Protein AF-A0A7K2YJN7-F1 (afdb_monomer)

Structure (mmCIF, N/CA/C/O backbone):
data_AF-A0A7K2YJN7-F1
#
_entry.id   AF-A0A7K2YJN7-F1
#
loop_
_atom_site.group_PDB
_atom_site.id
_atom_site.type_symbol
_atom_site.label_atom_id
_atom_site.label_alt_id
_atom_site.label_comp_id
_atom_site.label_asym_id
_atom_site.label_entity_id
_atom_site.label_seq_id
_atom_site.pdbx_PDB_ins_code
_atom_site.Cartn_x
_atom_site.Cartn_y
_atom_site.Cartn_z
_atom_site.occupancy
_atom_site.B_iso_or_equiv
_atom_site.auth_seq_id
_atom_site.auth_comp_id
_atom_site.auth_asym_id
_atom_site.auth_atom_id
_atom_site.pdbx_PDB_model_num
ATOM 1 N N . THR A 1 1 ? -64.433 12.641 2.431 1.00 45.06 1 THR A N 1
ATOM 2 C CA . THR A 1 1 ? -63.878 13.402 3.565 1.00 45.06 1 THR A CA 1
ATOM 3 C C . THR A 1 1 ? -62.380 13.390 3.400 1.00 45.06 1 THR A C 1
ATOM 5 O O . THR A 1 1 ? -61.768 12.355 3.626 1.00 45.06 1 THR A O 1
ATOM 8 N N . ASP A 1 2 ? -61.820 14.482 2.879 1.00 40.19 2 ASP A N 1
ATOM 9 C CA . ASP A 1 2 ? -60.374 14.607 2.676 1.00 40.19 2 ASP A CA 1
ATOM 10 C C . ASP A 1 2 ? -59.648 14.584 4.027 1.00 40.19 2 ASP A C 1
ATOM 12 O O . ASP A 1 2 ? -60.073 15.294 4.945 1.00 40.19 2 ASP A O 1
ATOM 16 N N . PRO A 1 3 ? -58.579 13.784 4.187 1.00 53.03 3 PRO A N 1
ATOM 17 C CA . PRO A 1 3 ? -57.768 13.834 5.387 1.00 53.03 3 PRO A CA 1
ATOM 18 C C . PRO A 1 3 ? -56.990 15.150 5.377 1.00 53.03 3 PRO A C 1
ATOM 20 O O . PRO A 1 3 ? -56.151 15.394 4.509 1.00 53.03 3 PRO A O 1
ATOM 23 N N . THR A 1 4 ? -57.275 16.017 6.344 1.00 46.53 4 THR A N 1
ATOM 24 C CA . THR A 1 4 ? -56.467 17.207 6.599 1.00 46.53 4 THR A CA 1
ATOM 25 C C . THR A 1 4 ? -55.013 16.777 6.825 1.00 46.53 4 THR A C 1
ATOM 27 O O . THR A 1 4 ? -54.766 15.886 7.643 1.00 46.53 4 THR A O 1
ATOM 30 N N . PRO A 1 5 ? -54.034 17.366 6.115 1.00 57.56 5 PRO A N 1
ATOM 31 C CA . PRO A 1 5 ? -52.638 16.995 6.281 1.00 57.56 5 PRO A CA 1
ATOM 32 C C . PRO A 1 5 ? -52.212 17.291 7.721 1.00 57.56 5 PRO A C 1
ATOM 34 O O . PRO A 1 5 ? -52.318 18.427 8.187 1.00 57.56 5 PRO A O 1
ATOM 37 N N . HIS A 1 6 ? -51.743 16.264 8.433 1.00 53.84 6 HIS A N 1
ATOM 38 C CA . HIS A 1 6 ? -51.147 16.420 9.755 1.00 53.84 6 HIS A CA 1
ATOM 39 C C . HIS A 1 6 ? -49.915 17.324 9.632 1.00 53.84 6 HIS A C 1
ATOM 41 O O . HIS A 1 6 ? -48.862 16.901 9.158 1.00 53.84 6 HIS A O 1
ATOM 47 N N . GLN A 1 7 ? -50.055 18.588 10.030 1.00 64.38 7 GLN A N 1
ATOM 48 C CA . GLN A 1 7 ? -48.929 19.506 10.131 1.00 64.38 7 GLN A CA 1
ATOM 49 C C . GLN A 1 7 ? -48.029 19.051 11.281 1.00 64.38 7 GLN A C 1
ATOM 51 O O . GLN A 1 7 ? -48.489 18.930 12.416 1.00 64.38 7 GLN A O 1
ATOM 56 N N . ASP A 1 8 ? -46.754 18.786 10.978 1.00 70.88 8 ASP A N 1
ATOM 57 C CA . ASP A 1 8 ? -45.744 18.460 11.985 1.00 70.88 8 ASP A CA 1
ATOM 58 C C . ASP A 1 8 ? -45.578 19.668 12.924 1.00 70.88 8 ASP A C 1
ATOM 60 O O . ASP A 1 8 ? -45.070 20.711 12.489 1.00 70.88 8 ASP A O 1
ATOM 64 N N . PRO A 1 9 ? -45.968 19.556 14.209 1.00 75.62 9 PRO A N 1
ATOM 65 C CA . PRO A 1 9 ? -45.895 20.667 15.155 1.00 75.62 9 PRO A CA 1
ATOM 66 C C . PRO A 1 9 ? -44.452 21.140 15.411 1.00 75.62 9 PRO A C 1
ATOM 68 O O . PRO A 1 9 ? -44.247 22.185 16.025 1.00 75.62 9 PRO A O 1
ATOM 71 N N . LEU A 1 10 ? -43.440 20.405 14.934 1.00 72.94 10 LEU A N 1
ATOM 72 C CA . LEU A 1 10 ? -42.023 20.741 15.069 1.00 72.94 10 LEU A CA 1
ATOM 73 C C . LEU A 1 10 ? -41.435 21.452 13.841 1.00 72.94 10 LEU A C 1
ATOM 75 O O . LEU A 1 10 ? -40.289 21.899 13.902 1.00 72.94 10 LEU A O 1
ATOM 79 N N . ALA A 1 11 ? -42.178 21.595 12.740 1.00 74.75 11 ALA A N 1
ATOM 80 C CA . ALA A 1 11 ? -41.656 22.184 11.504 1.00 74.75 11 ALA A CA 1
ATOM 81 C C . ALA A 1 11 ? -41.234 23.655 11.677 1.00 74.75 11 ALA A C 1
ATOM 83 O O . ALA A 1 11 ? -40.119 24.039 11.310 1.00 74.75 11 ALA A O 1
ATOM 84 N N . ALA A 1 12 ? -42.091 24.470 12.296 1.00 79.12 12 ALA A N 1
ATOM 85 C CA . ALA A 1 12 ? -41.814 25.883 12.547 1.00 79.12 12 ALA A CA 1
ATOM 86 C C . ALA A 1 12 ? -40.610 26.101 13.488 1.00 79.12 12 ALA A C 1
ATOM 88 O O . ALA A 1 12 ? -39.690 26.832 13.113 1.00 79.12 12 ALA A O 1
ATOM 89 N N . PRO A 1 13 ? -40.519 25.442 14.658 1.00 63.28 13 PRO A N 1
ATOM 90 C CA . PRO A 1 13 ? -39.402 25.697 15.556 1.00 63.28 13 PRO A CA 1
ATOM 91 C C . PRO A 1 13 ? -38.083 25.018 15.121 1.00 63.28 13 PRO A C 1
ATOM 93 O O . PRO A 1 13 ? -37.017 25.529 15.459 1.00 63.28 13 PRO A O 1
ATOM 96 N N . ARG A 1 14 ? -38.100 23.956 14.290 1.00 69.62 14 ARG A N 1
ATOM 97 C CA . ARG A 1 14 ? -36.883 23.475 13.590 1.00 69.62 14 ARG A CA 1
ATOM 98 C C . ARG A 1 14 ? -36.363 24.483 12.571 1.00 69.62 14 ARG A C 1
ATOM 100 O O . ARG A 1 14 ? -35.154 24.651 12.450 1.00 69.62 14 ARG A O 1
ATOM 107 N N . THR A 1 15 ? -37.272 25.126 11.840 1.00 69.31 15 THR A N 1
ATOM 108 C CA . THR A 1 15 ? -36.919 26.175 10.876 1.00 69.31 15 THR A CA 1
ATOM 109 C C . THR A 1 15 ? -36.302 27.363 11.606 1.00 69.31 15 THR A C 1
ATOM 111 O O . THR A 1 15 ? -35.237 27.821 11.213 1.00 69.31 15 THR A O 1
ATOM 114 N N . ALA A 1 16 ? -36.888 27.771 12.739 1.00 63.88 16 ALA A N 1
ATOM 115 C CA . ALA A 1 16 ? -36.348 28.834 13.582 1.00 63.88 16 ALA A CA 1
ATOM 116 C C . ALA A 1 16 ? -34.932 28.524 14.103 1.00 63.88 16 ALA A C 1
ATOM 118 O O . ALA A 1 16 ? -34.066 29.379 14.000 1.00 63.88 16 ALA A O 1
ATOM 119 N N . LEU A 1 17 ? -34.665 27.300 14.581 1.00 54.91 17 LEU A N 1
ATOM 120 C CA . LEU A 1 17 ? -33.339 26.867 15.062 1.00 54.91 17 LEU A CA 1
ATOM 121 C C . LEU A 1 17 ? -32.239 26.874 13.984 1.00 54.91 17 LEU A C 1
ATOM 123 O O . LEU A 1 17 ? -31.062 26.931 14.325 1.00 54.91 17 LEU A O 1
ATOM 127 N N . ARG A 1 18 ? -32.608 26.776 12.700 1.00 54.53 18 ARG A N 1
ATOM 128 C CA . ARG A 1 18 ? -31.676 26.746 11.557 1.00 54.53 18 ARG A CA 1
ATOM 129 C C . ARG A 1 18 ? -31.491 28.112 10.892 1.00 54.53 18 ARG A C 1
ATOM 131 O O . ARG A 1 18 ? -30.686 28.223 9.971 1.00 54.53 18 ARG A O 1
ATOM 138 N N . SER A 1 19 ? -32.233 29.130 11.324 1.00 55.75 19 SER A N 1
ATOM 139 C CA . SER A 1 19 ? -32.152 30.468 10.745 1.00 55.75 19 SER A CA 1
ATOM 140 C C . SER A 1 19 ? -30.843 31.170 11.137 1.00 55.75 19 SER A C 1
ATOM 142 O O . SER A 1 19 ? -30.469 31.149 12.313 1.00 55.75 19 SER A O 1
ATOM 144 N N . PRO A 1 20 ? -30.156 31.839 10.192 1.00 44.19 20 PRO A N 1
ATOM 145 C CA . PRO A 1 20 ? -28.984 32.655 10.496 1.00 44.19 20 PRO A CA 1
ATOM 146 C C . PRO A 1 20 ? -29.319 33.750 11.520 1.00 44.19 20 PRO A C 1
ATOM 148 O O . PRO A 1 20 ? -30.336 34.429 11.387 1.00 44.19 20 PRO A O 1
ATOM 151 N N . GLY A 1 21 ? -28.462 33.932 12.530 1.00 53.12 21 GLY A N 1
ATOM 152 C CA . GLY A 1 21 ? -28.618 34.976 13.554 1.00 53.12 21 GLY A CA 1
ATOM 153 C C . GLY A 1 21 ? -29.351 34.561 14.836 1.00 53.12 21 GLY A C 1
ATOM 154 O O . GLY A 1 21 ? -29.549 35.407 15.704 1.00 53.12 21 GLY A O 1
ATOM 155 N N . VAL A 1 22 ? -29.724 33.284 14.998 1.00 49.56 22 VAL A N 1
ATOM 156 C CA . VAL A 1 22 ? -30.214 32.767 16.289 1.00 49.56 22 VAL A CA 1
ATOM 157 C C . VAL A 1 22 ? -29.122 32.867 17.350 1.00 49.56 22 VAL A C 1
ATOM 159 O O . VAL A 1 22 ? -28.042 32.293 17.206 1.00 49.56 22 VAL A O 1
ATOM 162 N N . THR A 1 23 ? -29.420 33.570 18.441 1.00 61.00 23 THR A N 1
ATOM 163 C CA . THR A 1 23 ? -28.508 33.678 19.585 1.00 61.00 23 THR A CA 1
ATOM 164 C C . THR A 1 23 ? -28.581 32.439 20.481 1.00 61.00 23 THR A C 1
ATOM 166 O O . THR A 1 23 ? -29.553 31.677 20.458 1.00 61.00 23 THR A O 1
ATOM 169 N N . VAL A 1 24 ? -27.561 32.236 21.320 1.00 43.88 24 VAL A N 1
ATOM 170 C CA . VAL A 1 24 ? -27.498 31.101 22.257 1.00 43.88 24 VAL A CA 1
ATOM 171 C C . VAL A 1 24 ? -28.684 31.112 23.229 1.00 43.88 24 VAL A C 1
ATOM 173 O O . VAL A 1 24 ? -29.295 30.063 23.451 1.00 43.88 24 VAL A O 1
ATOM 176 N N . GLU A 1 25 ? -29.089 32.275 23.756 1.00 50.09 25 GLU A N 1
ATOM 177 C CA . GLU A 1 25 ? -30.289 32.365 24.597 1.00 50.09 25 GLU A CA 1
ATOM 178 C C . GLU A 1 25 ? -31.577 31.988 23.847 1.00 50.09 25 GLU A C 1
ATOM 180 O O . GLU A 1 25 ? -32.441 31.320 24.419 1.00 50.09 25 GLU A O 1
ATOM 185 N N . GLN A 1 26 ? -31.713 32.367 22.571 1.00 50.69 26 GLN A N 1
ATOM 186 C CA . GLN A 1 26 ? -32.892 32.052 21.752 1.00 50.69 26 GLN A CA 1
ATOM 187 C C . GLN A 1 26 ? -32.969 30.561 21.410 1.00 50.69 26 GLN A C 1
ATOM 189 O O . GLN A 1 26 ? -34.041 29.957 21.511 1.00 50.69 26 GLN A O 1
ATOM 194 N N . ALA A 1 27 ? -31.832 29.942 21.084 1.00 45.34 27 ALA A N 1
ATOM 195 C CA . ALA A 1 27 ? -31.738 28.498 20.903 1.00 45.34 27 ALA A CA 1
ATOM 196 C C . ALA A 1 27 ? -32.118 27.753 22.195 1.00 45.34 27 ALA A C 1
ATOM 198 O O . ALA A 1 27 ? -32.921 26.820 22.160 1.00 45.34 27 ALA A O 1
ATOM 199 N N . LEU A 1 28 ? -31.620 28.198 23.355 1.00 44.66 28 LEU A N 1
ATOM 200 C CA . LEU A 1 28 ? -31.954 27.606 24.655 1.00 44.66 28 LEU A CA 1
ATOM 201 C C . LEU A 1 28 ? -33.435 27.772 25.018 1.00 44.66 28 LEU A C 1
ATOM 203 O O . LEU A 1 28 ? -34.035 26.845 25.567 1.00 44.66 28 LEU A O 1
ATOM 207 N N . ALA A 1 29 ? -34.043 28.915 24.702 1.00 58.72 29 ALA A N 1
ATOM 208 C CA . ALA A 1 29 ? -35.468 29.151 24.917 1.00 58.72 29 ALA A CA 1
ATOM 209 C C . ALA A 1 29 ? -36.343 28.225 24.050 1.00 58.72 29 ALA A C 1
ATOM 211 O O . ALA A 1 29 ? -37.267 27.602 24.574 1.00 58.72 29 ALA A O 1
ATOM 212 N N . LEU A 1 30 ? -36.010 28.054 22.763 1.00 51.56 30 LEU A N 1
ATOM 213 C CA . LEU A 1 30 ? -36.703 27.132 21.848 1.00 51.56 30 LEU A CA 1
ATOM 214 C C . LEU A 1 30 ? -36.577 25.667 22.292 1.00 51.56 30 LEU A C 1
ATOM 216 O O . LEU A 1 30 ? -37.548 24.910 22.249 1.00 51.56 30 LEU A O 1
ATOM 220 N N . VAL A 1 31 ? -35.396 25.279 22.775 1.00 49.53 31 VAL A N 1
ATOM 221 C CA . VAL A 1 31 ? -35.099 23.937 23.299 1.00 49.53 31 VAL A CA 1
ATOM 222 C C . VAL A 1 31 ? -35.859 23.648 24.603 1.00 49.53 31 VAL A C 1
ATOM 224 O O . VAL A 1 31 ? -36.313 22.522 24.803 1.00 49.53 31 VAL A O 1
ATOM 227 N N . ARG A 1 32 ? -36.051 24.648 25.477 1.00 57.12 32 ARG A N 1
ATOM 228 C CA . ARG A 1 32 ? -36.866 24.525 26.704 1.00 57.12 32 ARG A CA 1
ATOM 229 C C . ARG A 1 32 ? -38.366 24.467 26.410 1.00 57.12 32 ARG A C 1
ATOM 231 O O . ARG A 1 32 ? -39.069 23.677 27.032 1.00 57.12 32 ARG A O 1
ATOM 238 N N . ALA A 1 33 ? -38.844 25.289 25.474 1.00 62.59 33 ALA A N 1
ATOM 239 C CA . ALA A 1 33 ? -40.256 25.363 25.093 1.00 62.59 33 ALA A CA 1
ATOM 240 C C . ALA A 1 33 ? -40.735 24.113 24.339 1.00 62.59 33 ALA A C 1
ATOM 242 O O . ALA A 1 33 ? -41.899 23.728 24.433 1.00 62.59 33 ALA A O 1
ATOM 243 N N . HIS A 1 34 ? -39.825 23.446 23.628 1.00 60.44 34 HIS A N 1
ATOM 244 C CA . HIS A 1 34 ? -40.105 22.213 22.908 1.00 60.44 34 HIS A CA 1
ATOM 245 C C . HIS A 1 34 ? -39.045 21.162 23.266 1.00 60.44 34 HIS A C 1
ATOM 247 O O . HIS A 1 34 ? -38.082 20.979 22.522 1.00 60.44 34 HIS A O 1
ATOM 253 N N . PRO A 1 35 ? -39.217 20.415 24.372 1.00 54.03 35 PRO A N 1
ATOM 254 C CA . PRO A 1 35 ? -38.249 19.409 24.822 1.00 54.03 35 PRO A CA 1
ATOM 255 C C . PRO A 1 35 ? -37.935 18.335 23.765 1.00 54.03 35 PRO A C 1
ATOM 257 O O . PRO A 1 35 ? -36.850 17.761 23.758 1.00 54.03 35 PRO A O 1
ATOM 260 N N . VAL A 1 36 ? -38.843 18.098 22.810 1.00 47.75 36 VAL A N 1
ATOM 261 C CA . VAL A 1 36 ? -38.614 17.211 21.654 1.00 47.75 36 VAL A CA 1
ATOM 262 C C . VAL A 1 36 ? -37.632 17.811 20.632 1.00 47.75 36 VAL A C 1
ATOM 264 O O . VAL A 1 36 ? -36.928 17.071 19.951 1.00 47.75 36 VAL A O 1
ATOM 267 N N . LEU A 1 37 ? -37.502 19.140 20.551 1.00 44.59 37 LEU A N 1
ATOM 268 C CA . LEU A 1 37 ? -36.406 19.804 19.835 1.00 44.59 37 LEU A CA 1
ATOM 269 C C . LEU A 1 37 ? -35.093 19.657 20.586 1.00 44.59 37 LEU A C 1
ATOM 271 O O . LEU A 1 37 ? -34.082 19.441 19.942 1.00 44.59 37 LEU A O 1
ATOM 275 N N . ALA A 1 38 ? -35.092 19.648 21.922 1.00 44.28 38 ALA A N 1
ATOM 276 C CA . ALA A 1 38 ? -33.924 19.187 22.673 1.00 44.28 38 ALA A CA 1
ATOM 277 C C . ALA A 1 38 ? -33.589 17.728 22.327 1.00 44.28 38 ALA A C 1
ATOM 279 O O . ALA A 1 38 ? -32.425 17.402 22.207 1.00 44.28 38 ALA A O 1
ATOM 280 N N . HIS A 1 39 ? -34.592 16.877 22.106 1.00 41.34 39 HIS A N 1
ATOM 281 C CA . HIS A 1 39 ? -34.447 15.457 21.757 1.00 41.34 39 HIS A CA 1
ATOM 282 C C . HIS A 1 39 ? -34.110 15.184 20.272 1.00 41.34 39 HIS A C 1
ATOM 284 O O . HIS A 1 39 ? -33.748 14.069 19.905 1.00 41.34 39 HIS A O 1
ATOM 290 N N . THR A 1 40 ? -34.239 16.186 19.394 1.00 41.44 40 THR A N 1
ATOM 291 C CA . THR A 1 40 ? -33.917 16.077 17.956 1.00 41.44 40 THR A CA 1
ATOM 292 C C . THR A 1 40 ? -32.730 16.948 17.540 1.00 41.44 40 THR A C 1
ATOM 294 O O . THR A 1 40 ? -31.980 16.540 16.661 1.00 41.44 40 THR A O 1
ATOM 297 N N . ALA A 1 41 ? -32.509 18.096 18.191 1.00 38.56 41 ALA A N 1
ATOM 298 C CA . ALA A 1 41 ? -31.289 18.907 18.107 1.00 38.56 41 ALA A CA 1
ATOM 299 C C . ALA A 1 41 ? -30.171 18.341 18.997 1.00 38.56 41 ALA A C 1
ATOM 301 O O . ALA A 1 41 ? -29.001 18.436 18.646 1.00 38.56 41 ALA A O 1
ATOM 302 N N . ARG A 1 42 ? -30.525 17.669 20.101 1.00 39.84 42 ARG A N 1
ATOM 303 C CA . ARG A 1 42 ? -29.699 16.625 20.703 1.00 39.84 42 ARG A CA 1
ATOM 304 C C . ARG A 1 42 ? -30.294 15.274 20.281 1.00 39.84 42 ARG A C 1
ATOM 306 O O . ARG A 1 42 ? -31.137 14.738 20.987 1.00 39.84 42 ARG A O 1
ATOM 313 N N . ARG A 1 43 ? -29.817 14.644 19.208 1.00 39.22 43 ARG A N 1
ATOM 314 C CA . ARG A 1 43 ? -29.813 13.169 19.186 1.00 39.22 43 ARG A CA 1
ATOM 315 C C . ARG A 1 43 ? -28.540 12.665 19.894 1.00 39.22 43 ARG A C 1
ATOM 317 O O . ARG A 1 43 ? -27.594 12.268 19.234 1.00 39.22 43 ARG A O 1
ATOM 324 N N . PRO A 1 44 ? -28.510 12.638 21.237 1.00 39.44 44 PRO A N 1
ATOM 325 C CA . PRO A 1 44 ? -28.312 11.445 22.016 1.00 39.44 44 PRO A CA 1
ATOM 326 C C . PRO A 1 44 ? -29.696 10.832 22.220 1.00 39.44 44 PRO A C 1
ATOM 328 O O . PRO A 1 44 ? -30.368 11.025 23.227 1.00 39.44 44 PRO A O 1
ATOM 331 N N . GLY A 1 45 ? -30.135 10.090 21.217 1.00 32.53 45 GLY A N 1
ATOM 332 C CA . GLY A 1 45 ? -30.873 8.863 21.451 1.00 32.53 45 GLY A CA 1
ATOM 333 C C . GLY A 1 45 ? -30.016 7.773 20.818 1.00 32.53 45 GLY A C 1
ATOM 334 O O . GLY A 1 45 ? -29.574 7.998 19.696 1.00 32.53 45 GLY A O 1
ATOM 335 N N . PRO A 1 46 ? -29.725 6.633 21.455 1.00 45.22 46 PRO A N 1
ATOM 336 C CA . PRO A 1 46 ? -29.951 6.215 22.821 1.00 45.22 46 PRO A CA 1
ATOM 337 C C . PRO A 1 46 ? -28.671 5.557 23.360 1.00 45.22 46 PRO A C 1
ATOM 339 O O . PRO A 1 46 ? -28.529 4.337 23.362 1.00 45.22 46 PRO A O 1
ATOM 342 N N . VAL A 1 47 ? -27.733 6.354 23.864 1.00 43.19 47 VAL A N 1
ATOM 343 C CA . VAL A 1 47 ? -26.563 5.799 24.564 1.00 43.19 47 VAL A CA 1
ATOM 344 C C . VAL A 1 47 ? -27.034 4.922 25.745 1.00 43.19 47 VAL A C 1
ATOM 346 O O . VAL A 1 47 ? -26.531 3.826 25.952 1.00 43.19 47 VAL A O 1
ATOM 349 N N . GLY A 1 48 ? -28.147 5.290 26.397 1.00 42.78 48 GLY A N 1
ATOM 350 C CA . GLY A 1 48 ? -28.842 4.443 27.380 1.00 42.78 48 GLY A CA 1
ATOM 351 C C . GLY A 1 48 ? -29.440 3.122 26.851 1.00 42.78 48 GLY A C 1
ATOM 352 O O . GLY A 1 48 ? -29.564 2.179 27.632 1.00 42.78 48 GLY A O 1
ATOM 353 N N . LEU A 1 49 ? -29.769 2.998 25.555 1.00 42.75 49 LEU A N 1
ATOM 354 C CA . LEU A 1 49 ? -30.155 1.702 24.963 1.00 42.75 49 LEU A CA 1
ATOM 355 C C . LEU A 1 49 ? -28.923 0.835 24.663 1.00 42.75 49 LEU A C 1
ATOM 357 O O . LEU A 1 49 ? -29.000 -0.375 24.810 1.00 42.75 49 LEU A O 1
ATOM 361 N N . LEU A 1 50 ? -27.762 1.424 24.359 1.00 42.94 50 LEU A N 1
ATOM 362 C CA . LEU A 1 50 ? -26.494 0.674 24.276 1.00 42.94 50 LEU A CA 1
ATOM 363 C C . LEU A 1 50 ? -25.983 0.209 25.651 1.00 42.94 50 LEU A C 1
ATOM 365 O O . LEU A 1 50 ? -25.138 -0.679 25.736 1.00 42.94 50 LEU A O 1
ATOM 369 N N . HIS A 1 51 ? -26.482 0.811 26.733 1.00 44.78 51 HIS A N 1
ATOM 370 C CA . HIS A 1 51 ? -26.141 0.444 28.109 1.00 44.78 51 HIS A CA 1
ATOM 371 C C . HIS A 1 51 ? -27.143 -0.516 28.763 1.00 44.78 51 HIS A C 1
ATOM 373 O O . HIS A 1 51 ? -26.876 -1.006 29.860 1.00 44.78 51 HIS A O 1
ATOM 379 N N . THR A 1 52 ? -28.290 -0.799 28.132 1.00 44.88 52 THR A N 1
ATOM 380 C CA . THR A 1 52 ? -29.289 -1.722 28.687 1.00 44.88 52 THR A CA 1
ATOM 381 C C . THR A 1 52 ? -29.146 -3.110 28.053 1.00 44.88 52 THR A C 1
ATOM 383 O O . THR A 1 52 ? -29.259 -3.233 26.836 1.00 44.88 52 THR A O 1
ATOM 386 N N . PRO A 1 53 ? -28.974 -4.187 28.848 1.00 47.72 53 PRO A N 1
ATOM 387 C CA . PRO A 1 53 ? -28.816 -5.558 28.338 1.00 47.72 53 PRO A CA 1
ATOM 388 C C . PRO A 1 53 ? -29.971 -6.079 27.462 1.00 47.72 53 PRO A C 1
ATOM 390 O O . PRO A 1 53 ? -29.858 -7.156 26.888 1.00 47.72 53 PRO A O 1
ATOM 393 N N . ALA A 1 54 ? -31.093 -5.354 27.401 1.00 43.34 54 ALA A N 1
ATOM 394 C CA . ALA A 1 54 ? -32.354 -5.778 26.798 1.00 43.34 54 ALA A CA 1
ATOM 395 C C . ALA A 1 54 ? -32.812 -4.915 25.604 1.00 43.34 54 ALA A C 1
ATOM 397 O O . ALA A 1 54 ? -33.937 -5.084 25.138 1.00 43.34 54 ALA A O 1
ATOM 398 N N . ALA A 1 55 ? -31.999 -3.971 25.119 1.00 42.28 55 ALA A N 1
ATOM 399 C CA . ALA A 1 55 ? -32.413 -3.094 24.026 1.00 42.28 55 ALA A CA 1
ATOM 400 C C . ALA A 1 55 ? -32.499 -3.850 22.680 1.00 42.28 55 ALA A C 1
ATOM 402 O O . ALA A 1 55 ? -31.491 -4.393 22.223 1.00 42.28 55 ALA A O 1
ATOM 403 N N . PRO A 1 56 ? -33.661 -3.861 21.998 1.00 39.62 56 PRO A N 1
ATOM 404 C CA . PRO A 1 56 ? -33.855 -4.555 20.728 1.00 39.62 56 PRO A CA 1
ATOM 405 C C . PRO A 1 56 ? -33.435 -3.661 19.554 1.00 39.62 56 PRO A C 1
ATOM 407 O O . PRO A 1 56 ? -34.206 -3.443 18.625 1.00 39.62 56 PRO A O 1
ATOM 410 N N . VAL A 1 57 ? -32.236 -3.082 19.615 1.00 48.81 57 VAL A N 1
ATOM 411 C CA . VAL A 1 57 ? -31.678 -2.343 18.477 1.00 48.81 57 VAL A CA 1
ATOM 412 C C . VAL A 1 57 ? -30.959 -3.361 17.608 1.00 48.81 57 VAL A C 1
ATOM 414 O O . VAL A 1 57 ? -30.109 -4.112 18.096 1.00 48.81 57 VAL A O 1
ATOM 417 N N . THR A 1 58 ? -31.308 -3.438 16.325 1.00 59.19 58 THR A N 1
ATOM 418 C CA . THR A 1 58 ? -30.555 -4.308 15.422 1.00 59.19 58 THR A CA 1
ATOM 419 C C . THR A 1 58 ? -29.108 -3.809 15.342 1.00 59.19 58 THR A C 1
ATOM 421 O O . THR A 1 58 ? -28.836 -2.612 15.433 1.00 59.19 58 THR A O 1
ATOM 424 N N . ARG A 1 59 ? -28.142 -4.719 15.170 1.00 60.81 59 ARG A N 1
ATOM 425 C CA . ARG A 1 59 ? -26.711 -4.368 15.070 1.00 60.81 59 ARG A CA 1
ATOM 426 C C . ARG A 1 59 ? -26.444 -3.244 14.054 1.00 60.81 59 ARG A C 1
ATOM 428 O O . ARG A 1 59 ? -25.563 -2.427 14.283 1.00 60.81 59 ARG A O 1
ATOM 435 N N . ALA A 1 60 ? -27.195 -3.215 12.953 1.00 63.38 60 ALA A N 1
ATOM 436 C CA . ALA A 1 60 ? -27.076 -2.197 11.913 1.00 63.38 60 ALA A CA 1
ATOM 437 C C . ALA A 1 60 ? -27.529 -0.809 12.397 1.00 63.38 60 ALA A C 1
ATOM 439 O O . ALA A 1 60 ? -26.778 0.148 12.256 1.00 63.38 60 ALA A O 1
ATOM 440 N N . GLU A 1 61 ? -28.695 -0.713 13.043 1.00 64.00 61 GLU A N 1
ATOM 441 C CA . GLU A 1 61 ? -29.213 0.554 13.583 1.00 64.00 61 GLU A CA 1
ATOM 442 C C . GLU A 1 61 ? -28.315 1.119 14.691 1.00 64.00 61 GLU A C 1
ATOM 444 O O . GLU A 1 61 ? -28.111 2.329 14.767 1.00 64.00 61 GLU A O 1
ATOM 449 N N . ALA A 1 62 ? -27.748 0.251 15.537 1.00 63.59 62 ALA A N 1
ATOM 450 C CA . ALA A 1 62 ? -26.805 0.669 16.571 1.00 63.59 62 ALA A CA 1
ATOM 451 C C . ALA A 1 62 ? -25.533 1.270 15.955 1.00 63.59 62 ALA A C 1
ATOM 453 O O . ALA A 1 62 ? -25.066 2.314 16.405 1.00 63.59 62 ALA A O 1
ATOM 454 N N . LEU A 1 63 ? -24.992 0.640 14.907 1.00 63.94 63 LEU A N 1
ATOM 455 C CA . LEU A 1 63 ? -23.809 1.141 14.208 1.00 63.94 63 LEU A CA 1
ATOM 456 C C . LEU A 1 63 ? -24.087 2.470 13.490 1.00 63.94 63 LEU A C 1
ATOM 458 O O . LEU A 1 63 ? -23.291 3.390 13.636 1.00 63.94 63 LEU A O 1
ATOM 462 N N . GLU A 1 64 ? -25.227 2.606 12.807 1.00 66.62 64 GLU A N 1
ATOM 463 C CA . GLU A 1 64 ? -25.624 3.844 12.114 1.00 66.62 64 GLU A CA 1
ATOM 464 C C . GLU A 1 64 ? -25.801 5.022 13.091 1.00 66.62 64 GLU A C 1
ATOM 466 O O . GLU A 1 64 ? -25.323 6.135 12.860 1.00 66.62 64 GLU A O 1
ATOM 471 N N . GLN A 1 65 ? -26.446 4.786 14.237 1.00 69.94 65 GLN A N 1
ATOM 472 C CA . GLN A 1 65 ? -26.639 5.822 15.256 1.00 69.94 65 GLN A CA 1
ATOM 473 C C . GLN A 1 65 ? -25.322 6.257 15.893 1.00 69.94 65 GLN A C 1
ATOM 475 O O . GLN A 1 65 ? -25.125 7.448 16.152 1.00 69.94 65 GLN A O 1
ATOM 480 N N . ILE A 1 66 ? -24.424 5.305 16.147 1.00 67.62 66 ILE A N 1
ATOM 481 C CA . ILE A 1 66 ? -23.121 5.611 16.725 1.00 67.62 66 ILE A CA 1
ATOM 482 C C . ILE A 1 66 ? -22.242 6.340 15.716 1.00 67.62 66 ILE A C 1
ATOM 484 O O . ILE A 1 66 ? -21.599 7.311 16.096 1.00 67.62 66 ILE A O 1
ATOM 488 N N . GLU A 1 67 ? -22.260 5.950 14.444 1.00 68.00 67 GLU A N 1
ATOM 489 C CA . GLU A 1 67 ? -21.537 6.661 13.393 1.00 68.00 67 GLU A CA 1
ATOM 490 C C . GLU A 1 67 ? -21.912 8.149 13.386 1.00 68.00 67 GLU A C 1
ATOM 492 O O . GLU A 1 67 ? -21.044 9.014 13.509 1.00 68.00 67 GLU A O 1
ATOM 497 N N . HIS A 1 68 ? -23.209 8.463 13.362 1.00 69.62 68 HIS A N 1
ATOM 498 C CA . HIS A 1 68 ? -23.674 9.848 13.420 1.00 69.62 68 HIS A CA 1
ATOM 499 C C . HIS A 1 68 ? -23.312 10.559 14.732 1.00 69.62 68 HIS A C 1
ATOM 501 O O . HIS A 1 68 ? -22.953 11.738 14.702 1.00 69.62 68 HIS A O 1
ATOM 507 N N . ALA A 1 69 ? -23.384 9.873 15.876 1.00 67.88 69 ALA A N 1
ATOM 508 C CA . ALA A 1 69 ? -23.049 10.455 17.176 1.00 67.88 69 ALA A CA 1
ATOM 509 C C . ALA A 1 69 ? -21.543 10.729 17.331 1.00 67.88 69 ALA A C 1
ATOM 511 O O . ALA A 1 69 ? -21.164 11.778 17.854 1.00 67.88 69 ALA A O 1
ATOM 512 N N . SER A 1 70 ? -20.688 9.825 16.854 1.00 67.00 70 SER A N 1
ATOM 513 C CA . SER A 1 70 ? -19.234 10.000 16.824 1.00 67.00 70 SER A CA 1
ATOM 514 C C . SER A 1 70 ? -18.836 11.116 15.860 1.00 67.00 70 SER A C 1
ATOM 516 O O . SER A 1 70 ? -18.084 12.008 16.245 1.00 67.00 70 SER A O 1
ATOM 518 N N . VAL A 1 71 ? -19.434 11.159 14.663 1.00 66.31 71 VAL A N 1
ATOM 519 C CA . VAL A 1 71 ? -19.243 12.254 13.695 1.00 66.31 71 VAL A CA 1
ATOM 520 C C . VAL A 1 71 ? -19.645 13.610 14.276 1.00 66.31 71 VAL A C 1
ATOM 522 O O . VAL A 1 71 ? -18.978 14.610 14.024 1.00 66.31 71 VAL A O 1
ATOM 525 N N . ALA A 1 72 ? -20.721 13.659 15.060 1.00 67.38 72 ALA A N 1
ATOM 526 C CA . ALA A 1 72 ? -21.182 14.882 15.709 1.00 67.38 72 ALA A CA 1
ATOM 527 C C . ALA A 1 72 ? -20.374 15.259 16.969 1.00 67.38 72 ALA A C 1
ATOM 529 O O . ALA A 1 72 ? -20.711 16.244 17.624 1.00 67.38 72 ALA A O 1
ATOM 530 N N . GLY A 1 73 ? -19.352 14.477 17.348 1.00 67.38 73 GLY A N 1
ATOM 531 C CA . GLY A 1 73 ? -18.574 14.682 18.576 1.00 67.38 73 GLY A CA 1
ATOM 532 C C . GLY A 1 73 ? -19.370 14.444 19.865 1.00 67.38 73 GLY A C 1
ATOM 533 O O . GLY A 1 73 ? -18.939 14.842 20.943 1.00 67.38 73 GLY A O 1
ATOM 534 N N . VAL A 1 74 ? -20.544 13.814 19.766 1.00 71.69 74 VAL A N 1
ATOM 535 C CA . VAL A 1 74 ? -21.440 13.533 20.898 1.00 71.69 74 VAL A CA 1
ATOM 536 C C . VAL A 1 74 ? -20.989 12.288 21.663 1.00 71.69 74 VAL A C 1
ATOM 538 O O . VAL A 1 74 ? -21.264 12.173 22.855 1.00 71.69 74 VAL A O 1
ATOM 541 N N . LEU A 1 75 ? -20.300 11.361 20.991 1.00 71.31 75 LEU A N 1
ATOM 542 C CA . LEU A 1 75 ? -19.805 10.124 21.585 1.00 71.31 75 LEU A CA 1
ATOM 543 C C . LEU A 1 75 ? -18.280 10.047 21.481 1.00 71.31 75 LEU A C 1
ATOM 545 O O . LEU A 1 75 ? -17.737 9.832 20.395 1.00 71.31 75 LEU A O 1
ATOM 549 N N . ALA A 1 76 ? -17.596 10.202 22.617 1.00 82.81 76 ALA A N 1
ATOM 550 C CA . ALA A 1 76 ? -16.148 10.073 22.678 1.00 82.81 76 ALA A CA 1
ATOM 551 C C . ALA A 1 76 ? -15.729 8.592 22.562 1.00 82.81 76 ALA A C 1
ATOM 553 O O . ALA A 1 76 ? -16.359 7.731 23.184 1.00 82.81 76 ALA A O 1
ATOM 554 N N . PRO A 1 77 ? -14.635 8.267 21.844 1.00 86.06 77 PRO A N 1
ATOM 555 C CA . PRO A 1 77 ? -14.117 6.898 21.776 1.00 86.06 77 PRO A CA 1
ATOM 556 C C . PRO A 1 77 ? -13.843 6.265 23.150 1.00 86.06 77 PRO A C 1
ATOM 558 O O . PRO A 1 77 ? -14.056 5.068 23.329 1.00 86.06 77 PRO A O 1
ATOM 561 N N . ALA A 1 78 ? -13.436 7.070 24.138 1.00 89.12 78 ALA A N 1
ATOM 562 C CA . ALA A 1 78 ? -13.238 6.621 25.516 1.00 89.12 78 ALA A CA 1
ATOM 563 C C . ALA A 1 78 ? -14.538 6.103 26.156 1.00 89.12 78 ALA A C 1
ATOM 565 O O . ALA A 1 78 ? -14.538 5.028 26.748 1.00 89.12 78 ALA A O 1
ATOM 566 N N . ASP A 1 79 ? -15.667 6.793 25.961 1.00 85.69 79 ASP A N 1
ATOM 567 C CA . ASP A 1 79 ? -16.962 6.341 26.483 1.00 85.69 79 ASP A CA 1
ATOM 568 C C . ASP A 1 79 ? -17.413 5.028 25.823 1.00 85.69 79 ASP A C 1
ATOM 570 O O . ASP A 1 79 ? -17.955 4.147 26.496 1.00 85.69 79 ASP A O 1
ATOM 574 N N . VAL A 1 80 ? -17.169 4.865 24.515 1.00 86.69 80 VAL A N 1
ATOM 575 C CA . VAL A 1 80 ? -17.448 3.603 23.806 1.00 86.69 80 VAL A CA 1
ATOM 576 C C . VAL A 1 80 ? -16.633 2.465 24.405 1.00 86.69 80 VAL A C 1
ATOM 578 O O . VAL A 1 80 ? -17.165 1.388 24.688 1.00 86.69 80 VAL A O 1
ATOM 581 N N . PHE A 1 81 ? -15.340 2.704 24.595 1.00 92.12 81 PHE A N 1
ATOM 582 C CA . PHE A 1 81 ? -14.416 1.720 25.130 1.00 92.12 81 PHE A CA 1
ATOM 583 C C . PHE A 1 81 ? -14.793 1.303 26.558 1.00 92.12 81 PHE A C 1
ATOM 585 O O . PHE A 1 81 ? -14.893 0.113 26.846 1.00 92.12 81 PHE A O 1
ATOM 592 N N . GLU A 1 82 ? -15.072 2.269 27.432 1.00 92.44 82 GLU A N 1
ATOM 593 C CA . GLU A 1 82 ? -15.306 2.024 28.856 1.00 92.44 82 GLU A CA 1
ATOM 594 C C . GLU A 1 82 ? -16.713 1.518 29.184 1.00 92.44 82 GLU A C 1
ATOM 596 O O . GLU A 1 82 ? -16.885 0.825 30.186 1.00 92.44 82 GLU A O 1
ATOM 601 N N . ARG A 1 83 ? -17.737 1.872 28.393 1.00 88.19 83 ARG A N 1
ATOM 602 C CA . ARG A 1 83 ? -19.141 1.727 28.829 1.00 88.19 83 ARG A CA 1
ATOM 603 C C . ARG A 1 83 ? -20.031 0.904 27.907 1.00 88.19 83 ARG A C 1
ATOM 605 O O . ARG A 1 83 ? -21.091 0.455 28.352 1.00 88.19 83 ARG A O 1
ATOM 612 N N . VAL A 1 84 ? -19.671 0.720 26.635 1.00 85.06 84 VAL A N 1
ATOM 613 C CA . VAL A 1 84 ? -20.515 -0.046 25.702 1.00 85.06 84 VAL A CA 1
ATOM 614 C C . VAL A 1 84 ? -20.404 -1.539 25.996 1.00 85.06 84 VAL A C 1
ATOM 616 O O . VAL A 1 84 ? -19.313 -2.084 26.168 1.00 85.06 84 VAL A O 1
ATOM 619 N N . ARG A 1 85 ? -21.564 -2.200 26.040 1.00 87.31 85 ARG A N 1
ATOM 620 C CA . ARG A 1 85 ? -21.713 -3.640 26.268 1.00 87.31 85 ARG A CA 1
ATOM 621 C C . ARG A 1 85 ? -22.619 -4.237 25.182 1.00 87.31 85 ARG A C 1
ATOM 623 O O . ARG A 1 85 ? -23.535 -3.551 24.734 1.00 87.31 85 ARG A O 1
ATOM 630 N N . PRO A 1 86 ? -22.412 -5.499 24.766 1.00 92.56 86 PRO A N 1
ATOM 631 C CA . PRO A 1 86 ? -21.297 -6.381 25.128 1.00 92.56 86 PRO A CA 1
ATOM 632 C C . PRO A 1 86 ? -19.968 -5.955 24.474 1.00 92.56 86 PRO A C 1
ATOM 634 O O . PRO A 1 86 ? -19.950 -5.136 23.552 1.00 92.56 86 PRO A O 1
ATOM 637 N N . ALA A 1 87 ? -18.856 -6.553 24.912 1.00 94.12 87 ALA A N 1
ATOM 638 C CA . ALA A 1 87 ? -17.496 -6.231 24.465 1.00 94.12 87 ALA A CA 1
ATOM 639 C C . ALA A 1 87 ? -17.340 -6.283 22.936 1.00 94.12 87 ALA A C 1
ATOM 641 O O . ALA A 1 87 ? -16.680 -5.426 22.348 1.00 94.12 87 ALA A O 1
ATOM 642 N N . LEU A 1 88 ? -18.008 -7.240 22.278 1.00 93.00 88 LEU A N 1
ATOM 643 C CA . LEU A 1 88 ? -18.051 -7.325 20.817 1.00 93.00 88 LEU A CA 1
ATOM 644 C C . LEU A 1 88 ? -18.619 -6.055 20.177 1.00 93.00 88 LEU A C 1
ATOM 646 O O . LEU A 1 88 ? -18.061 -5.579 19.193 1.00 93.00 88 LEU A O 1
ATOM 650 N N . VAL A 1 89 ? -19.714 -5.507 20.711 1.00 86.94 89 VAL A N 1
ATOM 651 C CA . VAL A 1 89 ? -20.327 -4.287 20.169 1.00 86.94 89 VAL A CA 1
ATOM 652 C C . VAL A 1 89 ? -19.379 -3.109 20.360 1.00 86.94 89 VAL A C 1
ATOM 654 O O . VAL A 1 89 ? -19.136 -2.392 19.397 1.00 86.94 89 VAL A O 1
ATOM 657 N N . SER A 1 90 ? -18.757 -2.967 21.537 1.00 89.81 90 SER A N 1
ATOM 658 C CA . SER A 1 90 ? -17.731 -1.936 21.766 1.00 89.81 90 SER A CA 1
ATOM 659 C C . SER A 1 90 ? -16.591 -2.041 20.741 1.00 89.81 90 SER A C 1
ATOM 661 O O . SER A 1 90 ? -16.284 -1.066 20.060 1.00 89.81 90 SER A O 1
ATOM 663 N N . ALA A 1 91 ? -16.036 -3.238 20.517 1.00 93.50 91 ALA A N 1
ATOM 664 C CA . ALA A 1 91 ? -14.968 -3.446 19.538 1.00 93.50 91 ALA A CA 1
ATOM 665 C C . ALA A 1 91 ? -15.406 -3.172 18.084 1.00 93.50 91 ALA A C 1
ATOM 667 O O . ALA A 1 91 ? -14.645 -2.596 17.309 1.00 93.50 91 ALA A O 1
ATOM 668 N N . GLN A 1 92 ? -16.624 -3.565 17.694 1.00 89.25 92 GLN A N 1
ATOM 669 C CA . GLN A 1 92 ? -17.179 -3.294 16.358 1.00 89.25 92 GLN A CA 1
ATOM 670 C C . GLN A 1 92 ? -17.387 -1.804 16.117 1.00 89.25 92 GLN A C 1
ATOM 672 O O . GLN A 1 92 ? -17.071 -1.293 15.041 1.00 89.25 92 GLN A O 1
ATOM 677 N N . VAL A 1 93 ? -17.914 -1.116 17.124 1.00 84.69 93 VAL A N 1
ATOM 678 C CA . VAL A 1 93 ? -18.123 0.324 17.095 1.00 84.69 93 VAL A CA 1
ATOM 679 C C . VAL A 1 93 ? -16.783 1.028 16.994 1.00 84.69 93 VAL A C 1
ATOM 681 O O . VAL A 1 93 ? -16.606 1.822 16.084 1.00 84.69 93 VAL A O 1
ATOM 684 N N . MET A 1 94 ? -15.811 0.684 17.840 1.00 89.69 94 MET A N 1
ATOM 685 C CA . MET A 1 94 ? -14.468 1.265 17.788 1.00 89.69 94 MET A CA 1
ATOM 686 C C . MET A 1 94 ? -13.783 1.026 16.439 1.00 89.69 94 MET A C 1
ATOM 688 O O . MET A 1 94 ? -13.156 1.940 15.917 1.00 89.69 94 MET A O 1
ATOM 692 N N . ALA A 1 95 ? -13.949 -0.157 15.838 1.00 89.56 95 ALA A N 1
ATOM 693 C CA . ALA A 1 95 ? -13.433 -0.443 14.500 1.00 89.56 95 ALA A CA 1
ATOM 694 C C . ALA A 1 95 ? -14.112 0.407 13.412 1.00 89.56 95 ALA A C 1
ATOM 696 O O . ALA A 1 95 ? -13.448 0.873 12.487 1.00 89.56 95 ALA A O 1
ATOM 697 N N . THR A 1 96 ? -15.424 0.629 13.530 1.00 83.31 96 THR A N 1
ATOM 698 C CA . THR A 1 96 ? -16.194 1.470 12.600 1.00 83.31 96 THR A CA 1
ATOM 699 C C . THR A 1 96 ? -15.808 2.936 12.760 1.00 83.31 96 THR A C 1
ATOM 701 O O . THR A 1 96 ? -15.440 3.575 11.784 1.00 83.31 96 THR A O 1
ATOM 704 N N . VAL A 1 97 ? -15.795 3.440 13.997 1.00 80.44 97 VAL A N 1
ATOM 705 C CA . VAL A 1 97 ? -15.351 4.790 14.358 1.00 80.44 97 VAL A CA 1
ATOM 706 C C . VAL A 1 97 ? -13.935 5.017 13.852 1.00 80.44 97 VAL A C 1
ATOM 708 O O . VAL A 1 97 ? -13.712 6.006 13.173 1.00 80.44 97 VAL A O 1
ATOM 711 N N . ALA A 1 98 ? -12.997 4.097 14.091 1.00 83.88 98 ALA A N 1
ATOM 712 C CA . ALA A 1 98 ? -11.640 4.216 13.567 1.00 83.88 98 ALA A CA 1
ATOM 713 C C . ALA A 1 98 ? -11.633 4.327 12.040 1.00 83.88 98 ALA A C 1
ATOM 715 O O . ALA A 1 98 ? -11.027 5.252 11.521 1.00 83.88 98 ALA A O 1
ATOM 716 N N . ARG A 1 99 ? -12.355 3.459 11.323 1.00 80.44 99 ARG A N 1
ATOM 717 C CA . ARG A 1 99 ? -12.409 3.494 9.855 1.00 80.44 99 ARG A CA 1
ATOM 718 C C . ARG A 1 99 ? -13.010 4.795 9.313 1.00 80.44 99 ARG A C 1
ATOM 720 O O . ARG A 1 99 ? -12.439 5.385 8.406 1.00 80.44 99 ARG A O 1
ATOM 727 N N . GLU A 1 100 ? -14.140 5.247 9.851 1.00 72.12 100 GLU A N 1
ATOM 728 C CA . GLU A 1 100 ? -14.809 6.466 9.374 1.00 72.12 100 GLU A CA 1
ATOM 729 C C . GLU A 1 100 ? -14.041 7.733 9.781 1.00 72.12 100 GLU A C 1
ATOM 731 O O . GLU A 1 100 ? -13.897 8.665 8.987 1.00 72.12 100 GLU A O 1
ATOM 736 N N . HIS A 1 101 ? -13.478 7.759 10.996 1.00 67.81 101 HIS A N 1
ATOM 737 C CA . HIS A 1 101 ? -12.600 8.843 11.428 1.00 67.81 101 HIS A CA 1
ATOM 738 C C . HIS A 1 101 ? -11.271 8.836 10.678 1.00 67.81 101 HIS A C 1
ATOM 740 O O . HIS A 1 101 ? -10.764 9.920 10.416 1.00 67.81 101 HIS A O 1
ATOM 746 N N . ALA A 1 102 ? -10.733 7.686 10.251 1.00 64.81 102 ALA A N 1
ATOM 747 C CA . ALA A 1 102 ? -9.513 7.623 9.440 1.00 64.81 102 ALA A CA 1
ATOM 748 C C . ALA A 1 102 ? -9.603 8.528 8.205 1.00 64.81 102 ALA A C 1
ATOM 750 O O . ALA A 1 102 ? -8.619 9.161 7.842 1.00 64.81 102 ALA A O 1
ATOM 751 N N . TYR A 1 103 ? -10.792 8.645 7.607 1.00 58.12 103 TYR A N 1
ATOM 752 C CA . TYR A 1 103 ? -11.023 9.513 6.455 1.00 58.12 103 TYR A CA 1
ATOM 753 C C . TYR A 1 103 ? -11.186 11.005 6.798 1.00 58.12 103 TYR A C 1
ATOM 755 O O . TYR A 1 103 ? -11.040 11.830 5.900 1.00 58.12 103 TYR A O 1
ATOM 763 N N . ARG A 1 104 ? -11.514 11.375 8.048 1.00 58.50 104 ARG A N 1
ATOM 764 C CA . ARG A 1 104 ? -11.905 12.756 8.422 1.00 58.50 104 ARG A CA 1
ATOM 765 C C . ARG A 1 104 ? -11.063 13.448 9.488 1.00 58.50 104 ARG A C 1
ATOM 767 O O . ARG A 1 104 ? -11.046 14.671 9.510 1.00 58.50 104 ARG A O 1
ATOM 774 N N . THR A 1 105 ? -10.500 12.696 10.427 1.00 51.97 105 THR A N 1
ATOM 775 C CA . THR A 1 105 ? -9.726 13.203 11.579 1.00 51.97 105 THR A CA 1
ATOM 776 C C . THR A 1 105 ? -8.582 12.267 11.987 1.00 51.97 105 THR A C 1
ATOM 778 O O . THR A 1 105 ? -7.866 12.551 12.941 1.00 51.97 105 THR A O 1
ATOM 781 N N . GLY A 1 106 ? -8.433 11.126 11.311 1.00 54.84 106 GLY A N 1
ATOM 782 C CA . GLY A 1 106 ? -7.490 10.065 11.645 1.00 54.84 106 GLY A CA 1
ATOM 783 C C . GLY A 1 106 ? -7.963 9.085 12.705 1.00 54.84 106 GLY A C 1
ATOM 784 O O . GLY A 1 106 ? -8.825 9.386 13.526 1.00 54.84 106 GLY A O 1
ATOM 785 N N . GLU A 1 107 ? -7.375 7.885 12.689 1.00 64.69 107 GLU A N 1
ATOM 786 C CA . GLU A 1 107 ? -7.531 6.871 13.738 1.00 64.69 107 GLU A CA 1
ATOM 787 C C . GLU A 1 107 ? -6.769 7.225 15.024 1.00 64.69 107 GLU A C 1
ATOM 789 O O . GLU A 1 107 ? -6.939 6.512 16.009 1.00 64.69 107 GLU A O 1
ATOM 794 N N . ALA A 1 108 ? -5.949 8.287 15.053 1.00 71.19 108 ALA A N 1
ATOM 795 C CA . ALA A 1 108 ? -5.066 8.600 16.183 1.00 71.19 108 ALA A CA 1
ATOM 796 C C . ALA A 1 108 ? -5.769 8.584 17.550 1.00 71.19 108 ALA A C 1
ATOM 798 O O . ALA A 1 108 ? -5.290 7.866 18.419 1.00 71.19 108 ALA A O 1
ATOM 799 N N . PRO A 1 109 ? -6.940 9.221 17.761 1.00 78.88 109 PRO A N 1
ATOM 800 C CA . PRO A 1 109 ? -7.595 9.181 19.071 1.00 78.88 109 PRO A CA 1
ATOM 801 C C . PRO A 1 109 ? -7.966 7.761 19.518 1.00 78.88 109 PRO A C 1
ATOM 803 O O . PRO A 1 109 ? -7.881 7.429 20.697 1.00 78.88 109 PRO A O 1
ATOM 806 N N . VAL A 1 110 ? -8.369 6.906 18.574 1.00 87.12 110 VAL A N 1
ATOM 807 C CA . VAL A 1 110 ? -8.705 5.504 18.846 1.00 87.12 110 VAL A CA 1
ATOM 808 C C . VAL A 1 110 ? -7.437 4.668 19.035 1.00 87.12 110 VAL A C 1
ATOM 810 O O . VAL A 1 110 ? -7.394 3.806 19.911 1.00 87.12 110 VAL A O 1
ATOM 813 N N . HIS A 1 111 ? -6.399 4.919 18.237 1.00 87.38 111 HIS A N 1
ATOM 814 C CA . HIS A 1 111 ? -5.104 4.260 18.357 1.00 87.38 111 HIS A CA 1
ATOM 815 C C . HIS A 1 111 ? -4.435 4.585 19.698 1.00 87.38 111 HIS A C 1
ATOM 817 O O . HIS A 1 111 ? -4.076 3.662 20.421 1.00 87.38 111 HIS A O 1
ATOM 823 N N . ASP A 1 112 ? -4.343 5.864 20.058 1.00 87.62 112 ASP A N 1
ATOM 824 C CA . ASP A 1 112 ? -3.740 6.364 21.297 1.00 87.62 112 ASP A CA 1
ATOM 825 C C . ASP A 1 112 ? -4.493 5.868 22.535 1.00 87.62 112 ASP A C 1
ATOM 827 O O . ASP A 1 112 ? -3.877 5.569 23.556 1.00 87.62 112 ASP A O 1
ATOM 831 N N . LEU A 1 113 ? -5.819 5.719 22.435 1.00 92.50 113 LEU A N 1
ATOM 832 C CA . LEU A 1 113 ? -6.641 5.134 23.491 1.00 92.50 113 LEU A CA 1
ATOM 833 C C . LEU A 1 113 ? -6.392 3.626 23.649 1.00 92.50 113 LEU A C 1
ATOM 835 O O . LEU A 1 113 ? -6.199 3.139 24.761 1.00 92.50 113 LEU A O 1
ATOM 839 N N . LEU A 1 114 ? -6.431 2.865 22.550 1.00 95.19 114 LEU A N 1
ATOM 840 C CA . LEU A 1 114 ? -6.422 1.401 22.609 1.00 95.19 114 LEU A CA 1
ATOM 841 C C . LEU A 1 114 ? -5.022 0.810 22.752 1.00 95.19 114 LEU A C 1
ATOM 843 O O . LEU A 1 114 ? -4.863 -0.208 23.425 1.00 95.19 114 LEU A O 1
ATOM 847 N N . ARG A 1 115 ? -4.006 1.410 22.125 1.00 94.94 115 ARG A N 1
ATOM 848 C CA . ARG A 1 115 ? -2.659 0.834 22.061 1.00 94.94 115 ARG A CA 1
ATOM 849 C C . ARG A 1 115 ? -2.037 0.603 23.441 1.00 94.94 115 ARG A C 1
ATOM 851 O O . ARG A 1 115 ? -1.582 -0.519 23.664 1.00 94.94 115 ARG A O 1
ATOM 858 N N . PRO A 1 116 ? -2.023 1.568 24.382 1.00 96.12 116 PRO A N 1
ATOM 859 C CA . PRO A 1 116 ? -1.455 1.335 25.708 1.00 96.12 116 PRO A CA 1
ATOM 860 C C . PRO A 1 116 ? -2.140 0.175 26.436 1.00 96.12 116 PRO A C 1
ATOM 862 O O . PRO A 1 116 ? -1.464 -0.643 27.056 1.00 96.12 116 PRO A O 1
ATOM 865 N N . VAL A 1 117 ? -3.468 0.060 26.312 1.00 96.88 117 VAL A N 1
ATOM 866 C CA . VAL A 1 117 ? -4.242 -0.997 26.974 1.00 96.88 117 VAL A CA 1
ATOM 867 C C . VAL A 1 117 ? -3.988 -2.357 26.331 1.00 96.88 117 VAL A C 1
ATOM 869 O O . VAL A 1 117 ? -3.704 -3.313 27.048 1.00 96.88 117 VAL A O 1
ATOM 872 N N . VAL A 1 118 ? -4.023 -2.455 24.997 1.00 97.06 118 VAL A N 1
ATOM 873 C CA . VAL A 1 118 ? -3.712 -3.694 24.256 1.00 97.06 118 VAL A CA 1
ATOM 874 C C . VAL A 1 118 ? -2.298 -4.172 24.581 1.00 97.06 118 VAL A C 1
ATOM 876 O O . VAL A 1 118 ? -2.103 -5.349 24.872 1.00 97.06 118 VAL A O 1
ATOM 879 N N . ARG A 1 119 ? -1.322 -3.260 24.613 1.00 96.25 119 ARG A N 1
ATOM 880 C CA . ARG A 1 119 ? 0.068 -3.586 24.941 1.00 96.25 119 ARG A CA 1
ATOM 881 C C . ARG A 1 119 ? 0.241 -4.041 26.390 1.00 96.25 119 ARG A C 1
ATOM 883 O O . ARG A 1 119 ? 0.971 -4.990 26.638 1.00 96.25 119 ARG A O 1
ATOM 890 N N . ALA A 1 120 ? -0.426 -3.388 27.340 1.00 96.56 120 ALA A N 1
ATOM 891 C CA . ALA A 1 120 ? -0.330 -3.744 28.755 1.00 96.56 120 ALA A CA 1
ATOM 892 C C . ALA A 1 120 ? -1.034 -5.069 29.096 1.00 96.56 120 ALA A C 1
ATOM 894 O O . ALA A 1 120 ? -0.619 -5.751 30.030 1.00 96.56 120 ALA A O 1
ATOM 895 N N . THR A 1 121 ? -2.097 -5.421 28.366 1.00 96.56 121 THR A N 1
ATOM 896 C CA . THR A 1 121 ? -2.941 -6.591 28.670 1.00 96.56 121 THR A CA 1
ATOM 897 C C . THR A 1 121 ? -2.619 -7.809 27.808 1.00 96.56 121 THR A C 1
ATOM 899 O O . THR A 1 121 ? -2.426 -8.894 28.350 1.00 96.56 121 THR A O 1
ATOM 902 N N . LEU A 1 122 ? -2.553 -7.651 26.484 1.00 96.50 122 LEU A N 1
ATOM 903 C CA . LEU A 1 122 ? -2.346 -8.752 25.538 1.00 96.50 122 LEU A CA 1
ATOM 904 C C . LEU A 1 122 ? -0.882 -8.878 25.105 1.00 96.50 122 LEU A C 1
ATOM 906 O O . LEU A 1 122 ? -0.372 -9.990 25.006 1.00 96.50 122 LEU A O 1
ATOM 910 N N . ALA A 1 123 ? -0.207 -7.748 24.854 1.00 95.12 123 ALA A N 1
ATOM 911 C CA . ALA A 1 123 ? 1.153 -7.710 24.305 1.00 95.12 123 ALA A CA 1
ATOM 912 C C . ALA A 1 123 ? 1.316 -8.680 23.108 1.00 95.12 123 ALA A C 1
ATOM 914 O O . ALA A 1 123 ? 0.431 -8.773 22.252 1.00 95.12 123 ALA A O 1
ATOM 915 N N . THR A 1 124 ? 2.425 -9.420 23.063 1.00 96.56 124 THR A N 1
ATOM 916 C CA . THR A 1 124 ? 2.712 -10.476 22.083 1.00 96.56 124 THR A CA 1
ATOM 917 C C . THR A 1 124 ? 2.340 -11.879 22.576 1.00 96.56 124 THR A C 1
ATOM 919 O O . THR A 1 124 ? 2.770 -12.860 21.984 1.00 96.56 124 THR A O 1
ATOM 922 N N . ASP A 1 125 ? 1.524 -12.009 23.634 1.00 95.62 125 ASP A N 1
ATOM 923 C CA . ASP A 1 125 ? 1.175 -13.305 24.236 1.00 95.62 125 ASP A CA 1
ATOM 924 C C . ASP A 1 125 ? 0.118 -14.071 23.411 1.00 95.62 125 ASP A C 1
ATOM 926 O O . ASP A 1 125 ? -1.067 -13.703 23.431 1.00 95.62 125 ASP A O 1
ATOM 930 N N . PRO A 1 126 ? 0.481 -15.183 22.738 1.00 95.75 126 PRO A N 1
ATOM 931 C CA . PRO A 1 126 ? -0.458 -15.924 21.903 1.00 95.75 126 PRO A CA 1
ATOM 932 C C . PRO A 1 126 ? -1.654 -16.486 22.682 1.00 95.75 126 PRO A C 1
ATOM 934 O O . PRO A 1 126 ? -2.761 -16.558 22.142 1.00 95.75 126 PRO A O 1
ATOM 937 N N . ALA A 1 127 ? -1.473 -16.848 23.957 1.00 93.81 127 ALA A N 1
ATOM 938 C CA . ALA A 1 127 ? -2.528 -17.443 24.771 1.00 93.81 127 ALA A CA 1
ATOM 939 C C . ALA A 1 127 ? -3.614 -16.416 25.124 1.00 93.81 127 ALA A C 1
ATOM 941 O O . ALA A 1 127 ? -4.809 -16.726 25.051 1.00 93.81 127 ALA A O 1
ATOM 942 N N . ALA A 1 128 ? -3.211 -15.180 25.437 1.00 95.75 128 ALA A N 1
ATOM 943 C CA . ALA A 1 128 ? -4.126 -14.068 25.693 1.00 95.75 128 ALA A CA 1
ATOM 944 C C . ALA A 1 128 ? -4.947 -13.722 24.437 1.00 95.75 128 ALA A C 1
ATOM 946 O O . ALA A 1 128 ? -6.175 -13.609 24.502 1.00 95.75 128 ALA A O 1
ATOM 947 N N . TRP A 1 129 ? -4.298 -13.648 23.269 1.00 97.44 129 TRP A N 1
ATOM 948 C CA . TRP A 1 129 ? -4.979 -13.430 21.986 1.00 97.44 129 TRP A CA 1
ATOM 949 C C . TRP A 1 129 ? -5.943 -14.568 21.630 1.00 97.44 129 TRP A C 1
ATOM 951 O O . TRP A 1 129 ? -7.073 -14.315 21.199 1.00 97.44 129 TRP A O 1
ATOM 961 N N . ALA A 1 130 ? -5.547 -15.823 21.857 1.00 96.12 130 ALA A N 1
ATOM 962 C CA . ALA A 1 130 ? -6.407 -16.979 21.632 1.00 96.12 130 ALA A CA 1
ATOM 963 C C . ALA A 1 130 ? -7.615 -16.995 22.585 1.00 96.12 130 ALA A C 1
ATOM 965 O O . ALA A 1 130 ? -8.725 -17.339 22.166 1.00 96.12 130 ALA A O 1
ATOM 966 N N . HIS A 1 131 ? -7.430 -16.608 23.852 1.00 96.25 131 HIS A N 1
ATOM 967 C CA . HIS A 1 131 ? -8.530 -16.439 24.800 1.00 96.25 131 HIS A CA 1
ATOM 968 C C . HIS A 1 131 ? -9.506 -15.366 24.304 1.00 96.25 131 HIS A C 1
ATOM 970 O O . HIS A 1 131 ? -10.685 -15.676 24.117 1.00 96.25 131 HIS A O 1
ATOM 976 N N . LEU A 1 132 ? -9.010 -14.161 23.997 1.00 97.44 132 LEU A N 1
ATOM 977 C CA . LEU A 1 132 ? -9.808 -13.050 23.472 1.00 97.44 132 LEU A CA 1
ATOM 978 C C . LEU A 1 132 ? -10.648 -13.474 22.258 1.00 97.44 132 LEU A C 1
ATOM 980 O O . LEU A 1 132 ? -11.854 -13.231 22.218 1.00 97.44 132 LEU A O 1
ATOM 984 N N . ALA A 1 133 ? -10.035 -14.139 21.275 1.00 97.25 133 ALA A N 1
ATOM 985 C CA . ALA A 1 133 ? -10.718 -14.568 20.056 1.00 97.25 133 ALA A CA 1
ATOM 986 C C . ALA A 1 133 ? -11.890 -15.531 20.328 1.00 97.25 133 ALA A C 1
ATOM 988 O O . ALA A 1 133 ? -12.906 -15.482 19.628 1.00 97.25 133 ALA A O 1
ATOM 989 N N . ARG A 1 134 ? -11.781 -16.391 21.351 1.00 97.00 134 ARG A N 1
ATOM 990 C CA . ARG A 1 134 ? -12.843 -17.335 21.738 1.00 97.00 134 ARG A CA 1
ATOM 991 C C . ARG A 1 134 ? -13.958 -16.677 22.547 1.00 97.00 134 ARG A C 1
ATOM 993 O O . ARG A 1 134 ? -15.121 -17.047 22.374 1.00 97.00 134 ARG A O 1
ATOM 1000 N N . THR A 1 135 ? -13.625 -15.740 23.432 1.00 97.44 135 THR A N 1
ATOM 1001 C CA . THR A 1 135 ? -14.577 -15.171 24.399 1.00 97.44 135 THR A CA 1
ATOM 1002 C C . THR A 1 135 ? -15.282 -13.915 23.893 1.00 97.44 135 THR A C 1
ATOM 1004 O O . THR A 1 135 ? -16.434 -13.690 24.269 1.00 97.44 135 THR A O 1
ATOM 1007 N N . LEU A 1 136 ? -14.683 -13.160 22.962 1.00 96.88 136 LEU A N 1
ATOM 1008 C CA . LEU A 1 136 ? -15.204 -11.870 22.486 1.00 96.88 136 LEU A CA 1
ATOM 1009 C C . LEU A 1 136 ? -16.682 -11.909 22.061 1.00 96.88 136 LEU A C 1
ATOM 1011 O O . LEU A 1 136 ? -17.435 -11.006 22.408 1.00 96.88 136 LEU A O 1
ATOM 1015 N N . ALA A 1 137 ? -17.131 -12.962 21.368 1.00 94.25 137 ALA A N 1
ATOM 1016 C CA . ALA A 1 137 ? -18.520 -13.070 20.903 1.00 94.25 137 ALA A CA 1
ATOM 1017 C C . ALA A 1 137 ? -19.561 -13.232 22.024 1.00 94.25 137 ALA A C 1
ATOM 1019 O O . ALA A 1 137 ? -20.741 -12.970 21.799 1.00 94.25 137 ALA A O 1
ATOM 1020 N N . ARG A 1 138 ? -19.148 -13.730 23.194 1.00 95.69 138 ARG A N 1
ATOM 1021 C CA . ARG A 1 138 ? -20.043 -14.137 24.289 1.00 95.69 138 ARG A CA 1
ATOM 1022 C C . ARG A 1 138 ? -19.837 -13.325 25.563 1.00 95.69 138 ARG A C 1
ATOM 1024 O O . ARG A 1 138 ? -20.630 -13.470 26.485 1.00 95.69 138 ARG A O 1
ATOM 1031 N N . HIS A 1 139 ? -18.793 -12.500 25.623 1.00 96.19 139 HIS A N 1
ATOM 1032 C CA . HIS A 1 139 ? -18.457 -11.735 26.814 1.00 96.19 139 HIS A CA 1
ATOM 1033 C C . HIS A 1 139 ? -19.480 -10.602 27.046 1.00 96.19 139 HIS A C 1
ATOM 1035 O O . HIS A 1 139 ? -19.546 -9.668 26.238 1.00 96.19 139 HIS A O 1
ATOM 1041 N N . PRO A 1 140 ? -20.283 -10.650 28.130 1.00 94.25 140 PRO A N 1
ATOM 1042 C CA . PRO A 1 140 ? -21.375 -9.698 28.359 1.00 94.25 140 PRO A CA 1
ATOM 1043 C C . PRO A 1 140 ? -20.891 -8.335 28.876 1.00 94.25 140 PRO A C 1
ATOM 1045 O O . PRO A 1 140 ? -21.638 -7.357 28.833 1.00 94.25 140 PRO A O 1
ATOM 1048 N N . GLY A 1 141 ? -19.659 -8.283 29.388 1.00 95.44 141 GLY A N 1
ATOM 1049 C CA . GLY A 1 141 ? -19.032 -7.085 29.933 1.00 95.44 141 GLY A CA 1
ATOM 1050 C C . GLY A 1 141 ? -18.505 -6.120 28.872 1.00 95.44 141 GLY A C 1
ATOM 1051 O O . GLY A 1 141 ? -18.839 -6.220 27.691 1.00 95.44 141 GLY A O 1
ATOM 1052 N N . THR A 1 142 ? -17.678 -5.175 29.302 1.00 95.81 142 THR A N 1
ATOM 1053 C CA . THR A 1 142 ? -17.032 -4.164 28.447 1.00 95.81 142 THR A CA 1
ATOM 1054 C C . THR A 1 142 ? -15.771 -4.720 27.777 1.00 95.81 142 THR A C 1
ATOM 1056 O O . THR A 1 142 ? -15.302 -5.813 28.107 1.00 95.81 142 THR A O 1
ATOM 1059 N N . LEU A 1 143 ? -15.205 -3.982 26.816 1.00 96.38 143 LEU A N 1
ATOM 1060 C CA . LEU A 1 143 ? -13.946 -4.381 26.182 1.00 96.38 143 LEU A CA 1
ATOM 1061 C C . LEU A 1 143 ? -12.751 -4.382 27.168 1.00 96.38 143 LEU A C 1
ATOM 1063 O O . LEU A 1 143 ? -12.027 -5.374 27.172 1.00 96.38 143 LEU A O 1
ATOM 1067 N N . PRO A 1 144 ? -12.552 -3.377 28.048 1.00 97.88 144 PRO A N 1
ATOM 1068 C CA . PRO A 1 144 ? -11.519 -3.423 29.090 1.00 97.88 144 PRO A CA 1
ATOM 1069 C C . PRO A 1 144 ? -11.631 -4.623 30.036 1.00 97.88 144 PRO A C 1
ATOM 1071 O O . PRO A 1 144 ? -10.614 -5.229 30.378 1.00 97.88 144 PRO A O 1
ATOM 1074 N N . GLU A 1 145 ? -12.856 -4.980 30.446 1.00 97.56 145 GLU A N 1
ATOM 1075 C CA . GLU A 1 145 ? -13.112 -6.145 31.307 1.00 97.56 145 GLU A CA 1
ATOM 1076 C C . GLU A 1 145 ? -12.636 -7.433 30.611 1.00 97.56 145 GLU A C 1
ATOM 1078 O O . GLU A 1 145 ? -11.875 -8.203 31.193 1.00 97.56 145 GLU A O 1
ATOM 1083 N N . LEU A 1 146 ? -12.978 -7.601 29.329 1.00 97.88 146 LEU A N 1
ATOM 1084 C CA . LEU A 1 146 ? -12.545 -8.738 28.514 1.00 97.88 146 LEU A CA 1
ATOM 1085 C C . LEU A 1 146 ? -11.021 -8.783 28.299 1.00 97.88 146 LEU A C 1
ATOM 1087 O O . LEU A 1 146 ? -10.422 -9.854 28.362 1.00 97.88 146 LEU A O 1
ATOM 1091 N N . LEU A 1 147 ? -10.378 -7.642 28.033 1.00 97.56 147 LEU A N 1
ATOM 1092 C CA . LEU A 1 147 ? -8.917 -7.572 27.878 1.00 97.56 147 LEU A CA 1
ATOM 1093 C C . LEU A 1 147 ? -8.201 -7.958 29.182 1.00 97.56 147 LEU A C 1
ATOM 1095 O O . LEU A 1 147 ? -7.200 -8.673 29.158 1.00 97.56 147 LEU A O 1
ATOM 1099 N N . THR A 1 148 ? -8.754 -7.537 30.322 1.00 97.00 148 THR A N 1
ATOM 1100 C CA . THR A 1 148 ? -8.258 -7.925 31.647 1.00 97.00 148 THR A CA 1
ATOM 1101 C C . THR A 1 148 ? -8.414 -9.430 31.874 1.00 97.00 148 THR A C 1
ATOM 1103 O O . THR A 1 148 ? -7.449 -10.081 32.275 1.00 97.00 148 THR A O 1
ATOM 1106 N N . GLU A 1 149 ? -9.575 -10.012 31.555 1.00 96.88 149 GLU A N 1
ATOM 1107 C CA . GLU A 1 149 ? -9.810 -11.463 31.644 1.00 96.88 149 GLU A CA 1
ATOM 1108 C C . GLU A 1 149 ? -8.831 -12.256 30.761 1.00 96.88 149 GLU A C 1
ATOM 1110 O O . GLU A 1 149 ? -8.203 -13.209 31.228 1.00 96.88 149 GLU A O 1
ATOM 1115 N N . ALA A 1 150 ? -8.622 -11.813 29.516 1.00 96.06 150 ALA A N 1
ATOM 1116 C CA . ALA A 1 150 ? -7.666 -12.422 28.596 1.00 96.06 150 ALA A CA 1
ATOM 1117 C C . ALA A 1 150 ? -6.230 -12.397 29.143 1.00 96.06 150 ALA A C 1
ATOM 1119 O O . ALA A 1 150 ? -5.522 -13.399 29.046 1.00 96.06 150 ALA A O 1
ATOM 1120 N N . SER A 1 151 ? -5.821 -11.291 29.775 1.00 95.75 151 SER A N 1
ATOM 1121 C CA . SER A 1 151 ? -4.512 -11.187 30.431 1.00 95.75 151 SER A CA 1
ATOM 1122 C C . SER A 1 151 ? -4.390 -12.088 31.668 1.00 95.75 151 SER A C 1
ATOM 1124 O O . SER A 1 151 ? -3.328 -12.649 31.925 1.00 95.75 151 SER A O 1
ATOM 1126 N N . ALA A 1 152 ? -5.476 -12.289 32.423 1.00 94.25 152 ALA A N 1
ATOM 1127 C CA . ALA A 1 152 ? -5.486 -13.151 33.605 1.00 94.25 152 ALA A CA 1
ATOM 1128 C C . ALA A 1 152 ? -5.432 -14.644 33.241 1.00 94.25 152 ALA A C 1
ATOM 1130 O O . ALA A 1 152 ? -4.839 -15.438 33.976 1.00 94.25 152 ALA A O 1
ATOM 1131 N N . ALA A 1 153 ? -5.976 -15.027 32.081 1.00 88.81 153 ALA A N 1
ATOM 1132 C CA . ALA A 1 153 ? -5.894 -16.395 31.569 1.00 88.81 153 ALA A CA 1
ATOM 1133 C C . ALA A 1 153 ? -4.438 -16.867 31.365 1.00 88.81 153 ALA A C 1
ATOM 1135 O O . ALA A 1 153 ? -4.162 -18.054 31.524 1.00 88.81 153 ALA A O 1
ATOM 1136 N N . ARG A 1 154 ? -3.494 -15.946 31.112 1.00 81.69 154 ARG A N 1
ATOM 1137 C CA . ARG A 1 154 ? -2.042 -16.216 31.097 1.00 81.69 154 ARG A CA 1
ATOM 1138 C C . ARG A 1 154 ? -1.519 -16.680 32.456 1.00 81.69 154 ARG A C 1
ATOM 1140 O O . ARG A 1 154 ? -0.669 -17.561 32.538 1.00 81.69 154 ARG A O 1
ATOM 1147 N N . ALA A 1 155 ? -1.984 -16.035 33.523 1.00 73.81 155 ALA A N 1
ATOM 1148 C CA . ALA A 1 155 ? -1.436 -16.157 34.871 1.00 73.81 155 ALA A CA 1
ATOM 1149 C C . ALA A 1 155 ? -1.957 -17.378 35.633 1.00 73.81 155 ALA A C 1
ATOM 1151 O O . ALA A 1 155 ? -1.646 -17.522 36.813 1.00 73.81 155 ALA A O 1
ATOM 1152 N N . THR A 1 156 ? -2.721 -18.253 34.977 1.00 70.19 156 THR A N 1
ATOM 1153 C CA . THR A 1 156 ? -3.152 -19.528 35.550 1.00 70.19 156 THR A CA 1
ATOM 1154 C C . THR A 1 156 ? -2.280 -20.643 34.964 1.00 70.19 156 THR A C 1
ATOM 1156 O O . THR A 1 156 ? -2.755 -21.404 34.121 1.00 70.19 156 THR A O 1
ATOM 1159 N N . PRO A 1 157 ? -0.985 -20.753 35.340 1.00 60.91 157 PRO A N 1
ATOM 1160 C CA . PRO A 1 157 ? -0.275 -21.992 35.108 1.00 60.91 157 PRO A CA 1
ATOM 1161 C C . PRO A 1 157 ? -1.059 -23.044 35.879 1.00 60.91 157 PRO A C 1
ATOM 1163 O O . PRO A 1 157 ? -1.357 -22.854 37.060 1.00 60.91 157 PRO A O 1
ATOM 1166 N N . ASP A 1 158 ? -1.456 -24.107 35.196 1.00 58.47 158 ASP A N 1
ATOM 1167 C CA . ASP A 1 158 ? -2.149 -25.230 35.806 1.00 58.47 158 ASP A CA 1
ATOM 1168 C C . ASP A 1 158 ? -1.198 -25.831 36.860 1.00 58.47 158 ASP A C 1
ATOM 1170 O O . ASP A 1 158 ? -0.315 -26.635 36.562 1.00 58.47 158 ASP A O 1
ATOM 1174 N N . ALA A 1 159 ? -1.281 -25.321 38.093 1.00 53.31 159 ALA A N 1
ATOM 1175 C CA . ALA A 1 159 ? -0.221 -25.387 39.104 1.00 53.31 159 ALA A CA 1
ATOM 1176 C C . ALA A 1 159 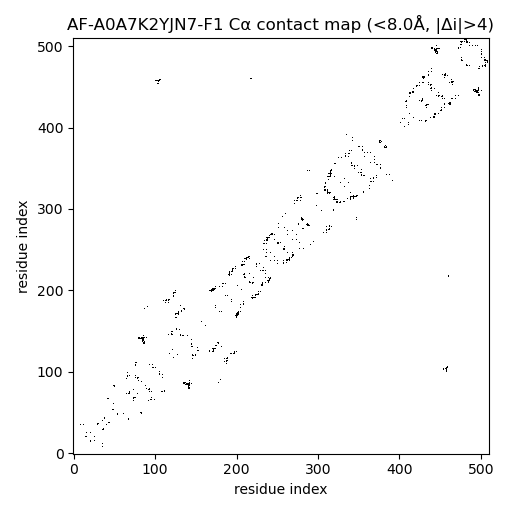? -0.007 -26.800 39.672 1.00 53.31 159 ALA A C 1
ATOM 1178 O O . ALA A 1 159 ? 0.801 -27.000 40.576 1.00 53.31 159 ALA A O 1
ATOM 1179 N N . SER A 1 160 ? -0.731 -27.790 39.149 1.00 48.84 160 SER A N 1
ATOM 1180 C CA . SER A 1 160 ? -0.738 -29.164 39.641 1.00 48.84 160 SER A CA 1
ATOM 1181 C C . SER A 1 160 ? 0.059 -30.150 38.780 1.00 48.84 160 SER A C 1
ATOM 1183 O O . SER A 1 160 ? 0.108 -31.334 39.115 1.00 48.84 160 SER A O 1
ATOM 1185 N N . ALA A 1 161 ? 0.724 -29.713 37.713 1.00 50.38 161 ALA A N 1
ATOM 1186 C CA . ALA A 1 161 ? 1.689 -30.554 37.015 1.00 50.38 161 ALA A CA 1
ATOM 1187 C C . ALA A 1 161 ? 2.937 -29.737 36.699 1.00 50.38 161 ALA A C 1
ATOM 1189 O O . ALA A 1 161 ? 2.834 -28.575 36.317 1.00 50.38 161 ALA A O 1
ATOM 1190 N N . ALA A 1 162 ? 4.112 -30.349 36.843 1.00 53.53 162 ALA A N 1
ATOM 1191 C CA . ALA A 1 162 ? 5.392 -29.862 36.334 1.00 53.53 162 ALA A CA 1
ATOM 1192 C C . ALA A 1 162 ? 5.346 -29.793 34.793 1.00 53.53 162 ALA A C 1
ATOM 1194 O O . ALA A 1 162 ? 5.956 -30.597 34.091 1.00 53.53 162 ALA A O 1
ATOM 1195 N N . SER A 1 163 ? 4.504 -28.894 34.291 1.00 49.19 163 SER A N 1
ATOM 1196 C CA . SER A 1 163 ? 3.984 -28.876 32.940 1.00 49.19 163 SER A CA 1
ATOM 1197 C C . SER A 1 163 ? 5.069 -28.358 32.018 1.00 49.19 163 SER A C 1
ATOM 1199 O O . SER A 1 163 ? 5.375 -27.167 31.974 1.00 49.19 163 SER A O 1
ATOM 1201 N N . THR A 1 164 ? 5.630 -29.285 31.252 1.00 61.44 164 THR A N 1
ATOM 1202 C CA . THR A 1 164 ? 6.085 -29.080 29.880 1.00 61.44 164 THR A CA 1
ATOM 1203 C C . THR A 1 164 ? 4.916 -28.562 29.037 1.00 61.44 164 THR A C 1
ATOM 1205 O O . THR A 1 164 ? 4.445 -29.251 28.132 1.00 61.44 164 THR A O 1
ATOM 1208 N N . ALA A 1 165 ? 4.401 -27.372 29.367 1.00 58.66 165 ALA A N 1
ATOM 1209 C CA . ALA A 1 165 ? 3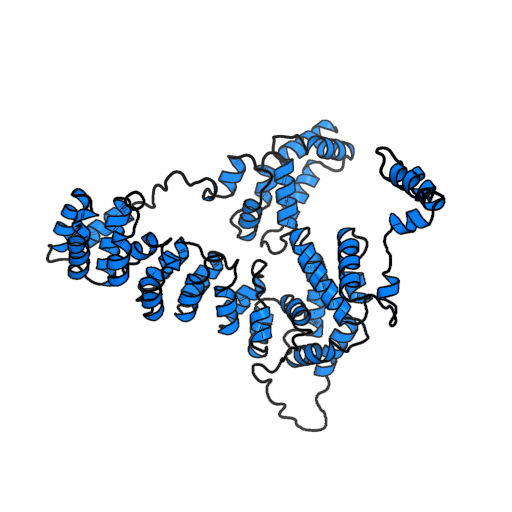.359 -26.726 28.595 1.00 58.66 165 ALA A CA 1
ATOM 1210 C C . ALA A 1 165 ? 3.904 -26.604 27.167 1.00 58.66 165 ALA A C 1
ATOM 1212 O O . ALA A 1 165 ? 4.979 -26.019 26.985 1.00 58.66 165 ALA A O 1
ATOM 1213 N N . PRO A 1 166 ? 3.262 -27.252 26.181 1.00 68.81 166 PRO A N 1
ATOM 1214 C CA . PRO A 1 166 ? 3.783 -27.281 24.828 1.00 68.81 166 PRO A CA 1
ATOM 1215 C C . PRO A 1 166 ? 3.950 -25.842 24.352 1.00 68.81 166 PRO A C 1
ATOM 1217 O O . PRO A 1 166 ? 3.055 -25.021 24.555 1.00 68.81 166 PRO A O 1
ATOM 1220 N N . CYS A 1 167 ? 5.106 -25.533 23.753 1.00 75.50 167 CYS A N 1
ATOM 1221 C CA . CYS A 1 167 ? 5.303 -24.247 23.096 1.00 75.50 167 CYS A CA 1
ATOM 1222 C C . CYS A 1 167 ? 4.096 -23.978 22.187 1.00 75.50 167 CYS A C 1
ATOM 1224 O O . CYS A 1 167 ? 3.669 -24.920 21.497 1.00 75.50 167 CYS A O 1
ATOM 1226 N N . PRO A 1 168 ? 3.555 -22.745 22.190 1.00 81.31 168 PRO A N 1
ATOM 1227 C CA . PRO A 1 168 ? 2.411 -22.414 21.363 1.00 81.31 168 PRO A CA 1
ATOM 1228 C C . PRO A 1 168 ? 2.699 -22.819 19.920 1.00 81.31 168 PRO A C 1
ATOM 1230 O O . PRO A 1 168 ? 3.813 -22.642 19.414 1.00 81.31 168 PRO A O 1
ATOM 1233 N N . GLN A 1 169 ? 1.733 -23.480 19.296 1.00 89.62 169 GLN A N 1
ATOM 1234 C CA . GLN A 1 169 ? 1.931 -24.046 17.966 1.00 89.62 169 GLN A CA 1
ATOM 1235 C C . GLN A 1 169 ? 1.642 -22.976 16.905 1.00 89.62 169 GLN A C 1
ATOM 1237 O O . GLN A 1 169 ? 0.763 -22.132 17.105 1.00 89.62 169 GLN A O 1
ATOM 1242 N N . PRO A 1 170 ? 2.333 -22.996 15.753 1.00 90.69 170 PRO A N 1
ATOM 1243 C CA . PRO A 1 170 ? 1.967 -22.133 14.639 1.00 90.69 170 PRO A CA 1
ATOM 1244 C C . PRO A 1 170 ? 0.480 -22.278 14.271 1.00 90.69 170 PRO A C 1
ATOM 1246 O O . PRO A 1 170 ? -0.048 -23.391 14.218 1.00 90.69 170 PRO A O 1
ATOM 1249 N N . GLY A 1 171 ? -0.206 -21.155 14.045 1.00 89.69 171 GLY A N 1
ATOM 1250 C CA . GLY A 1 171 ? -1.647 -21.123 13.746 1.00 89.69 171 GLY A CA 1
ATOM 1251 C C . GLY A 1 171 ? -2.591 -21.487 14.908 1.00 89.69 171 GLY A C 1
ATOM 1252 O O . GLY A 1 171 ? -3.755 -21.832 14.675 1.00 89.69 171 GLY A O 1
ATOM 1253 N N . GLU A 1 172 ? -2.124 -21.453 16.160 1.00 93.25 172 GLU A N 1
ATOM 1254 C CA . GLU A 1 172 ? -2.942 -21.750 17.346 1.00 93.25 172 GLU A CA 1
ATOM 1255 C C . GLU A 1 172 ? -4.062 -20.723 17.598 1.00 93.25 172 GLU A C 1
ATOM 1257 O O . GLU A 1 172 ? -5.153 -21.080 18.061 1.00 93.25 172 GLU A O 1
ATOM 1262 N N . ILE A 1 173 ? -3.841 -19.453 17.253 1.00 95.62 173 ILE A N 1
ATOM 1263 C CA . ILE A 1 173 ? -4.824 -18.377 17.398 1.00 95.62 173 ILE A CA 1
ATOM 1264 C C . ILE A 1 173 ? -5.843 -18.489 16.258 1.00 95.62 173 ILE A C 1
ATOM 1266 O O . ILE A 1 173 ? -5.761 -17.815 15.229 1.00 95.62 173 ILE A O 1
ATOM 1270 N N . ARG A 1 174 ? -6.838 -19.357 16.466 1.00 96.56 174 ARG A N 1
ATOM 1271 C CA . ARG A 1 174 ? -7.986 -19.517 15.567 1.00 96.56 174 ARG A CA 1
ATOM 1272 C C . ARG A 1 174 ? -9.045 -18.464 15.853 1.00 96.56 174 ARG A C 1
ATOM 1274 O O . ARG A 1 174 ? -9.683 -18.500 16.908 1.00 96.56 174 ARG A O 1
ATOM 1281 N N . VAL A 1 175 ? -9.289 -17.569 14.900 1.00 97.19 175 VAL A N 1
ATOM 1282 C CA . VAL A 1 175 ? -10.246 -16.471 15.058 1.00 97.19 175 VAL A CA 1
ATOM 1283 C C . VAL A 1 175 ? -11.543 -16.760 14.295 1.00 97.19 175 VAL A C 1
ATOM 1285 O O . VAL A 1 175 ? -11.554 -16.791 13.054 1.00 97.19 175 VAL A O 1
ATOM 1288 N N . PRO A 1 176 ? -12.682 -16.931 15.000 1.00 97.19 176 PRO A N 1
ATOM 1289 C CA . PRO A 1 176 ? -13.970 -17.142 14.352 1.00 97.19 176 PRO A CA 1
ATOM 1290 C C . PRO A 1 176 ? -14.332 -15.988 13.409 1.00 97.19 176 PRO A C 1
ATOM 1292 O O . PRO A 1 176 ? -14.167 -14.814 13.746 1.00 97.19 176 PRO A O 1
ATOM 1295 N N . ALA A 1 177 ? -14.904 -16.310 12.245 1.00 94.62 177 ALA A N 1
ATOM 1296 C CA . ALA A 1 177 ? -15.212 -15.320 11.208 1.00 94.62 177 ALA A CA 1
ATOM 1297 C C . ALA A 1 177 ? -16.073 -14.143 11.712 1.00 94.62 177 ALA A C 1
ATOM 1299 O O . ALA A 1 177 ? -15.843 -13.004 11.317 1.00 94.62 177 ALA A O 1
ATOM 1300 N N . GLY A 1 178 ? -17.014 -14.398 12.630 1.00 91.38 178 GLY A N 1
ATOM 1301 C CA . GLY A 1 178 ? -17.901 -13.370 13.189 1.00 91.38 178 GLY A CA 1
ATOM 1302 C C . GLY A 1 178 ? -17.213 -12.322 14.075 1.00 91.38 178 GLY A C 1
ATOM 1303 O O . GLY A 1 178 ? -17.755 -11.230 14.236 1.00 91.38 178 GLY A O 1
ATOM 1304 N N . VAL A 1 179 ? -16.030 -12.625 14.626 1.00 96.06 179 VAL A N 1
ATOM 1305 C CA . VAL A 1 179 ? -15.258 -11.702 15.482 1.00 96.06 179 VAL A CA 1
ATOM 1306 C C . VAL A 1 179 ? -13.932 -11.263 14.865 1.00 96.06 179 VAL A C 1
ATOM 1308 O O . VAL A 1 179 ? -13.313 -10.323 15.364 1.00 96.06 179 VAL A O 1
ATOM 1311 N N . ARG A 1 180 ? -13.508 -11.891 13.760 1.00 96.44 180 ARG A N 1
ATOM 1312 C CA . ARG A 1 180 ? -12.238 -11.601 13.081 1.00 96.44 180 ARG A CA 1
ATOM 1313 C C . ARG A 1 180 ? -12.012 -10.119 12.786 1.00 96.44 180 ARG A C 1
ATOM 1315 O O . ARG A 1 180 ? -10.928 -9.655 13.124 1.00 96.44 180 ARG A O 1
ATOM 1322 N N . PRO A 1 181 ? -12.981 -9.345 12.256 1.00 94.06 181 PRO A N 1
ATOM 1323 C CA . PRO A 1 181 ? -12.760 -7.919 12.018 1.00 94.06 181 PRO A CA 1
ATOM 1324 C C . PRO A 1 181 ? -12.359 -7.147 13.284 1.00 94.06 181 PRO A C 1
ATOM 1326 O O . PRO A 1 181 ? -11.510 -6.266 13.222 1.00 94.06 181 PRO A O 1
ATOM 1329 N N . CYS A 1 182 ? -12.922 -7.507 14.441 1.00 95.62 182 CYS A N 1
ATOM 1330 C CA . CYS A 1 182 ? -12.617 -6.872 15.722 1.00 95.62 182 CYS A CA 1
ATOM 1331 C C . CYS A 1 182 ? -11.252 -7.290 16.266 1.00 95.62 182 CYS A C 1
ATOM 1333 O O . CYS A 1 182 ? -10.499 -6.443 16.733 1.00 95.62 182 CYS A O 1
ATOM 1335 N N . VAL A 1 183 ? -10.914 -8.580 16.183 1.00 97.44 183 VAL A N 1
ATOM 1336 C CA . VAL A 1 183 ? -9.600 -9.073 16.623 1.00 97.44 183 VAL A CA 1
ATOM 1337 C C . VAL A 1 183 ? -8.490 -8.480 15.755 1.00 97.44 183 VAL A C 1
ATOM 1339 O O . VAL A 1 183 ? -7.529 -7.944 16.288 1.00 97.44 183 VAL A O 1
ATOM 1342 N N . VAL A 1 184 ? -8.659 -8.471 14.431 1.00 96.56 184 VAL A N 1
ATOM 1343 C CA . VAL A 1 184 ? -7.744 -7.813 13.481 1.00 96.56 184 VAL A CA 1
ATOM 1344 C C . VAL A 1 184 ? -7.601 -6.322 13.778 1.00 96.56 184 VAL A C 1
ATOM 1346 O O . VAL A 1 184 ? -6.493 -5.791 13.765 1.00 96.56 184 VAL A O 1
ATOM 1349 N N . PHE A 1 185 ? -8.707 -5.636 14.070 1.00 95.06 185 PHE A N 1
ATOM 1350 C CA . PHE A 1 185 ? -8.683 -4.223 14.441 1.00 95.06 185 PHE A CA 1
ATOM 1351 C C . PHE A 1 185 ? -7.821 -3.954 15.688 1.00 95.06 185 PHE A C 1
ATOM 1353 O O . PHE A 1 185 ? -7.084 -2.963 15.713 1.00 95.06 185 PHE A O 1
ATOM 1360 N N . LEU A 1 186 ? -7.880 -4.842 16.686 1.00 96.81 186 LEU A N 1
ATOM 1361 C CA . LEU A 1 186 ? -7.050 -4.772 17.891 1.00 96.81 186 LEU A CA 1
ATOM 1362 C C . LEU A 1 186 ? -5.591 -5.155 17.609 1.00 96.81 186 LEU A C 1
ATOM 1364 O O . LEU A 1 186 ? -4.696 -4.456 18.075 1.00 96.81 186 LEU A O 1
ATOM 1368 N N . LEU A 1 187 ? -5.341 -6.199 16.810 1.00 97.31 187 LEU A N 1
ATOM 1369 C CA . LEU A 1 187 ? -3.991 -6.614 16.400 1.00 97.31 187 LEU A CA 1
ATOM 1370 C C . LEU A 1 187 ? -3.231 -5.462 15.736 1.00 97.31 187 LEU A C 1
ATOM 1372 O O . LEU A 1 187 ? -2.074 -5.217 16.048 1.00 97.31 187 LEU A O 1
ATOM 1376 N N . ARG A 1 188 ? -3.906 -4.672 14.897 1.00 94.94 188 ARG A N 1
ATOM 1377 C CA . ARG A 1 188 ? -3.325 -3.492 14.232 1.00 94.94 188 ARG A CA 1
ATOM 1378 C C . ARG A 1 188 ? -2.864 -2.373 15.177 1.00 94.94 188 ARG A C 1
ATOM 1380 O O . ARG A 1 188 ? -2.291 -1.395 14.699 1.00 94.94 188 ARG A O 1
ATOM 1387 N N . ARG A 1 189 ? -3.124 -2.475 16.487 1.00 95.12 189 ARG A N 1
ATOM 1388 C CA . ARG A 1 189 ? -2.627 -1.531 17.505 1.00 95.12 189 ARG A CA 1
ATOM 1389 C C . ARG A 1 189 ? -1.223 -1.877 18.011 1.00 95.12 189 ARG A C 1
ATOM 1391 O O . ARG A 1 189 ? -0.595 -1.015 18.621 1.00 95.12 189 ARG A O 1
ATOM 1398 N N . LEU A 1 190 ? -0.748 -3.093 17.751 1.00 95.88 190 LEU A N 1
ATOM 1399 C CA . LEU A 1 190 ? 0.632 -3.512 17.993 1.00 95.88 190 LEU A CA 1
ATOM 1400 C C . LEU A 1 190 ? 1.580 -2.833 16.991 1.00 95.88 190 LEU A C 1
ATOM 1402 O O . LEU A 1 190 ? 1.164 -2.494 15.880 1.00 95.88 190 LEU A O 1
ATOM 1406 N N . ASP A 1 191 ? 2.844 -2.613 17.351 1.00 95.50 191 ASP A N 1
ATOM 1407 C CA . ASP A 1 191 ? 3.843 -2.189 16.35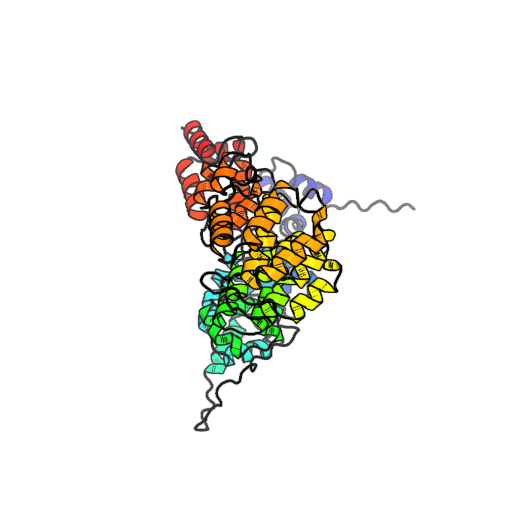7 1.00 95.50 191 ASP A CA 1
ATOM 1408 C C . ASP A 1 191 ? 4.309 -3.333 15.446 1.00 95.50 191 ASP A C 1
ATOM 1410 O O . ASP A 1 191 ? 3.822 -4.460 15.510 1.00 95.50 191 ASP A O 1
ATOM 1414 N N . ALA A 1 192 ? 5.217 -3.007 14.525 1.00 96.19 192 ALA A N 1
ATOM 1415 C CA . ALA A 1 192 ? 5.734 -3.956 13.553 1.00 96.19 192 ALA A CA 1
ATOM 1416 C C . ALA A 1 192 ? 6.490 -5.122 14.205 1.00 96.19 192 ALA A C 1
ATOM 1418 O O . ALA A 1 192 ? 6.392 -6.241 13.707 1.00 96.19 192 ALA A O 1
ATOM 1419 N N . ASP A 1 193 ? 7.228 -4.883 15.292 1.00 97.38 193 ASP A N 1
ATOM 1420 C CA . ASP A 1 193 ? 8.018 -5.924 15.956 1.00 97.38 193 ASP A CA 1
ATOM 1421 C C . ASP A 1 193 ? 7.099 -6.851 16.754 1.00 97.38 193 ASP A C 1
ATOM 1423 O O . ASP A 1 193 ? 7.181 -8.072 16.618 1.00 97.38 193 ASP A O 1
ATOM 1427 N N . GLU A 1 194 ? 6.140 -6.271 17.479 1.00 97.44 194 GLU A N 1
ATOM 1428 C CA . GLU A 1 194 ? 5.110 -7.010 18.207 1.00 97.44 194 GLU A CA 1
ATOM 1429 C C . GLU A 1 194 ? 4.237 -7.861 17.263 1.00 97.44 194 GLU A C 1
ATOM 1431 O O . GLU A 1 194 ? 3.973 -9.035 17.529 1.00 97.44 194 GLU A O 1
ATOM 1436 N N . LEU A 1 195 ? 3.823 -7.305 16.117 1.00 97.81 195 LEU A N 1
ATOM 1437 C CA . LEU A 1 195 ? 3.108 -8.069 15.090 1.00 97.81 195 LEU A CA 1
ATOM 1438 C C . LEU A 1 195 ? 3.977 -9.175 14.490 1.00 97.81 195 LEU A C 1
ATOM 1440 O O . LEU A 1 195 ? 3.478 -10.278 14.283 1.00 97.81 195 LEU A O 1
ATOM 1444 N N . THR A 1 196 ? 5.257 -8.906 14.217 1.00 98.12 196 THR A N 1
ATOM 1445 C CA . THR A 1 196 ? 6.183 -9.900 13.648 1.00 98.12 196 THR A CA 1
ATOM 1446 C C . THR A 1 196 ? 6.310 -11.125 14.554 1.00 98.12 196 THR A C 1
ATOM 1448 O O . THR A 1 196 ? 6.299 -12.247 14.049 1.00 98.12 196 THR A O 1
ATOM 1451 N N . GLU A 1 197 ? 6.375 -10.926 15.874 1.00 97.38 197 GLU A N 1
ATOM 1452 C CA . GLU A 1 197 ? 6.415 -12.018 16.857 1.00 97.38 197 GLU A CA 1
ATOM 1453 C C . GLU A 1 197 ? 5.115 -12.838 16.868 1.00 97.38 197 GLU A C 1
ATOM 1455 O O . GLU A 1 197 ? 5.152 -14.059 17.010 1.00 97.38 197 GLU A O 1
ATOM 1460 N N . LEU A 1 198 ? 3.964 -12.184 16.685 1.00 97.69 198 LEU A N 1
ATOM 1461 C CA . LEU A 1 198 ? 2.657 -12.825 16.820 1.00 97.69 198 LEU A CA 1
ATOM 1462 C C . LEU A 1 198 ? 2.169 -13.527 15.541 1.00 97.69 198 LEU A C 1
ATOM 1464 O O . LEU A 1 198 ? 1.429 -14.509 15.628 1.00 97.69 198 LEU A O 1
ATOM 1468 N N . VAL A 1 199 ? 2.576 -13.051 14.357 1.00 97.94 199 VAL A N 1
ATOM 1469 C CA . VAL A 1 199 ? 2.141 -13.573 13.044 1.00 97.94 199 VAL A CA 1
ATOM 1470 C C . VAL A 1 199 ? 2.240 -15.102 12.917 1.00 97.94 199 VAL A C 1
ATOM 1472 O O . VAL A 1 199 ? 1.264 -15.690 12.451 1.00 97.94 199 VAL A O 1
ATOM 1475 N N . PRO A 1 200 ? 3.319 -15.788 13.353 1.00 97.75 200 PRO A N 1
ATOM 1476 C CA . PRO A 1 200 ? 3.412 -17.249 13.267 1.00 97.75 200 PRO A CA 1
ATOM 1477 C C . PRO A 1 200 ? 2.285 -18.006 13.988 1.00 97.75 200 PRO A C 1
ATOM 1479 O O . PRO A 1 200 ? 1.984 -19.144 13.632 1.00 97.75 200 PRO A O 1
ATOM 1482 N N . PHE A 1 201 ? 1.653 -17.397 14.994 1.00 97.50 201 PHE A N 1
ATOM 1483 C CA . PHE A 1 201 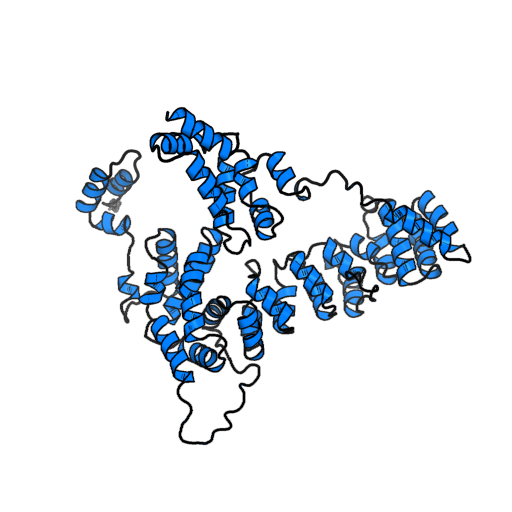? 0.591 -18.017 15.788 1.00 97.50 201 PHE A CA 1
ATOM 1484 C C . PHE A 1 201 ? -0.815 -17.736 15.246 1.00 97.50 201 PHE A C 1
ATOM 1486 O O . PHE A 1 201 ? -1.766 -18.378 15.686 1.00 97.50 201 PHE A O 1
ATOM 1493 N N . L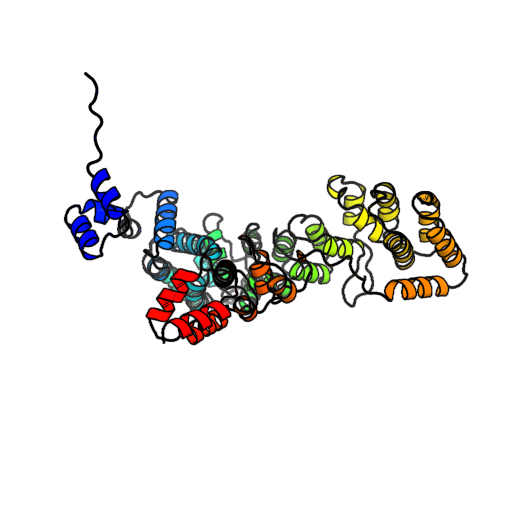EU A 1 202 ? -0.973 -16.798 14.309 1.00 97.88 202 LEU A N 1
ATOM 1494 C CA . LEU A 1 202 ? -2.263 -16.454 13.711 1.00 97.88 202 LEU A CA 1
ATOM 1495 C C . LEU A 1 202 ? -2.664 -17.472 12.638 1.00 97.88 202 LEU A C 1
ATOM 1497 O O . LEU A 1 202 ? -1.827 -17.947 11.875 1.00 97.88 202 LEU A O 1
ATOM 1501 N N . ASP A 1 203 ? -3.959 -17.779 12.534 1.00 97.38 203 ASP A N 1
ATOM 1502 C CA . ASP A 1 203 ? -4.463 -18.512 11.368 1.00 97.38 203 ASP A CA 1
ATOM 1503 C C . ASP A 1 203 ? -4.335 -17.689 10.066 1.00 97.38 203 ASP A C 1
ATOM 1505 O O . ASP A 1 203 ? -4.336 -16.453 10.083 1.00 97.38 203 ASP A O 1
ATOM 1509 N N . ASP A 1 204 ? -4.250 -18.370 8.918 1.00 97.38 204 ASP A N 1
ATOM 1510 C CA . ASP A 1 204 ? -4.057 -17.729 7.606 1.00 97.38 204 ASP A CA 1
ATOM 1511 C C . ASP A 1 204 ? -5.139 -16.687 7.291 1.00 97.38 204 ASP A C 1
ATOM 1513 O O . ASP A 1 204 ? -4.857 -15.622 6.742 1.00 97.38 204 ASP A O 1
ATOM 1517 N N . ALA A 1 205 ? -6.391 -16.958 7.673 1.00 96.94 205 ALA A N 1
ATOM 1518 C CA . ALA A 1 205 ? -7.510 -16.059 7.408 1.00 96.94 205 ALA A CA 1
ATOM 1519 C C . ALA A 1 205 ? -7.398 -14.744 8.198 1.00 96.94 205 ALA A C 1
ATOM 1521 O O . ALA A 1 205 ? -7.800 -13.687 7.712 1.00 96.94 205 ALA A O 1
ATOM 1522 N N . THR A 1 206 ? -6.873 -14.803 9.419 1.00 97.62 206 THR A N 1
ATOM 1523 C CA . THR A 1 206 ? -6.626 -13.650 10.289 1.00 97.62 206 THR A CA 1
ATOM 1524 C C . THR A 1 206 ? -5.391 -12.896 9.834 1.00 97.62 206 THR A C 1
ATOM 1526 O O . THR A 1 206 ? -5.449 -11.671 9.738 1.00 97.62 206 THR A O 1
ATOM 1529 N N . THR A 1 207 ? -4.330 -13.619 9.473 1.00 97.50 207 THR A N 1
ATOM 1530 C CA . THR A 1 207 ? -3.112 -13.058 8.880 1.00 97.50 207 THR A CA 1
ATOM 1531 C C . THR A 1 207 ? -3.443 -12.261 7.620 1.00 97.50 207 THR A C 1
ATOM 1533 O O . THR A 1 207 ? -3.156 -11.070 7.564 1.00 97.50 207 THR A O 1
ATOM 1536 N N . ALA A 1 208 ? -4.154 -12.849 6.653 1.00 96.19 208 ALA A N 1
ATOM 1537 C CA . ALA A 1 208 ? -4.578 -12.145 5.441 1.00 96.19 208 ALA A CA 1
ATOM 1538 C C . ALA A 1 208 ? -5.471 -10.928 5.751 1.00 96.19 208 ALA A C 1
ATOM 1540 O O . ALA A 1 208 ? -5.341 -9.873 5.131 1.00 96.19 208 ALA A O 1
ATOM 1541 N N . ALA A 1 209 ? -6.354 -11.034 6.751 1.00 95.50 209 ALA A N 1
ATOM 1542 C CA . ALA A 1 209 ? -7.247 -9.944 7.135 1.00 95.50 209 ALA A CA 1
ATOM 1543 C C . ALA A 1 209 ? -6.524 -8.742 7.777 1.00 95.50 209 ALA A C 1
ATOM 1545 O O . ALA A 1 209 ? -7.118 -7.662 7.856 1.00 95.50 209 ALA A O 1
ATOM 1546 N N . LEU A 1 210 ? -5.254 -8.862 8.189 1.00 96.12 210 LEU A N 1
ATOM 1547 C CA . LEU A 1 210 ? -4.460 -7.720 8.660 1.00 96.12 210 LEU A CA 1
ATOM 1548 C C . LEU A 1 210 ? -4.303 -6.627 7.590 1.00 96.12 210 LEU A C 1
ATOM 1550 O O . LEU A 1 210 ? -4.198 -5.461 7.968 1.00 96.12 210 LEU A O 1
ATOM 1554 N N . LEU A 1 211 ? -4.393 -6.966 6.300 1.00 93.44 211 LEU A N 1
ATOM 1555 C CA . LEU A 1 211 ? -4.267 -6.052 5.159 1.00 93.44 211 LEU A CA 1
ATOM 1556 C C . LEU A 1 211 ? -5.576 -6.017 4.346 1.00 93.44 211 LEU A C 1
ATOM 1558 O O . LEU A 1 211 ? -5.761 -6.803 3.417 1.00 93.44 211 LEU A O 1
ATOM 1562 N N . PRO A 1 212 ? -6.537 -5.145 4.694 1.00 88.38 212 PRO A N 1
ATOM 1563 C CA . PRO A 1 212 ? -7.839 -5.122 4.046 1.00 88.38 212 PRO A CA 1
ATOM 1564 C C . PRO A 1 212 ? -7.738 -4.350 2.723 1.00 88.38 212 PRO A C 1
ATOM 1566 O O . PRO A 1 212 ? -7.246 -3.231 2.693 1.00 88.38 212 PRO A O 1
ATOM 1569 N N . GLY A 1 213 ? -8.258 -4.896 1.626 1.00 80.69 213 GLY A N 1
ATOM 1570 C CA . GLY A 1 213 ? -7.990 -4.341 0.292 1.00 80.69 213 GLY A CA 1
ATOM 1571 C C . GLY A 1 213 ? -8.500 -2.920 -0.008 1.00 80.69 213 GLY A C 1
ATOM 1572 O O . GLY A 1 213 ? -8.222 -2.442 -1.097 1.00 80.69 213 GLY A O 1
ATOM 1573 N N . ASN A 1 214 ? -9.244 -2.256 0.885 1.00 77.94 214 ASN A N 1
ATOM 1574 C CA . ASN A 1 214 ? -9.954 -0.995 0.617 1.00 77.94 214 ASN A CA 1
ATOM 1575 C C . ASN A 1 214 ? -9.381 0.262 1.306 1.00 77.94 214 ASN A C 1
ATOM 1577 O O . ASN A 1 214 ? -9.954 1.341 1.165 1.00 77.94 214 ASN A O 1
ATOM 1581 N N . VAL A 1 215 ? -8.300 0.145 2.075 1.00 80.12 215 VAL A N 1
ATOM 1582 C CA . VAL A 1 215 ? -7.586 1.283 2.692 1.00 80.12 215 VAL A CA 1
ATOM 1583 C C . VAL A 1 215 ? -6.090 1.086 2.498 1.00 80.12 215 VAL A C 1
ATOM 1585 O O . VAL A 1 215 ? -5.696 -0.066 2.399 1.00 80.12 215 VAL A O 1
ATOM 1588 N N . PRO A 1 216 ? -5.246 2.133 2.443 1.00 80.75 216 PRO A N 1
ATOM 1589 C CA . PRO A 1 216 ? -3.791 1.973 2.406 1.00 80.75 216 PRO A CA 1
ATOM 1590 C C . PRO A 1 216 ? -3.275 1.018 3.494 1.00 80.75 216 PRO A C 1
ATOM 1592 O O . PRO A 1 216 ? -3.823 1.011 4.602 1.00 80.75 216 PRO A O 1
ATOM 1595 N N . PRO A 1 217 ? -2.248 0.199 3.199 1.00 87.38 217 PRO A N 1
ATOM 1596 C CA . PRO A 1 217 ? -1.734 -0.743 4.177 1.00 87.38 217 PRO A CA 1
ATOM 1597 C C . PRO A 1 217 ? -1.124 0.047 5.337 1.00 87.38 217 PRO A C 1
ATOM 1599 O O . PRO A 1 217 ? -0.328 0.961 5.125 1.00 87.38 217 PRO A O 1
ATOM 1602 N N . LEU A 1 218 ? -1.504 -0.286 6.572 1.00 88.31 218 LEU A N 1
ATOM 1603 C CA . LEU A 1 218 ? -0.913 0.362 7.740 1.00 88.31 218 LEU A CA 1
ATOM 1604 C C . LEU A 1 218 ? 0.584 0.040 7.793 1.00 88.31 218 LEU A C 1
ATOM 1606 O O . LEU A 1 218 ? 0.966 -1.126 7.666 1.00 88.31 218 LEU A O 1
ATOM 1610 N N . ALA A 1 219 ? 1.418 1.058 8.015 1.00 90.12 219 ALA A N 1
ATOM 1611 C CA . ALA A 1 219 ? 2.872 0.924 7.941 1.00 90.12 219 ALA A CA 1
ATOM 1612 C C . ALA A 1 219 ? 3.415 -0.173 8.872 1.00 90.12 219 ALA A C 1
ATOM 1614 O O . ALA A 1 219 ? 4.214 -0.999 8.448 1.00 90.12 219 ALA A O 1
ATOM 1615 N N . ASN A 1 220 ? 2.923 -0.257 10.113 1.00 93.25 220 ASN A N 1
ATOM 1616 C CA . ASN A 1 220 ? 3.297 -1.317 11.057 1.00 93.25 220 ASN A CA 1
ATOM 1617 C C . ASN A 1 220 ? 2.965 -2.728 10.542 1.00 93.25 220 ASN A C 1
ATOM 1619 O O . ASN A 1 220 ? 3.754 -3.647 10.737 1.00 93.25 220 ASN A O 1
ATOM 1623 N N . VAL A 1 221 ? 1.829 -2.904 9.860 1.00 95.75 221 VAL A N 1
ATOM 1624 C CA . VAL A 1 221 ? 1.419 -4.200 9.298 1.00 95.75 221 VAL A CA 1
ATOM 1625 C C . VAL A 1 221 ? 2.248 -4.552 8.064 1.00 95.75 221 VAL A C 1
ATOM 1627 O O . VAL A 1 221 ? 2.685 -5.692 7.933 1.00 95.75 221 VAL A O 1
ATOM 1630 N N . ALA A 1 222 ? 2.494 -3.587 7.173 1.00 96.25 222 ALA A N 1
ATOM 1631 C CA . ALA A 1 222 ? 3.344 -3.790 6.000 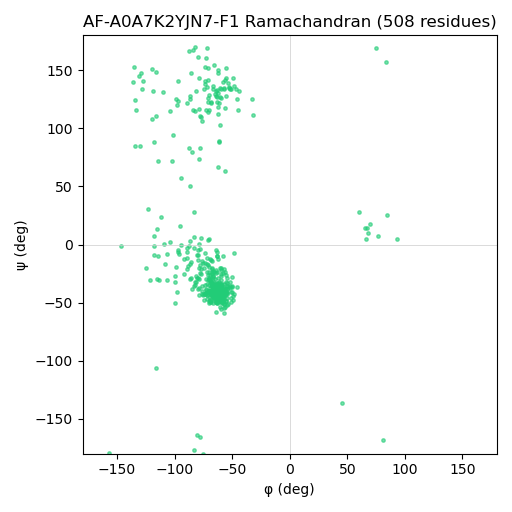1.00 96.25 222 ALA A CA 1
ATOM 1632 C C . ALA A 1 222 ? 4.792 -4.122 6.404 1.00 96.25 222 ALA A C 1
ATOM 1634 O O . ALA A 1 222 ? 5.395 -5.045 5.858 1.00 96.25 222 ALA A O 1
ATOM 1635 N N . GLU A 1 223 ? 5.331 -3.436 7.416 1.00 97.00 223 GLU A N 1
ATOM 1636 C CA . GLU A 1 223 ? 6.633 -3.760 8.004 1.00 97.00 223 GLU A CA 1
ATOM 1637 C C . GLU A 1 223 ? 6.655 -5.165 8.613 1.00 97.00 223 GLU A C 1
ATOM 1639 O O . GLU A 1 223 ? 7.591 -5.922 8.357 1.00 97.00 223 GLU A O 1
ATOM 1644 N N . ALA A 1 224 ? 5.620 -5.545 9.368 1.00 97.38 224 ALA A N 1
ATOM 1645 C CA . ALA A 1 224 ? 5.517 -6.888 9.931 1.00 97.38 224 ALA A CA 1
ATOM 1646 C C . ALA A 1 224 ? 5.434 -7.973 8.843 1.00 97.38 224 ALA A C 1
ATOM 1648 O O . ALA A 1 224 ? 6.037 -9.036 8.988 1.00 97.38 224 ALA A O 1
ATOM 1649 N N . ALA A 1 225 ? 4.753 -7.705 7.723 1.00 97.50 225 ALA A N 1
ATOM 1650 C CA . ALA A 1 225 ? 4.726 -8.594 6.559 1.00 97.50 225 ALA A CA 1
ATOM 1651 C C . ALA A 1 225 ? 6.136 -8.868 6.028 1.00 97.50 225 ALA A C 1
ATOM 1653 O O . ALA A 1 225 ? 6.543 -10.020 5.889 1.00 97.50 225 ALA A O 1
ATOM 1654 N N . LEU A 1 226 ? 6.899 -7.798 5.797 1.00 97.50 226 LEU A N 1
ATOM 1655 C CA . LEU A 1 226 ? 8.250 -7.870 5.247 1.00 97.50 226 LEU A CA 1
ATOM 1656 C C . LEU A 1 226 ? 9.252 -8.512 6.217 1.00 97.50 226 LEU A C 1
ATOM 1658 O O . LEU A 1 226 ? 10.144 -9.227 5.769 1.00 97.50 226 LEU A O 1
ATOM 1662 N N . ARG A 1 227 ? 9.114 -8.279 7.530 1.00 97.44 227 ARG A N 1
ATOM 1663 C CA . ARG A 1 227 ? 10.010 -8.838 8.560 1.00 97.44 227 ARG A CA 1
ATOM 1664 C C . ARG A 1 227 ? 9.706 -10.293 8.893 1.00 97.44 227 ARG A C 1
ATOM 1666 O O . ARG A 1 227 ? 10.634 -11.084 9.018 1.00 97.44 227 ARG A O 1
ATOM 1673 N N . SER A 1 228 ? 8.427 -10.645 9.036 1.00 96.88 228 SER A N 1
ATOM 1674 C CA . SER A 1 228 ? 8.017 -12.016 9.379 1.00 96.88 228 SER A CA 1
ATOM 1675 C C . SER A 1 228 ? 8.264 -13.005 8.244 1.00 96.88 228 SER A C 1
ATOM 1677 O O . SER A 1 228 ? 8.404 -14.199 8.499 1.00 96.88 228 SER A O 1
ATOM 1679 N N . GLY A 1 229 ? 8.281 -12.532 6.992 1.00 97.00 229 GLY A N 1
ATOM 1680 C CA . GLY A 1 229 ? 8.400 -13.398 5.823 1.00 97.00 229 GLY A CA 1
ATOM 1681 C C . GLY A 1 229 ? 7.197 -14.329 5.630 1.00 97.00 229 GLY A C 1
ATOM 1682 O O . GLY A 1 229 ? 7.298 -15.296 4.881 1.00 97.00 229 GLY A O 1
ATOM 1683 N N . SER A 1 230 ? 6.073 -14.077 6.317 1.00 97.06 230 SER A N 1
ATOM 1684 C CA . SER A 1 230 ? 4.877 -14.920 6.236 1.00 97.06 230 SER A CA 1
ATOM 1685 C C . SER A 1 230 ? 4.327 -14.929 4.804 1.00 97.06 230 SER A C 1
ATOM 1687 O O . SER A 1 230 ? 3.898 -13.872 4.330 1.00 97.06 230 SER A O 1
ATOM 1689 N N . PRO A 1 231 ? 4.274 -16.088 4.112 1.00 97.19 231 PRO A N 1
ATOM 1690 C CA . PRO A 1 231 ? 3.823 -16.150 2.720 1.00 97.19 231 PRO A CA 1
ATOM 1691 C C . PRO A 1 231 ? 2.407 -15.598 2.530 1.00 97.19 231 PRO A C 1
ATOM 1693 O O . PRO A 1 231 ? 2.140 -14.890 1.565 1.00 97.19 231 PRO A O 1
ATOM 1696 N N . VAL A 1 232 ? 1.515 -15.857 3.492 1.00 97.12 232 VAL A N 1
ATOM 1697 C CA . VAL A 1 232 ? 0.127 -15.374 3.472 1.00 97.12 232 VAL A CA 1
ATOM 1698 C C . VAL A 1 232 ? 0.068 -13.852 3.580 1.00 97.12 232 VAL A C 1
ATOM 1700 O O . VAL A 1 232 ? -0.706 -13.210 2.873 1.00 97.12 232 VAL A O 1
ATOM 1703 N N . LEU A 1 233 ? 0.887 -13.258 4.454 1.00 96.81 233 LEU A N 1
ATOM 1704 C CA . LEU A 1 233 ? 0.885 -11.812 4.663 1.00 96.81 233 LEU A CA 1
ATOM 1705 C C . LEU A 1 233 ? 1.585 -11.069 3.514 1.00 96.81 233 LEU A C 1
ATOM 1707 O O . LEU A 1 233 ? 1.138 -9.992 3.123 1.00 96.81 233 LEU A O 1
ATOM 1711 N N . LEU A 1 234 ? 2.642 -11.658 2.946 1.00 98.00 234 LEU A N 1
ATOM 1712 C CA . LEU A 1 234 ? 3.327 -11.135 1.763 1.00 98.00 234 LEU A CA 1
ATOM 1713 C C . LEU A 1 234 ? 2.436 -11.193 0.513 1.00 98.00 234 LEU A C 1
ATOM 1715 O O . LEU A 1 234 ? 2.355 -10.195 -0.199 1.00 98.00 234 LEU A O 1
ATOM 1719 N N . ASP A 1 235 ? 1.723 -12.302 0.271 1.00 97.56 235 ASP A N 1
ATOM 1720 C CA . ASP A 1 235 ? 0.748 -12.407 -0.829 1.00 97.56 235 ASP A CA 1
ATOM 1721 C C . ASP A 1 235 ? -0.400 -11.399 -0.646 1.00 97.56 235 ASP A C 1
ATOM 1723 O O . ASP A 1 235 ? -0.738 -10.668 -1.581 1.00 97.56 235 ASP A O 1
ATOM 1727 N N . ALA A 1 236 ? -0.930 -11.266 0.577 1.00 96.69 236 ALA A N 1
ATOM 1728 C CA . ALA A 1 236 ? -1.947 -10.264 0.888 1.00 96.69 236 ALA A CA 1
ATOM 1729 C C . ALA A 1 236 ? -1.451 -8.829 0.627 1.00 96.69 236 ALA A C 1
ATOM 1731 O O . ALA A 1 236 ? -2.189 -8.029 0.049 1.00 96.69 236 ALA A O 1
ATOM 1732 N N . LEU A 1 237 ? -0.202 -8.503 0.992 1.00 97.25 237 LEU A N 1
ATOM 1733 C CA . LEU A 1 237 ? 0.403 -7.196 0.711 1.00 97.25 237 LEU A CA 1
ATOM 1734 C C . LEU A 1 237 ? 0.631 -6.977 -0.790 1.00 97.25 237 LEU A C 1
ATOM 1736 O O . LEU A 1 237 ? 0.333 -5.898 -1.296 1.00 97.25 237 LEU A O 1
ATOM 1740 N N . ALA A 1 238 ? 1.104 -7.991 -1.517 1.00 97.12 238 ALA A N 1
ATOM 1741 C CA . ALA A 1 238 ? 1.346 -7.909 -2.956 1.00 97.12 238 ALA A CA 1
ATOM 1742 C C . ALA A 1 238 ? 0.055 -7.678 -3.757 1.00 97.12 238 ALA A C 1
ATOM 1744 O O . ALA A 1 238 ? 0.056 -6.903 -4.715 1.00 97.12 238 ALA A O 1
ATOM 1745 N N . ARG A 1 239 ? -1.063 -8.283 -3.335 1.00 96.12 239 ARG A N 1
ATOM 1746 C CA . ARG A 1 239 ? -2.397 -8.113 -3.948 1.00 96.12 239 ARG A CA 1
ATOM 1747 C C . ARG A 1 239 ? -3.152 -6.873 -3.471 1.00 96.12 239 ARG A C 1
ATOM 1749 O O . ARG A 1 239 ? -4.261 -6.603 -3.930 1.00 96.12 239 ARG A O 1
ATOM 1756 N N . HIS A 1 240 ? -2.589 -6.127 -2.531 1.00 95.19 240 HIS A N 1
ATOM 1757 C CA . HIS A 1 240 ? -3.273 -5.017 -1.897 1.00 95.19 240 HIS A CA 1
ATOM 1758 C C . HIS A 1 240 ? -3.463 -3.835 -2.866 1.00 95.19 240 HIS A C 1
ATOM 1760 O O . HIS A 1 240 ? -2.495 -3.350 -3.458 1.00 95.19 240 HIS A O 1
ATOM 1766 N N . GLN A 1 241 ? -4.689 -3.309 -3.001 1.00 91.12 241 GLN A N 1
ATOM 1767 C CA . GLN A 1 241 ? -5.031 -2.281 -4.009 1.00 91.12 241 GLN A CA 1
ATOM 1768 C C . GLN A 1 241 ? -4.219 -0.985 -3.880 1.00 91.12 241 GLN A C 1
ATOM 1770 O O . GLN A 1 241 ? -4.104 -0.223 -4.833 1.00 91.12 241 GLN A O 1
ATOM 1775 N N . HIS A 1 242 ? -3.641 -0.747 -2.704 1.00 87.19 242 HIS A N 1
ATOM 1776 C CA . HIS A 1 242 ? -2.846 0.435 -2.380 1.00 87.19 242 HIS A CA 1
ATOM 1777 C C . HIS A 1 242 ? -1.428 0.085 -1.910 1.00 87.19 242 HIS A C 1
ATOM 1779 O O . HIS A 1 242 ? -0.887 0.786 -1.064 1.00 87.19 242 HIS A O 1
ATOM 1785 N N . VAL A 1 243 ? -0.835 -1.017 -2.391 1.00 91.75 243 VAL A N 1
ATOM 1786 C CA . VAL A 1 243 ? 0.531 -1.419 -1.988 1.00 91.75 243 VAL A CA 1
ATOM 1787 C C . VAL A 1 243 ? 1.556 -0.293 -2.194 1.00 91.75 243 VAL A C 1
ATOM 1789 O O . VAL A 1 243 ? 2.438 -0.105 -1.364 1.00 91.75 243 VAL A O 1
ATOM 1792 N N . GLY A 1 244 ? 1.402 0.518 -3.245 1.00 86.38 244 GLY A N 1
ATOM 1793 C CA . GLY A 1 244 ? 2.275 1.661 -3.502 1.00 86.38 244 GLY A CA 1
ATOM 1794 C C . GLY A 1 244 ? 3.651 1.260 -4.045 1.00 86.38 244 GLY A C 1
ATOM 1795 O O . GLY A 1 244 ? 4.023 0.086 -4.093 1.00 86.38 244 GLY A O 1
ATOM 1796 N N . GLN A 1 245 ? 4.415 2.254 -4.509 1.00 87.56 245 GLN A N 1
ATOM 1797 C CA . GLN A 1 245 ? 5.710 2.016 -5.155 1.00 87.56 245 GLN A CA 1
ATOM 1798 C C . GLN A 1 245 ? 6.771 1.509 -4.171 1.00 87.56 245 GLN A C 1
ATOM 1800 O O . GLN A 1 245 ? 7.542 0.623 -4.531 1.00 87.56 245 GLN A O 1
ATOM 1805 N N . GLU A 1 246 ? 6.808 2.048 -2.950 1.00 89.56 246 GLU A N 1
ATOM 1806 C CA . GLU A 1 246 ? 7.812 1.684 -1.946 1.00 89.56 246 GLU A CA 1
ATOM 1807 C C . GLU A 1 246 ? 7.685 0.214 -1.526 1.00 89.56 246 GLU A C 1
ATOM 1809 O O . GLU A 1 246 ? 8.619 -0.567 -1.720 1.00 89.56 246 GLU A O 1
ATOM 1814 N N . TYR A 1 247 ? 6.520 -0.198 -1.010 1.00 94.06 247 TYR A N 1
ATOM 1815 C CA . TYR A 1 247 ? 6.318 -1.587 -0.595 1.00 94.06 247 TYR A CA 1
ATOM 1816 C C . TYR A 1 247 ? 6.338 -2.548 -1.783 1.00 94.06 247 TYR A C 1
ATOM 1818 O O . TYR A 1 247 ? 6.893 -3.636 -1.659 1.00 94.06 247 TYR A O 1
ATOM 1826 N N . GLY A 1 248 ? 5.828 -2.144 -2.951 1.00 94.81 248 GLY A N 1
ATOM 1827 C CA . GLY A 1 248 ? 5.929 -2.953 -4.164 1.00 94.81 248 GLY A CA 1
ATOM 1828 C C . GLY A 1 248 ? 7.382 -3.220 -4.585 1.00 94.81 248 GLY A C 1
ATOM 1829 O O . GLY A 1 248 ? 7.725 -4.350 -4.929 1.00 94.81 248 GLY A O 1
ATOM 1830 N N . ALA A 1 249 ? 8.263 -2.215 -4.507 1.00 92.62 249 ALA A N 1
ATOM 1831 C CA . ALA A 1 249 ? 9.688 -2.390 -4.787 1.00 92.62 249 ALA A CA 1
ATOM 1832 C C . ALA A 1 249 ? 10.368 -3.292 -3.746 1.00 92.62 249 ALA A C 1
ATOM 1834 O O . ALA A 1 249 ? 11.137 -4.178 -4.116 1.00 92.62 249 ALA A O 1
ATOM 1835 N N . ARG A 1 250 ? 10.038 -3.120 -2.459 1.00 95.31 250 ARG A N 1
ATOM 1836 C CA . ARG A 1 250 ? 10.564 -3.961 -1.372 1.00 95.31 250 ARG A CA 1
ATOM 1837 C C . ARG A 1 250 ? 10.124 -5.419 -1.506 1.00 95.31 250 ARG A C 1
ATOM 1839 O O . ARG A 1 250 ? 10.959 -6.301 -1.341 1.00 95.31 250 ARG A O 1
ATOM 1846 N N . LEU A 1 251 ? 8.861 -5.674 -1.863 1.00 96.56 251 LEU A N 1
ATOM 1847 C CA . LEU A 1 251 ? 8.342 -7.017 -2.148 1.00 96.56 251 LEU A CA 1
ATOM 1848 C C . LEU A 1 251 ? 9.076 -7.669 -3.325 1.00 96.56 251 LEU A C 1
ATOM 1850 O O . LEU A 1 251 ? 9.560 -8.790 -3.193 1.00 96.56 251 LEU A O 1
ATOM 1854 N N . ARG A 1 252 ? 9.244 -6.949 -4.440 1.00 94.94 252 ARG A N 1
ATOM 1855 C CA . ARG A 1 252 ? 10.050 -7.418 -5.581 1.00 94.94 252 ARG A CA 1
ATOM 1856 C C . ARG A 1 252 ? 11.487 -7.754 -5.166 1.00 94.94 252 ARG A C 1
ATOM 1858 O O . ARG A 1 252 ? 12.073 -8.725 -5.645 1.00 94.94 252 ARG A O 1
ATOM 1865 N N . ASP A 1 253 ? 12.088 -6.950 -4.292 1.00 94.19 253 ASP A N 1
ATOM 1866 C CA . ASP A 1 253 ? 13.477 -7.135 -3.863 1.00 94.19 253 ASP A CA 1
ATOM 1867 C C . ASP A 1 253 ? 13.674 -8.351 -2.933 1.00 94.19 253 ASP A C 1
ATOM 1869 O O . ASP A 1 253 ? 14.801 -8.855 -2.828 1.00 94.19 253 ASP A O 1
ATOM 1873 N N . LEU A 1 254 ? 12.602 -8.899 -2.338 1.00 94.12 254 LEU A N 1
ATOM 1874 C CA . LEU A 1 254 ? 12.638 -10.218 -1.680 1.00 94.12 254 LEU A CA 1
ATOM 1875 C C . LEU A 1 254 ? 13.006 -11.312 -2.682 1.00 94.12 254 LEU A C 1
ATOM 1877 O O . LEU A 1 254 ? 13.815 -12.190 -2.391 1.00 94.12 254 LEU A O 1
ATOM 1881 N N . GLY A 1 255 ? 12.510 -11.169 -3.906 1.00 88.88 255 GLY A N 1
ATOM 1882 C CA . GLY A 1 255 ? 12.919 -11.963 -5.042 1.00 88.88 255 GLY A CA 1
ATOM 1883 C C . GLY A 1 255 ? 12.218 -13.301 -5.209 1.00 88.88 255 GLY A C 1
ATOM 1884 O O . GLY A 1 255 ? 12.794 -14.195 -5.826 1.00 88.88 255 GLY A O 1
ATOM 1885 N N . ASP A 1 256 ? 11.008 -13.389 -4.671 1.00 94.25 256 ASP A N 1
ATOM 1886 C CA . ASP A 1 256 ? 10.089 -14.515 -4.765 1.00 94.25 256 ASP A CA 1
ATOM 1887 C C . ASP A 1 256 ? 9.238 -14.416 -6.045 1.00 94.25 256 ASP A C 1
ATOM 1889 O O . ASP A 1 256 ? 8.615 -13.386 -6.317 1.00 94.25 256 ASP A O 1
ATOM 1893 N N . ASP A 1 257 ? 9.210 -15.491 -6.832 1.00 93.75 257 ASP A N 1
ATOM 1894 C CA . ASP A 1 257 ? 8.512 -15.525 -8.119 1.00 93.75 257 ASP A CA 1
ATOM 1895 C C . ASP A 1 257 ? 6.978 -15.480 -7.982 1.00 93.75 257 ASP A C 1
ATOM 1897 O O . ASP A 1 257 ? 6.294 -14.928 -8.848 1.00 93.75 257 ASP A O 1
ATOM 1901 N N . ALA A 1 258 ? 6.420 -16.016 -6.890 1.00 95.19 258 ALA A N 1
ATOM 1902 C CA . ALA A 1 258 ? 4.990 -15.933 -6.606 1.00 95.19 258 ALA A CA 1
ATOM 1903 C C . ALA A 1 258 ? 4.582 -14.499 -6.236 1.00 95.19 258 ALA A C 1
ATOM 1905 O O . ALA A 1 258 ? 3.504 -14.048 -6.633 1.00 95.19 258 ALA A O 1
ATOM 1906 N N . LEU A 1 259 ? 5.456 -13.751 -5.551 1.00 96.19 259 LEU A N 1
ATOM 1907 C CA . LEU A 1 259 ? 5.234 -12.325 -5.293 1.00 96.19 259 LEU A CA 1
ATOM 1908 C C . LEU A 1 259 ? 5.348 -11.485 -6.565 1.00 96.19 259 LEU A C 1
ATOM 1910 O O . LEU A 1 259 ? 4.515 -10.604 -6.773 1.00 96.19 259 LEU A O 1
ATOM 1914 N N . ASP A 1 260 ? 6.318 -11.768 -7.439 1.00 95.50 260 ASP A N 1
ATOM 1915 C CA . ASP A 1 260 ? 6.430 -11.088 -8.736 1.00 95.50 260 ASP A CA 1
ATOM 1916 C C . ASP A 1 260 ? 5.157 -11.312 -9.584 1.00 95.50 260 ASP A C 1
ATOM 1918 O O . ASP A 1 260 ? 4.628 -10.360 -10.164 1.00 95.50 260 ASP A O 1
ATOM 1922 N N . LEU A 1 261 ? 4.600 -12.532 -9.589 1.00 95.19 261 LEU A N 1
ATOM 1923 C CA . LEU A 1 261 ? 3.299 -12.837 -10.205 1.00 95.19 261 LEU A CA 1
ATOM 1924 C C . LEU A 1 261 ? 2.149 -12.036 -9.571 1.00 95.19 261 LEU A C 1
ATOM 1926 O O . LEU A 1 261 ? 1.379 -11.395 -10.288 1.00 95.19 261 LEU A O 1
ATOM 1930 N N . ALA A 1 262 ? 2.042 -12.031 -8.239 1.00 95.94 262 ALA A N 1
ATOM 1931 C CA . ALA A 1 262 ? 0.983 -11.313 -7.527 1.00 95.94 262 ALA A CA 1
ATOM 1932 C C . ALA A 1 262 ? 1.044 -9.789 -7.749 1.00 95.94 262 ALA A C 1
ATOM 1934 O O . ALA A 1 262 ? 0.007 -9.143 -7.912 1.00 95.94 262 ALA A O 1
ATOM 1935 N N . LEU A 1 263 ? 2.248 -9.210 -7.805 1.00 95.69 263 LEU A N 1
ATOM 1936 C CA . LEU A 1 263 ? 2.461 -7.789 -8.096 1.00 95.69 263 LEU A CA 1
ATOM 1937 C C . LEU A 1 263 ? 2.078 -7.431 -9.537 1.00 95.69 263 LEU A C 1
ATOM 1939 O O . LEU A 1 263 ? 1.523 -6.357 -9.777 1.00 95.69 263 LEU A O 1
ATOM 1943 N N . VAL A 1 264 ? 2.361 -8.306 -10.506 1.00 94.19 264 VAL A N 1
ATOM 1944 C CA . VAL A 1 264 ? 1.947 -8.091 -11.901 1.00 94.19 264 VAL A CA 1
ATOM 1945 C C . VAL A 1 264 ? 0.423 -8.134 -12.036 1.00 94.19 264 VAL A C 1
ATOM 1947 O O . VAL A 1 264 ? -0.145 -7.272 -12.707 1.00 94.19 264 VAL A O 1
ATOM 1950 N N . ASP A 1 265 ? -0.236 -9.064 -11.343 1.00 93.44 265 ASP A N 1
ATOM 1951 C CA . ASP A 1 265 ? -1.699 -9.200 -11.330 1.00 93.44 265 ASP A CA 1
ATOM 1952 C C . ASP A 1 265 ? -2.407 -8.022 -10.639 1.00 93.44 265 ASP A C 1
ATOM 1954 O O . ASP A 1 265 ? -3.560 -7.700 -10.945 1.00 93.44 265 ASP A O 1
ATOM 1958 N N . ASN A 1 266 ? -1.720 -7.331 -9.728 1.00 93.38 266 ASN A N 1
ATOM 1959 C CA . ASN A 1 266 ? -2.250 -6.174 -9.016 1.00 93.38 266 ASN A CA 1
ATOM 1960 C C . ASN A 1 266 ? -2.212 -4.895 -9.873 1.00 93.38 266 ASN A C 1
ATOM 1962 O O . ASN A 1 266 ? -1.427 -3.966 -9.655 1.00 93.38 266 ASN A O 1
ATOM 1966 N N . SER A 1 267 ? -3.118 -4.830 -10.850 1.00 87.19 267 SER A N 1
ATOM 1967 C CA . SER A 1 267 ? -3.242 -3.694 -11.770 1.00 87.19 267 SER A CA 1
ATOM 1968 C C . SER A 1 267 ? -3.546 -2.358 -11.076 1.00 87.19 267 SER A C 1
ATOM 1970 O O . SER A 1 267 ? -3.098 -1.316 -11.559 1.00 87.19 267 SER A O 1
ATOM 1972 N N . SER A 1 268 ? -4.255 -2.386 -9.940 1.00 84.88 268 SER A N 1
ATOM 1973 C CA . SER A 1 268 ? -4.646 -1.202 -9.161 1.00 84.88 268 SER A CA 1
ATOM 1974 C C . SER A 1 268 ? -3.537 -0.636 -8.276 1.00 84.88 268 SER A C 1
ATOM 1976 O O . SER A 1 268 ? -3.434 0.580 -8.139 1.00 84.88 268 SER A O 1
ATOM 1978 N N . GLY A 1 269 ? -2.725 -1.501 -7.662 1.00 83.81 269 GLY A N 1
ATOM 1979 C CA . GLY A 1 269 ? -1.765 -1.104 -6.629 1.00 83.81 269 GLY A CA 1
ATOM 1980 C C . GLY A 1 269 ? -0.335 -0.926 -7.122 1.00 83.81 269 GLY A C 1
ATOM 1981 O O . GLY A 1 269 ? 0.458 -0.258 -6.456 1.00 83.81 269 GLY A O 1
ATOM 1982 N N . VAL A 1 270 ? 0.000 -1.496 -8.282 1.00 89.75 270 VAL A N 1
ATOM 1983 C CA . VAL A 1 270 ? 1.362 -1.515 -8.824 1.00 89.75 270 VAL A CA 1
ATOM 1984 C C . VAL A 1 270 ? 1.458 -0.619 -10.056 1.00 89.75 270 VAL A C 1
ATOM 1986 O O . VAL A 1 270 ? 0.651 -0.690 -10.984 1.00 89.75 270 VAL A O 1
ATOM 1989 N N . THR A 1 271 ? 2.482 0.236 -10.086 1.00 88.94 271 THR A N 1
ATOM 1990 C CA . THR A 1 271 ? 2.721 1.142 -11.215 1.00 88.94 271 THR A CA 1
ATOM 1991 C C . THR A 1 271 ? 3.258 0.389 -12.436 1.00 88.94 271 THR A C 1
ATOM 1993 O O . THR A 1 271 ? 3.978 -0.604 -12.315 1.00 88.94 271 THR A O 1
ATOM 1996 N N . THR A 1 272 ? 3.008 0.912 -13.642 1.00 86.50 272 THR A N 1
ATOM 1997 C CA . THR A 1 272 ? 3.609 0.382 -14.883 1.00 86.50 272 THR A CA 1
ATOM 1998 C C . THR A 1 272 ? 5.140 0.345 -14.819 1.00 86.50 272 THR A C 1
ATOM 2000 O O . THR A 1 272 ? 5.765 -0.532 -15.412 1.00 86.50 272 THR A O 1
ATOM 2003 N N . ALA A 1 273 ? 5.757 1.296 -14.106 1.00 87.31 273 ALA A N 1
ATOM 2004 C CA . ALA A 1 273 ? 7.206 1.349 -13.935 1.00 87.31 273 ALA A CA 1
ATOM 2005 C C . ALA A 1 273 ? 7.720 0.148 -13.129 1.00 87.31 273 ALA A C 1
ATOM 2007 O O . ALA A 1 273 ? 8.643 -0.526 -13.579 1.00 87.31 273 ALA A O 1
ATOM 2008 N N . LEU A 1 274 ? 7.072 -0.167 -12.004 1.00 90.31 274 LEU A N 1
ATOM 2009 C CA . LEU A 1 274 ? 7.436 -1.318 -11.182 1.00 90.31 274 LEU A CA 1
ATOM 2010 C C . LEU A 1 274 ? 7.206 -2.642 -11.931 1.00 90.31 274 LEU A C 1
ATOM 2012 O O . LEU A 1 274 ? 8.098 -3.488 -11.949 1.00 90.31 274 LEU A O 1
ATOM 2016 N N . ARG A 1 275 ? 6.085 -2.794 -12.655 1.00 92.44 275 ARG A N 1
ATOM 2017 C CA . ARG A 1 275 ? 5.862 -3.972 -13.519 1.00 92.44 275 ARG A CA 1
ATOM 2018 C C . ARG A 1 275 ? 6.944 -4.122 -14.589 1.00 92.44 275 ARG A C 1
ATOM 2020 O O . ARG A 1 275 ? 7.469 -5.212 -14.781 1.00 92.44 275 ARG A O 1
ATOM 2027 N N . ARG A 1 276 ? 7.365 -3.026 -15.233 1.00 90.19 276 ARG A N 1
ATOM 2028 C CA . ARG A 1 276 ? 8.489 -3.046 -16.187 1.00 90.19 276 ARG A CA 1
ATOM 2029 C C . ARG A 1 276 ? 9.793 -3.519 -15.539 1.00 90.19 276 ARG A C 1
ATOM 2031 O O . ARG A 1 276 ? 10.570 -4.218 -16.190 1.00 90.19 276 ARG A O 1
ATOM 2038 N N . GLU A 1 277 ? 10.059 -3.136 -14.294 1.00 92.00 277 GLU A N 1
ATOM 2039 C CA . GLU A 1 277 ? 11.244 -3.593 -13.559 1.00 92.00 277 GLU A CA 1
ATOM 2040 C C . GLU A 1 277 ? 11.180 -5.095 -13.253 1.00 92.00 277 GLU A C 1
ATOM 2042 O O . GLU A 1 277 ? 12.178 -5.785 -13.481 1.00 92.00 277 GLU A O 1
ATOM 2047 N N . ILE A 1 278 ? 10.002 -5.601 -12.857 1.00 93.50 278 ILE A N 1
ATOM 2048 C CA . ILE A 1 278 ? 9.727 -7.040 -12.693 1.00 93.50 278 ILE A CA 1
ATOM 2049 C C . ILE A 1 278 ? 9.961 -7.773 -14.017 1.00 93.50 278 ILE A C 1
ATOM 2051 O O . ILE A 1 278 ? 10.745 -8.720 -14.066 1.00 93.50 278 ILE A O 1
ATOM 2055 N N . TYR A 1 279 ? 9.389 -7.292 -15.129 1.00 93.75 279 TYR A N 1
ATOM 2056 C CA . TYR A 1 279 ? 9.569 -7.941 -16.431 1.00 93.75 279 TYR A CA 1
ATOM 2057 C C . TYR A 1 279 ? 11.029 -7.983 -16.867 1.00 93.75 279 TYR A C 1
ATOM 2059 O O . TYR A 1 279 ? 11.516 -8.975 -17.414 1.00 93.75 279 TYR A O 1
ATOM 2067 N N . ALA A 1 280 ? 11.751 -6.898 -16.597 1.00 90.69 280 ALA A N 1
ATOM 2068 C CA . ALA A 1 280 ? 13.164 -6.822 -16.893 1.00 90.69 280 ALA A CA 1
ATOM 2069 C C . ALA A 1 280 ? 14.024 -7.682 -15.955 1.00 90.69 280 ALA A C 1
ATOM 2071 O O . ALA A 1 280 ? 15.204 -7.856 -16.253 1.00 90.69 280 ALA A O 1
ATOM 2072 N N . GLY A 1 281 ? 13.487 -8.212 -14.852 1.00 89.94 281 GLY A N 1
ATOM 2073 C CA . GLY A 1 281 ? 14.260 -8.914 -13.825 1.00 89.94 281 GLY A CA 1
ATOM 2074 C C . GLY A 1 281 ? 15.327 -8.022 -13.184 1.00 89.94 281 GLY A C 1
ATOM 2075 O O . GLY A 1 281 ? 16.391 -8.512 -12.801 1.00 89.94 281 GLY A O 1
ATOM 2076 N N . ARG A 1 282 ? 15.098 -6.698 -13.149 1.00 86.56 282 ARG A N 1
ATOM 2077 C CA . ARG A 1 282 ? 16.029 -5.721 -12.564 1.00 86.56 282 ARG A CA 1
ATOM 2078 C C . ARG A 1 282 ? 15.704 -5.547 -11.086 1.00 86.56 282 ARG A C 1
ATOM 2080 O O . ARG A 1 282 ? 14.598 -5.143 -10.742 1.00 86.56 282 ARG A O 1
ATOM 2087 N N . ARG A 1 283 ? 16.690 -5.806 -10.230 1.00 87.00 283 ARG A N 1
ATOM 2088 C CA . ARG A 1 283 ? 16.610 -5.620 -8.775 1.00 87.00 283 ARG A CA 1
ATOM 2089 C C . ARG A 1 283 ? 17.790 -4.762 -8.326 1.00 87.00 283 ARG A C 1
ATOM 2091 O O . ARG A 1 283 ? 18.892 -4.894 -8.867 1.00 87.00 283 ARG A O 1
ATOM 2098 N N . ALA A 1 284 ? 17.565 -3.848 -7.385 1.00 80.19 284 ALA A N 1
ATOM 2099 C CA . ALA A 1 284 ? 18.603 -2.915 -6.953 1.00 80.19 284 ALA A CA 1
ATOM 2100 C C . ALA A 1 284 ? 19.805 -3.678 -6.366 1.00 80.19 284 ALA A C 1
ATOM 2102 O O . ALA A 1 284 ? 19.649 -4.543 -5.507 1.00 80.19 284 ALA A O 1
ATOM 2103 N N . GLY A 1 285 ? 21.010 -3.393 -6.870 1.00 83.00 285 GLY A N 1
ATOM 2104 C CA . GLY A 1 285 ? 22.248 -4.019 -6.394 1.00 83.00 285 GLY A CA 1
ATOM 2105 C C . GLY A 1 285 ? 22.400 -5.516 -6.700 1.00 83.00 285 GLY A C 1
ATOM 2106 O O . GLY A 1 285 ? 23.328 -6.132 -6.180 1.00 83.00 285 GLY A O 1
ATOM 2107 N N . ARG A 1 286 ? 21.531 -6.116 -7.528 1.00 84.88 286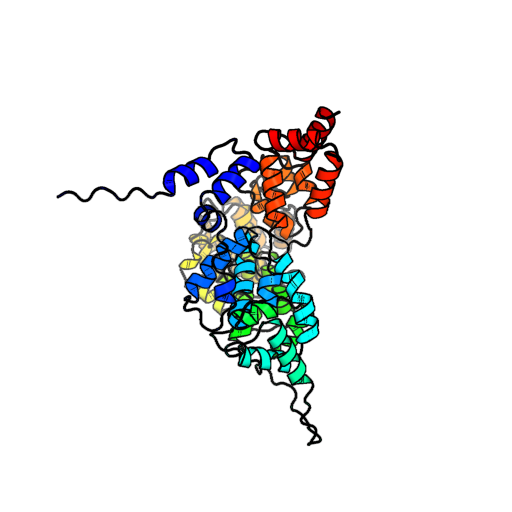 ARG A N 1
ATOM 2108 C CA . ARG A 1 286 ? 21.601 -7.544 -7.881 1.00 84.88 286 ARG A CA 1
ATOM 2109 C C . ARG A 1 286 ? 21.793 -7.754 -9.387 1.00 84.88 286 ARG A C 1
ATOM 2111 O O . ARG A 1 286 ? 21.332 -6.931 -10.183 1.00 84.88 286 ARG A O 1
ATOM 2118 N N . PRO A 1 287 ? 22.444 -8.859 -9.798 1.00 87.50 287 PRO A N 1
ATOM 2119 C CA . PRO A 1 287 ? 22.436 -9.289 -11.189 1.00 87.50 287 PRO A CA 1
ATOM 2120 C C . PRO A 1 287 ? 21.007 -9.463 -11.703 1.00 87.50 287 PRO A C 1
ATOM 2122 O O . PRO A 1 287 ? 20.086 -9.773 -10.945 1.00 87.50 287 PRO A O 1
ATOM 2125 N N . ARG A 1 288 ? 20.833 -9.278 -13.010 1.00 86.25 288 ARG A N 1
ATOM 2126 C CA . ARG A 1 288 ? 19.547 -9.474 -13.674 1.00 86.25 288 ARG A CA 1
ATOM 2127 C C . ARG A 1 288 ? 19.138 -10.944 -13.581 1.00 86.25 288 ARG A C 1
ATOM 2129 O O . ARG A 1 288 ? 19.915 -11.815 -13.966 1.00 86.25 288 ARG A O 1
ATOM 2136 N N . VAL A 1 289 ? 17.929 -11.205 -13.097 1.00 87.56 289 VAL A N 1
ATOM 2137 C CA . VAL A 1 289 ? 17.389 -12.567 -12.968 1.00 87.56 289 VAL A CA 1
ATOM 2138 C C . VAL A 1 289 ? 16.494 -12.872 -14.177 1.00 87.56 289 VAL A C 1
ATOM 2140 O O . VAL A 1 289 ? 15.782 -11.974 -14.647 1.00 87.56 289 VAL A O 1
ATOM 2143 N N . PRO A 1 290 ? 16.527 -14.096 -14.735 1.00 88.38 290 PRO A N 1
ATOM 2144 C CA . PRO A 1 290 ? 15.543 -14.519 -15.724 1.00 88.38 290 PRO A CA 1
ATOM 2145 C C . PRO A 1 290 ? 14.116 -14.371 -15.184 1.00 88.38 290 PRO A C 1
ATOM 2147 O O . PRO A 1 290 ? 13.857 -14.610 -14.012 1.00 88.38 290 PRO A O 1
ATOM 2150 N N . MET A 1 291 ? 13.180 -13.990 -16.049 1.00 91.31 291 MET A N 1
ATOM 2151 C CA . MET A 1 291 ? 11.761 -13.934 -15.696 1.00 91.31 291 MET A CA 1
ATOM 2152 C C . MET A 1 291 ? 11.245 -15.346 -15.437 1.00 91.31 291 MET A C 1
ATOM 2154 O O . MET A 1 291 ? 11.500 -16.245 -16.254 1.00 91.31 291 MET A O 1
ATOM 2158 N N . HIS A 1 292 ? 10.467 -15.493 -14.364 1.00 91.88 292 HIS A N 1
ATOM 2159 C CA . HIS A 1 292 ? 9.803 -16.741 -14.024 1.00 91.88 292 HIS A CA 1
ATOM 2160 C C . HIS A 1 292 ? 9.011 -17.307 -15.223 1.00 91.88 292 HIS A C 1
ATOM 2162 O O . HIS A 1 292 ? 8.291 -16.548 -15.885 1.00 91.88 292 HIS A O 1
ATOM 2168 N N . PRO A 1 293 ? 9.128 -18.613 -15.537 1.00 93.44 293 PRO A N 1
ATOM 2169 C CA . PRO A 1 293 ? 8.444 -19.219 -16.678 1.00 93.44 293 PRO A CA 1
ATOM 2170 C C . PRO A 1 293 ? 6.929 -18.998 -16.673 1.00 93.44 293 PRO A C 1
ATOM 2172 O O . PRO A 1 293 ? 6.387 -18.616 -17.706 1.00 93.44 293 PRO A O 1
ATOM 2175 N N . ASP A 1 294 ? 6.261 -19.131 -15.523 1.00 93.56 294 ASP A N 1
ATOM 2176 C CA . ASP A 1 294 ? 4.801 -18.968 -15.452 1.00 93.56 294 ASP A CA 1
ATOM 2177 C C . ASP A 1 294 ? 4.372 -17.529 -15.740 1.00 93.56 294 ASP A C 1
ATOM 2179 O O . ASP A 1 294 ? 3.375 -17.303 -16.421 1.00 93.56 294 ASP A O 1
ATOM 2183 N N . LEU A 1 295 ? 5.155 -16.541 -15.285 1.00 93.81 295 LEU A N 1
ATOM 2184 C CA . LEU A 1 295 ? 4.892 -15.138 -15.607 1.00 93.81 295 LEU A CA 1
ATOM 2185 C C . LEU A 1 295 ? 5.038 -14.911 -17.114 1.00 93.81 295 LEU A C 1
ATOM 2187 O O . LEU A 1 295 ? 4.196 -14.263 -17.727 1.00 93.81 295 LEU A O 1
ATOM 2191 N N . ARG A 1 296 ? 6.065 -15.498 -17.734 1.00 95.31 296 ARG A N 1
ATOM 2192 C CA . ARG A 1 296 ? 6.279 -15.406 -19.182 1.00 95.31 296 ARG A CA 1
ATOM 2193 C C . ARG A 1 296 ? 5.128 -16.018 -19.974 1.00 95.31 296 ARG A C 1
ATOM 2195 O O . ARG A 1 296 ? 4.646 -15.381 -20.902 1.00 95.31 296 ARG A O 1
ATOM 2202 N N . VAL A 1 297 ? 4.688 -17.222 -19.603 1.00 95.00 297 VAL A N 1
ATOM 2203 C CA . VAL A 1 297 ? 3.554 -17.910 -20.241 1.00 95.00 297 VAL A CA 1
ATOM 2204 C C . VAL A 1 297 ? 2.293 -17.058 -20.125 1.00 95.00 297 VAL A C 1
ATOM 2206 O O . VAL A 1 297 ? 1.664 -16.762 -21.136 1.00 95.00 297 VAL A O 1
ATOM 2209 N N . ARG A 1 298 ? 1.980 -16.554 -18.925 1.00 92.25 298 ARG A N 1
ATOM 2210 C CA . ARG A 1 298 ? 0.807 -15.694 -18.712 1.00 92.25 298 ARG A CA 1
ATOM 2211 C C . ARG A 1 298 ? 0.846 -14.423 -19.558 1.00 92.25 298 ARG A C 1
ATOM 2213 O O . ARG A 1 298 ? -0.150 -14.102 -20.197 1.00 92.25 298 ARG A O 1
ATOM 2220 N N . LEU A 1 299 ? 1.988 -13.738 -19.619 1.00 93.25 299 LEU A N 1
ATOM 2221 C CA . LEU A 1 299 ? 2.150 -12.519 -20.421 1.00 93.25 299 LEU A CA 1
ATOM 2222 C C . LEU A 1 299 ? 2.052 -12.769 -21.939 1.00 93.25 299 LEU A C 1
ATOM 2224 O O . LEU A 1 299 ? 1.677 -11.857 -22.672 1.00 93.25 299 LEU A O 1
ATOM 2228 N N . LEU A 1 300 ? 2.391 -13.973 -22.413 1.00 94.88 300 LEU A N 1
ATOM 2229 C CA . LEU A 1 300 ? 2.267 -14.363 -23.824 1.00 94.88 300 LEU A CA 1
ATOM 2230 C C . LEU A 1 300 ? 0.845 -14.803 -24.201 1.00 94.88 300 LEU A C 1
ATOM 2232 O O . LEU A 1 300 ? 0.435 -14.622 -25.347 1.00 94.88 300 LEU A O 1
ATOM 2236 N N . GLU A 1 301 ? 0.108 -15.404 -23.265 1.00 93.94 301 GLU A N 1
ATOM 2237 C CA . GLU A 1 301 ? -1.181 -16.048 -23.543 1.00 93.94 301 GLU A CA 1
ATOM 2238 C C . GLU A 1 301 ? -2.401 -15.191 -23.172 1.00 93.94 301 GLU A C 1
ATOM 2240 O O . GLU A 1 301 ? -3.465 -15.353 -23.774 1.00 93.94 301 GLU A O 1
ATOM 2245 N N . GLN A 1 302 ? -2.287 -14.282 -22.196 1.00 89.44 302 GLN A N 1
ATOM 2246 C CA . GLN A 1 302 ? -3.442 -13.571 -21.641 1.00 89.44 302 GLN A CA 1
ATOM 2247 C C . GLN A 1 302 ? -3.621 -12.174 -22.274 1.00 89.44 302 GLN A C 1
ATOM 2249 O O . GLN A 1 302 ? -2.745 -11.318 -22.156 1.00 89.44 302 GLN A O 1
ATOM 2254 N N . PRO A 1 303 ? -4.765 -11.882 -22.926 1.00 83.06 303 PRO A N 1
ATOM 2255 C CA . PRO A 1 303 ? -4.987 -10.611 -23.624 1.00 83.06 303 PRO A CA 1
ATOM 2256 C C . PRO A 1 303 ? -5.267 -9.417 -22.695 1.00 83.06 303 PRO A C 1
ATOM 2258 O O . PRO A 1 303 ? -5.165 -8.272 -23.133 1.00 83.06 303 PRO A O 1
ATOM 2261 N N . GLU A 1 304 ? -5.605 -9.644 -21.421 1.00 84.06 304 GLU A N 1
ATOM 2262 C CA . GLU A 1 304 ? -5.848 -8.593 -20.407 1.00 84.06 304 GLU A CA 1
ATOM 2263 C C . GLU A 1 304 ? -4.658 -7.640 -20.197 1.00 84.06 304 GLU A C 1
ATOM 2265 O O . GLU A 1 304 ? -4.805 -6.484 -19.802 1.00 84.06 304 GLU A O 1
ATOM 2270 N N . TYR A 1 305 ? -3.486 -8.112 -20.581 1.00 82.69 305 TYR A N 1
ATOM 2271 C CA . TYR A 1 305 ? -2.185 -7.470 -20.523 1.00 82.69 305 TYR A CA 1
ATOM 2272 C C . TYR A 1 305 ? -1.849 -6.600 -21.747 1.00 82.69 305 TYR A C 1
ATOM 2274 O O . TYR A 1 305 ? -0.819 -5.924 -21.789 1.00 82.69 305 TYR A O 1
ATOM 2282 N N . ALA A 1 306 ? -2.736 -6.534 -22.745 1.00 83.31 306 ALA A N 1
ATOM 2283 C CA . ALA A 1 306 ? -2.491 -5.826 -24.004 1.00 83.31 306 ALA A CA 1
ATOM 2284 C C . ALA A 1 306 ? -2.203 -4.319 -23.853 1.00 83.31 306 ALA A C 1
ATOM 2286 O O . ALA A 1 306 ? -1.585 -3.696 -24.719 1.00 83.31 306 ALA A O 1
ATOM 2287 N N . ALA A 1 307 ? -2.626 -3.700 -22.748 1.00 84.75 307 ALA A N 1
ATOM 2288 C CA . ALA A 1 307 ? -2.311 -2.300 -22.466 1.00 84.75 307 ALA A CA 1
ATOM 2289 C C . ALA A 1 307 ? -0.811 -2.055 -22.190 1.00 84.75 307 ALA A C 1
ATOM 2291 O O . ALA A 1 307 ? -0.369 -0.904 -22.225 1.00 84.75 307 ALA A O 1
ATOM 2292 N N . GLU A 1 308 ? -0.033 -3.114 -21.948 1.00 87.75 308 GLU A N 1
ATOM 2293 C CA . GLU A 1 308 ? 1.345 -3.063 -21.453 1.00 87.75 308 GLU A CA 1
ATOM 2294 C C . GLU A 1 308 ? 2.392 -3.599 -22.434 1.00 87.75 308 GLU A C 1
ATOM 2296 O O . GLU A 1 308 ? 3.551 -3.760 -22.051 1.00 87.75 308 GLU A O 1
ATOM 2301 N N . TYR A 1 309 ? 2.044 -3.802 -23.709 1.00 91.94 309 TYR A N 1
ATOM 2302 C CA . TYR A 1 309 ? 2.989 -4.310 -24.714 1.00 91.94 309 TYR A CA 1
ATOM 2303 C C . TYR A 1 309 ? 4.313 -3.526 -24.782 1.00 91.94 309 TYR A C 1
ATOM 2305 O O . TYR A 1 309 ? 5.369 -4.115 -24.999 1.00 91.94 309 TYR A O 1
ATOM 2313 N N . GLU A 1 310 ? 4.305 -2.218 -24.508 1.00 90.31 310 GLU A N 1
ATOM 2314 C CA . GLU A 1 310 ? 5.538 -1.420 -24.403 1.00 90.31 310 GLU A CA 1
ATOM 2315 C C . GLU A 1 310 ? 6.459 -1.886 -23.269 1.00 90.31 310 GLU A C 1
ATOM 2317 O O . GLU A 1 310 ? 7.677 -1.952 -23.439 1.00 90.31 310 GLU A O 1
ATOM 2322 N N . SER A 1 311 ? 5.894 -2.227 -22.111 1.00 90.31 311 SER A N 1
ATOM 2323 C CA . SER A 1 311 ? 6.650 -2.765 -20.982 1.00 90.31 311 SER A CA 1
ATOM 2324 C C . SER A 1 311 ? 7.215 -4.149 -21.305 1.00 90.31 311 SER A C 1
ATOM 2326 O O . SER A 1 311 ? 8.326 -4.456 -20.873 1.00 90.31 311 SER A O 1
ATOM 2328 N N . TYR A 1 312 ? 6.504 -4.955 -22.103 1.00 91.31 312 TYR A N 1
ATOM 2329 C CA . TYR A 1 312 ? 6.944 -6.296 -22.520 1.00 91.31 312 TYR A CA 1
ATOM 2330 C C . TYR A 1 312 ? 8.083 -6.209 -23.520 1.00 91.31 312 TYR A C 1
ATOM 2332 O O . TYR A 1 312 ? 9.103 -6.875 -23.350 1.00 91.31 312 TYR A O 1
ATOM 2340 N N . ALA A 1 313 ? 7.971 -5.304 -24.492 1.00 93.50 313 ALA A N 1
ATOM 2341 C CA . ALA A 1 313 ? 9.045 -5.017 -25.430 1.00 93.50 313 ALA A CA 1
ATOM 2342 C C . ALA A 1 313 ? 10.320 -4.550 -24.697 1.00 93.50 313 ALA A C 1
ATOM 2344 O O . ALA A 1 313 ? 11.431 -4.907 -25.075 1.00 93.50 313 ALA A O 1
ATOM 2345 N N . LEU A 1 314 ? 10.184 -3.819 -23.585 1.00 91.62 314 LEU A N 1
ATOM 2346 C CA . LEU A 1 314 ? 11.311 -3.336 -22.774 1.00 91.62 314 LEU A CA 1
ATOM 2347 C C . LEU A 1 314 ? 11.798 -4.335 -21.705 1.00 91.62 314 LEU A C 1
ATOM 2349 O O . LEU A 1 314 ? 12.716 -4.012 -20.942 1.00 91.62 314 LEU A O 1
ATOM 2353 N N . SER A 1 315 ? 11.219 -5.538 -21.646 1.00 93.56 315 SER A N 1
ATOM 2354 C CA . SER A 1 315 ? 11.610 -6.596 -20.702 1.00 93.56 315 SER A CA 1
ATOM 2355 C C . SER A 1 315 ? 12.978 -7.203 -21.021 1.00 93.56 315 SER A C 1
ATOM 2357 O O . SER A 1 315 ? 13.624 -7.751 -20.132 1.00 93.56 315 SER A O 1
ATOM 2359 N N . GLY A 1 316 ? 13.427 -7.117 -22.280 1.00 93.94 316 GLY A N 1
ATOM 2360 C CA . GLY A 1 316 ? 14.607 -7.811 -22.803 1.00 93.94 316 GLY A CA 1
ATOM 2361 C C . GLY A 1 316 ? 14.486 -9.338 -22.851 1.00 93.94 316 GLY A C 1
ATOM 2362 O O . GLY A 1 316 ? 15.472 -9.995 -23.164 1.00 93.94 316 GLY A O 1
ATOM 2363 N N . ASP A 1 317 ? 13.325 -9.910 -22.525 1.00 96.25 317 ASP A N 1
ATOM 2364 C CA . ASP A 1 317 ? 13.056 -11.333 -22.718 1.00 96.25 317 ASP A CA 1
ATOM 2365 C C . ASP A 1 317 ? 12.721 -11.594 -24.197 1.00 96.25 317 ASP A C 1
ATOM 2367 O O . ASP A 1 317 ? 11.728 -11.046 -24.676 1.00 96.25 317 ASP A O 1
ATOM 2371 N N . PRO A 1 318 ? 13.516 -12.385 -24.945 1.00 96.69 318 PRO A N 1
ATOM 2372 C CA . PRO A 1 318 ? 13.363 -12.492 -26.397 1.00 96.69 318 PRO A CA 1
ATOM 2373 C C . PRO A 1 318 ? 11.953 -12.876 -26.854 1.00 96.69 318 PRO A C 1
ATOM 2375 O O . PRO A 1 318 ? 11.450 -12.287 -27.805 1.00 96.69 318 PRO A O 1
ATOM 2378 N N . ALA A 1 319 ? 11.293 -13.805 -26.151 1.00 96.25 319 ALA A N 1
ATOM 2379 C CA . ALA A 1 319 ? 9.954 -14.265 -26.513 1.00 96.25 319 ALA A CA 1
ATOM 2380 C C . ALA A 1 319 ? 8.902 -13.164 -26.312 1.00 96.25 319 ALA A C 1
ATOM 2382 O O . ALA A 1 319 ? 8.053 -12.950 -27.175 1.00 96.25 319 ALA A O 1
ATOM 2383 N N . LEU A 1 320 ? 8.983 -12.420 -25.203 1.00 95.94 320 LEU A N 1
ATOM 2384 C CA . LEU A 1 320 ? 8.082 -11.290 -24.960 1.00 95.94 320 LEU A CA 1
ATOM 2385 C C . LEU A 1 320 ? 8.347 -10.120 -25.899 1.00 95.94 320 LEU A C 1
ATOM 2387 O O . LEU A 1 320 ? 7.400 -9.458 -26.317 1.00 95.94 320 LEU A O 1
ATOM 2391 N N . VAL A 1 321 ? 9.612 -9.851 -26.233 1.00 96.38 321 VAL A N 1
ATOM 2392 C CA . VAL A 1 321 ? 9.954 -8.800 -27.195 1.00 96.38 321 VAL A CA 1
ATOM 2393 C C . VAL A 1 321 ? 9.404 -9.142 -28.574 1.00 96.38 321 VAL A C 1
ATOM 2395 O O . VAL A 1 321 ? 8.732 -8.300 -29.164 1.00 96.38 321 VAL A O 1
ATOM 2398 N N . ASP A 1 322 ? 9.637 -10.361 -29.061 1.00 97.06 322 ASP A N 1
ATOM 2399 C CA . ASP A 1 322 ? 9.148 -10.816 -30.367 1.00 97.06 322 ASP A CA 1
ATOM 2400 C C . ASP A 1 322 ? 7.616 -10.749 -30.461 1.00 97.06 322 ASP A C 1
ATOM 2402 O O . ASP A 1 322 ? 7.070 -10.251 -31.446 1.00 97.06 322 ASP A O 1
ATOM 2406 N N . HIS A 1 323 ? 6.927 -11.158 -29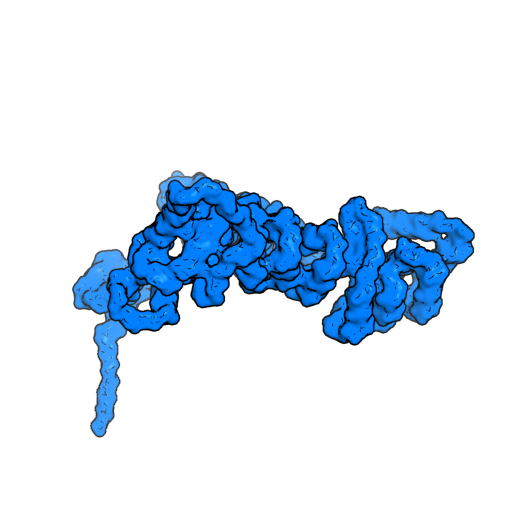.390 1.00 95.88 323 HIS A N 1
ATOM 2407 C CA . HIS A 1 323 ? 5.471 -11.112 -29.289 1.00 95.88 323 HIS A CA 1
ATOM 2408 C C . HIS A 1 323 ? 4.914 -9.680 -29.218 1.00 95.88 323 HIS A C 1
ATOM 2410 O O . HIS A 1 323 ? 3.981 -9.330 -29.942 1.00 95.88 323 HIS A O 1
ATOM 2416 N N . ALA A 1 324 ? 5.456 -8.836 -28.337 1.00 95.50 324 ALA A N 1
ATOM 2417 C CA . ALA A 1 324 ? 4.842 -7.554 -27.995 1.00 95.50 324 ALA A CA 1
ATOM 2418 C C . ALA A 1 324 ? 5.237 -6.402 -28.926 1.00 95.50 324 ALA A C 1
ATOM 2420 O O . ALA A 1 324 ? 4.455 -5.467 -29.116 1.00 95.50 324 ALA A O 1
ATOM 2421 N N . LEU A 1 325 ? 6.439 -6.435 -29.511 1.00 95.31 325 LEU A N 1
ATOM 2422 C CA . LEU A 1 325 ? 6.939 -5.373 -30.384 1.00 95.31 325 LEU A CA 1
ATOM 2423 C C . LEU A 1 325 ? 5.999 -5.039 -31.567 1.00 95.31 325 LEU A C 1
ATOM 2425 O O . LEU A 1 325 ? 5.716 -3.850 -31.744 1.00 95.31 325 LEU A O 1
ATOM 2429 N N . PRO A 1 326 ? 5.445 -6.005 -32.332 1.00 94.94 326 PRO A N 1
ATOM 2430 C CA . PRO A 1 326 ? 4.499 -5.706 -33.415 1.00 94.94 326 PRO A CA 1
ATOM 2431 C C . PRO A 1 326 ? 3.133 -5.205 -32.928 1.00 94.94 326 PRO A C 1
ATOM 2433 O O . PRO A 1 326 ? 2.402 -4.573 -33.690 1.00 94.94 326 PRO A O 1
ATOM 2436 N N . LEU A 1 327 ? 2.792 -5.452 -31.661 1.00 94.06 327 LEU A N 1
ATOM 2437 C CA . LEU A 1 327 ? 1.540 -5.021 -31.033 1.00 94.06 327 LEU A CA 1
ATOM 2438 C C . LEU A 1 327 ? 1.656 -3.621 -30.402 1.00 94.06 327 LEU A C 1
ATOM 2440 O O . LEU A 1 327 ? 0.650 -2.997 -30.051 1.00 94.06 327 LEU A O 1
ATOM 2444 N N . CYS A 1 328 ? 2.875 -3.085 -30.286 1.00 91.94 328 CYS A N 1
ATOM 2445 C CA . CYS A 1 328 ? 3.099 -1.728 -29.807 1.00 91.94 328 CYS A CA 1
ATOM 2446 C C . CYS A 1 328 ? 2.544 -0.701 -30.804 1.00 91.94 328 CYS A C 1
ATOM 2448 O O . CYS A 1 328 ? 2.819 -0.742 -32.003 1.00 91.94 328 CYS A O 1
ATOM 2450 N N . LYS A 1 329 ? 1.816 0.308 -30.313 1.00 83.50 329 LYS A N 1
ATOM 2451 C CA . LYS A 1 329 ? 1.353 1.408 -31.174 1.00 83.50 329 LYS A CA 1
ATOM 2452 C C . LYS A 1 329 ? 2.571 2.175 -31.730 1.00 83.50 329 LYS A C 1
ATOM 2454 O O . LYS A 1 329 ? 3.344 2.694 -30.923 1.00 83.50 329 LYS A O 1
ATOM 2459 N N . PRO A 1 330 ? 2.712 2.378 -33.059 1.00 71.00 330 PRO A N 1
ATOM 2460 C CA . PRO A 1 330 ? 3.905 2.994 -33.663 1.00 71.00 330 PRO A CA 1
ATOM 2461 C C . PRO A 1 330 ? 4.276 4.378 -33.111 1.00 71.00 330 PRO A C 1
ATOM 2463 O O . PRO A 1 330 ? 5.435 4.772 -33.130 1.00 71.00 330 PRO A O 1
ATOM 2466 N N . LYS A 1 331 ? 3.294 5.131 -32.595 1.00 73.50 331 LYS A N 1
ATOM 2467 C CA . LYS A 1 331 ? 3.506 6.465 -32.008 1.00 73.50 331 LYS A CA 1
ATOM 2468 C C . LYS A 1 331 ? 4.040 6.446 -30.571 1.00 73.50 331 LYS A C 1
ATOM 2470 O O . LYS A 1 331 ? 4.345 7.510 -30.042 1.00 73.50 331 LYS A O 1
ATOM 2475 N N . ARG A 1 332 ? 4.096 5.283 -29.920 1.00 80.75 332 ARG A N 1
ATOM 2476 C CA . ARG A 1 332 ? 4.460 5.178 -28.501 1.00 80.75 332 ARG A CA 1
ATOM 2477 C C . ARG A 1 332 ? 5.915 4.777 -28.274 1.00 80.75 332 ARG A C 1
ATOM 2479 O O . ARG A 1 332 ? 6.528 5.273 -27.335 1.00 80.75 332 ARG A O 1
ATOM 2486 N N . LEU A 1 333 ? 6.498 3.976 -29.167 1.00 87.94 333 LEU A N 1
ATOM 2487 C CA . LEU A 1 333 ? 7.925 3.659 -29.115 1.00 87.94 333 LEU A CA 1
ATOM 2488 C C . LEU A 1 333 ? 8.737 4.758 -29.799 1.00 87.94 333 LEU A C 1
ATOM 2490 O O . LEU A 1 333 ? 8.639 4.977 -31.007 1.00 87.94 333 LEU A O 1
ATOM 2494 N N . ARG A 1 334 ? 9.572 5.458 -29.032 1.00 89.56 334 ARG A N 1
ATOM 2495 C CA . ARG A 1 334 ? 10.516 6.426 -29.595 1.00 89.56 334 ARG A CA 1
ATOM 2496 C C . ARG A 1 334 ? 11.776 5.695 -30.046 1.00 89.56 334 ARG A C 1
ATOM 2498 O O . ARG A 1 334 ? 12.065 4.576 -29.627 1.00 89.56 334 ARG A O 1
ATOM 2505 N N . ARG A 1 335 ? 12.620 6.397 -30.807 1.00 90.75 335 ARG A N 1
ATOM 2506 C CA . ARG A 1 335 ? 13.960 5.917 -31.188 1.00 90.75 335 ARG A CA 1
ATOM 2507 C C . ARG A 1 335 ? 14.773 5.413 -29.983 1.00 90.75 335 ARG A C 1
ATOM 2509 O O . ARG A 1 335 ? 15.513 4.445 -30.115 1.00 90.75 335 ARG A O 1
ATOM 2516 N N . ILE A 1 336 ? 14.627 6.073 -28.828 1.00 88.56 336 ILE A N 1
ATOM 2517 C CA . ILE A 1 336 ? 15.304 5.702 -27.577 1.00 88.56 336 ILE A CA 1
ATOM 2518 C C . ILE A 1 336 ? 14.859 4.351 -27.035 1.00 88.56 336 ILE A C 1
ATOM 2520 O O . ILE A 1 336 ? 15.703 3.570 -26.603 1.00 88.56 336 ILE A O 1
ATOM 2524 N N . ASP A 1 337 ? 13.563 4.072 -27.121 1.00 90.25 337 ASP A N 1
ATOM 2525 C CA . ASP A 1 337 ? 12.972 2.854 -26.593 1.00 90.25 337 ASP A CA 1
ATOM 2526 C C . ASP A 1 337 ? 13.375 1.670 -27.489 1.00 90.25 337 ASP A C 1
ATOM 2528 O O . ASP A 1 337 ? 13.850 0.667 -26.981 1.00 90.25 337 ASP A O 1
ATOM 2532 N N . LEU A 1 338 ? 13.360 1.832 -28.818 1.00 94.00 338 LEU A N 1
ATOM 2533 C CA . LEU A 1 338 ? 13.814 0.803 -29.768 1.00 94.00 338 LEU A CA 1
ATOM 2534 C C . LEU A 1 338 ? 15.277 0.373 -29.564 1.00 94.00 338 LEU A C 1
ATOM 2536 O O . LEU A 1 338 ? 15.590 -0.812 -29.636 1.00 94.00 338 LEU A O 1
ATOM 2540 N N . VAL A 1 339 ? 16.179 1.317 -29.284 1.00 93.81 339 VAL A N 1
ATOM 2541 C CA . VAL A 1 339 ? 17.577 0.988 -28.957 1.00 93.81 339 VAL A CA 1
ATOM 2542 C C . VAL A 1 339 ? 17.674 0.294 -27.593 1.00 93.81 339 VAL A C 1
ATOM 2544 O O . VAL A 1 339 ? 18.426 -0.667 -27.460 1.00 93.81 339 VAL A O 1
ATOM 2547 N N . ASP A 1 340 ? 16.904 0.738 -26.591 1.00 92.50 340 ASP A N 1
ATOM 2548 C CA . ASP A 1 340 ? 16.885 0.110 -25.260 1.00 92.50 340 ASP A CA 1
ATOM 2549 C C . ASP A 1 340 ? 16.349 -1.329 -25.310 1.00 92.50 340 ASP A C 1
ATOM 2551 O O . ASP A 1 340 ? 16.862 -2.180 -24.589 1.00 92.50 340 ASP A O 1
ATOM 2555 N N . ILE A 1 341 ? 15.386 -1.625 -26.190 1.00 94.88 341 ILE A N 1
ATOM 2556 C CA . ILE A 1 341 ? 14.880 -2.984 -26.447 1.00 94.88 341 ILE A CA 1
ATOM 2557 C C . ILE A 1 341 ? 16.017 -3.888 -26.932 1.00 94.88 341 ILE A C 1
ATOM 2559 O O . ILE A 1 341 ? 16.306 -4.900 -26.298 1.00 94.88 341 ILE A O 1
ATOM 2563 N N . LEU A 1 342 ? 16.706 -3.496 -28.010 1.00 96.69 342 LEU A N 1
ATOM 2564 C CA . LEU A 1 342 ? 17.789 -4.289 -28.605 1.00 96.69 342 LEU A CA 1
ATOM 2565 C C . LEU A 1 342 ? 18.945 -4.519 -27.624 1.00 96.69 342 LEU A C 1
ATOM 2567 O O . LEU A 1 342 ? 19.433 -5.639 -27.491 1.00 96.69 342 LEU A O 1
ATOM 2571 N N . LEU A 1 343 ? 19.345 -3.474 -26.893 1.00 94.56 343 LEU A N 1
ATOM 2572 C CA . LEU A 1 343 ? 20.375 -3.585 -25.859 1.00 94.56 343 LEU A CA 1
ATOM 2573 C C . LEU A 1 343 ? 19.916 -4.473 -24.700 1.00 94.56 343 LEU A C 1
ATOM 2575 O O . LEU A 1 343 ? 20.701 -5.270 -24.203 1.00 94.56 343 LEU A O 1
ATOM 2579 N N . SER A 1 344 ? 18.648 -4.382 -24.291 1.00 93.31 344 SER A N 1
ATOM 2580 C CA . SER A 1 344 ? 18.106 -5.201 -23.204 1.00 93.31 344 SER A CA 1
ATOM 2581 C C . SER A 1 344 ? 18.010 -6.682 -23.572 1.00 93.31 344 SER A C 1
ATOM 2583 O O . SER A 1 344 ? 18.172 -7.503 -22.669 1.00 93.31 344 SER A O 1
ATOM 2585 N N . VAL A 1 345 ? 17.741 -7.013 -24.843 1.00 96.12 345 VAL A N 1
ATOM 2586 C CA . VAL A 1 345 ? 17.776 -8.390 -25.372 1.00 96.12 345 VAL A CA 1
ATOM 2587 C C . VAL A 1 345 ? 19.213 -8.899 -25.415 1.00 96.12 345 VAL A C 1
ATOM 2589 O O . VAL A 1 345 ? 19.482 -9.972 -24.886 1.00 96.12 345 VAL A O 1
ATOM 2592 N N . TRP A 1 346 ? 20.149 -8.110 -25.950 1.00 95.75 346 TRP A N 1
ATOM 2593 C CA . TRP A 1 346 ? 21.571 -8.468 -25.973 1.00 95.75 346 TRP A CA 1
ATOM 2594 C C . TRP A 1 346 ? 22.138 -8.721 -24.569 1.00 95.75 346 TRP A C 1
ATOM 2596 O O . TRP A 1 346 ? 22.814 -9.718 -24.351 1.00 95.75 346 TRP A O 1
ATOM 2606 N N . GLU A 1 347 ? 21.828 -7.853 -23.602 1.00 92.38 347 GLU A N 1
ATOM 2607 C CA . GLU A 1 347 ? 22.283 -7.985 -22.209 1.00 92.38 347 GLU A CA 1
ATOM 2608 C C . GLU A 1 347 ? 21.742 -9.240 -21.507 1.00 92.38 347 GLU A C 1
ATOM 2610 O O . GLU A 1 347 ? 22.292 -9.649 -20.486 1.00 92.38 347 GLU A O 1
ATOM 2615 N N . ARG A 1 348 ? 20.630 -9.806 -21.990 1.00 91.94 348 ARG A N 1
ATOM 2616 C CA . ARG A 1 348 ? 19.935 -10.929 -21.346 1.00 91.94 348 ARG A CA 1
ATOM 2617 C C . ARG A 1 348 ? 20.121 -12.259 -22.070 1.00 91.94 348 ARG A C 1
ATOM 2619 O O . ARG A 1 348 ? 20.080 -13.298 -21.419 1.00 91.94 348 ARG A O 1
ATOM 2626 N N . ALA A 1 349 ? 20.285 -12.217 -23.384 1.00 94.25 349 ALA A N 1
ATOM 2627 C CA . ALA A 1 349 ? 20.585 -13.356 -24.232 1.00 94.25 349 ALA A CA 1
ATOM 2628 C C . ALA A 1 349 ? 21.969 -13.132 -24.858 1.00 94.25 349 ALA A C 1
ATOM 2630 O O . ALA A 1 349 ? 22.977 -13.220 -24.161 1.00 94.25 349 ALA A O 1
ATOM 2631 N N . ASP A 1 350 ? 22.022 -12.795 -26.145 1.00 95.31 350 ASP A N 1
ATOM 2632 C CA . ASP A 1 350 ? 23.257 -12.511 -26.867 1.00 95.31 350 ASP A CA 1
ATOM 2633 C C . ASP A 1 350 ? 22.997 -11.623 -28.101 1.00 95.31 350 ASP A C 1
ATOM 2635 O O . ASP A 1 350 ? 21.873 -11.183 -28.370 1.00 95.31 350 ASP A O 1
ATOM 2639 N N . ALA A 1 351 ? 24.066 -11.308 -28.839 1.00 96.00 351 ALA A N 1
ATOM 2640 C CA . ALA A 1 351 ? 24.003 -10.447 -30.019 1.00 96.00 351 ALA A CA 1
ATOM 2641 C C . ALA A 1 351 ? 23.278 -11.112 -31.202 1.00 96.00 351 ALA A C 1
ATOM 2643 O O . ALA A 1 351 ? 22.650 -10.409 -31.994 1.00 96.00 351 ALA A O 1
ATOM 2644 N N . GLY A 1 352 ? 23.326 -12.444 -31.307 1.00 97.06 352 GLY A N 1
ATOM 2645 C CA . GLY A 1 352 ? 22.629 -13.205 -32.341 1.00 97.06 352 GLY A CA 1
ATOM 2646 C C . GLY A 1 352 ? 21.118 -13.102 -32.169 1.00 97.06 352 GLY A C 1
ATOM 2647 O O . GLY A 1 352 ? 20.424 -12.673 -33.087 1.00 97.06 352 GLY A O 1
ATOM 2648 N N . VAL A 1 353 ? 20.625 -13.353 -30.955 1.00 97.38 353 VAL A N 1
ATOM 2649 C CA . VAL A 1 353 ? 19.199 -13.228 -30.622 1.00 97.38 353 VAL A CA 1
ATOM 2650 C C . VAL A 1 353 ? 18.701 -11.793 -30.823 1.00 97.38 353 VAL A C 1
ATOM 2652 O O . VAL A 1 353 ? 17.632 -11.575 -31.394 1.00 97.38 353 VAL A O 1
ATOM 2655 N N . ALA A 1 354 ? 19.476 -10.785 -30.411 1.00 97.50 354 ALA A N 1
ATOM 2656 C CA . ALA A 1 354 ? 19.109 -9.384 -30.634 1.00 97.50 354 ALA A CA 1
ATOM 2657 C C . ALA A 1 354 ? 19.089 -9.004 -32.131 1.00 97.50 354 ALA A C 1
ATOM 2659 O O . ALA A 1 354 ? 18.211 -8.253 -32.567 1.00 97.50 354 ALA A O 1
ATOM 2660 N N . SER A 1 355 ? 20.022 -9.544 -32.924 1.00 97.44 355 SER A N 1
ATOM 2661 C CA . SER A 1 355 ? 20.063 -9.391 -34.384 1.00 97.44 355 SER A CA 1
ATOM 2662 C C . SER A 1 355 ? 18.858 -10.049 -35.064 1.00 97.44 355 SER A C 1
ATOM 2664 O O . SER A 1 355 ? 18.279 -9.471 -35.985 1.00 97.44 355 SER A O 1
ATOM 2666 N N . ASP A 1 356 ? 18.423 -11.214 -34.583 1.00 98.00 356 ASP A N 1
ATOM 2667 C CA . ASP A 1 356 ? 17.238 -11.899 -35.102 1.00 98.00 356 ASP A CA 1
ATOM 2668 C C . ASP A 1 356 ? 15.956 -11.103 -34.826 1.00 98.00 356 ASP A C 1
ATOM 2670 O O . ASP A 1 356 ? 15.166 -10.894 -35.747 1.00 98.00 356 ASP A O 1
ATOM 2674 N N . ILE A 1 357 ? 15.792 -10.544 -33.620 1.00 97.94 357 ILE A N 1
ATOM 2675 C CA . ILE A 1 357 ? 14.682 -9.624 -33.305 1.00 97.94 357 ILE A CA 1
ATOM 2676 C C . ILE A 1 357 ? 14.689 -8.410 -34.243 1.00 97.94 357 ILE A C 1
ATOM 2678 O O . ILE A 1 357 ? 13.651 -8.046 -34.802 1.00 97.94 357 ILE A O 1
ATOM 2682 N N . LEU A 1 358 ? 15.853 -7.785 -34.451 1.00 97.56 358 LEU A N 1
ATOM 2683 C CA . LEU A 1 358 ? 15.987 -6.646 -35.362 1.00 97.56 358 LEU A CA 1
ATOM 2684 C C . LEU A 1 358 ? 15.576 -7.007 -36.796 1.00 97.56 358 LEU A C 1
ATOM 2686 O O . LEU A 1 358 ? 14.915 -6.208 -37.461 1.00 97.56 358 LEU A O 1
ATOM 2690 N N . ARG A 1 359 ? 15.951 -8.201 -37.266 1.00 97.44 359 ARG A N 1
ATOM 2691 C CA . ARG A 1 359 ? 15.653 -8.696 -38.616 1.00 97.44 359 ARG A CA 1
ATOM 2692 C C . ARG A 1 359 ? 14.171 -9.019 -38.791 1.00 97.44 359 ARG A C 1
ATOM 2694 O O . ARG A 1 359 ? 13.567 -8.544 -39.751 1.00 97.44 359 ARG A O 1
ATOM 2701 N N . ASN A 1 360 ? 13.586 -9.764 -37.853 1.00 97.50 360 ASN A N 1
ATOM 2702 C CA . ASN A 1 360 ? 12.176 -10.166 -37.876 1.00 97.50 360 ASN A CA 1
ATOM 2703 C C . ASN A 1 360 ? 11.241 -8.951 -37.866 1.00 97.50 360 ASN A C 1
ATOM 2705 O O . ASN A 1 360 ? 10.217 -8.939 -38.545 1.00 97.50 360 ASN A O 1
ATOM 2709 N N . HIS A 1 361 ? 11.638 -7.892 -37.155 1.00 96.81 361 HIS A N 1
ATOM 2710 C CA . HIS A 1 361 ? 10.834 -6.686 -36.959 1.00 96.81 361 HIS A CA 1
ATOM 2711 C C . HIS A 1 361 ? 11.406 -5.455 -37.669 1.00 96.81 361 HIS A C 1
ATOM 2713 O O . HIS A 1 361 ? 11.105 -4.322 -37.289 1.00 96.81 361 HIS A O 1
ATOM 2719 N N . ALA A 1 362 ? 12.213 -5.634 -38.721 1.00 96.50 362 ALA A N 1
ATOM 2720 C CA . ALA A 1 362 ? 12.968 -4.552 -39.365 1.00 96.50 362 ALA A CA 1
ATOM 2721 C C . ALA A 1 362 ? 12.104 -3.358 -39.818 1.00 96.50 362 ALA A C 1
ATOM 2723 O O . ALA A 1 362 ? 12.587 -2.223 -39.847 1.00 96.50 362 ALA A O 1
ATOM 2724 N N . ALA A 1 363 ? 10.828 -3.581 -40.150 1.00 95.06 363 ALA A N 1
ATOM 2725 C CA . ALA A 1 363 ? 9.886 -2.527 -40.535 1.00 95.06 363 ALA A CA 1
ATOM 2726 C C . ALA A 1 363 ? 9.556 -1.541 -39.394 1.00 95.06 363 ALA A C 1
ATOM 2728 O O . ALA A 1 363 ? 9.191 -0.398 -39.664 1.00 95.06 363 ALA A O 1
ATOM 2729 N N . LEU A 1 364 ? 9.709 -1.959 -38.132 1.00 94.38 364 LEU A N 1
ATOM 2730 C CA . LEU A 1 364 ? 9.414 -1.151 -36.943 1.00 94.38 364 LEU A CA 1
ATOM 2731 C C . LEU A 1 364 ? 10.600 -0.277 -36.509 1.00 94.38 364 LEU A C 1
ATOM 2733 O O . LEU A 1 364 ? 10.424 0.686 -35.761 1.00 94.38 364 LEU A O 1
ATOM 2737 N N . PHE A 1 365 ? 11.810 -0.574 -36.992 1.00 94.75 365 PHE A N 1
ATOM 2738 C CA . PHE A 1 365 ? 13.023 0.157 -36.641 1.00 94.75 365 PHE A CA 1
ATOM 2739 C C . PHE A 1 365 ? 13.376 1.212 -37.702 1.00 94.75 365 PHE A C 1
ATOM 2741 O O . PHE A 1 365 ? 13.611 0.865 -38.864 1.00 94.75 365 PHE A O 1
ATOM 2748 N N . PRO A 1 366 ? 13.511 2.502 -37.328 1.00 94.62 366 PRO A N 1
ATOM 2749 C CA . PRO A 1 366 ? 14.024 3.525 -38.231 1.00 94.62 366 PRO A CA 1
ATOM 2750 C C . PRO A 1 366 ? 15.409 3.149 -38.764 1.00 94.62 366 PRO A C 1
ATOM 2752 O O . PRO A 1 366 ? 16.254 2.680 -37.999 1.00 94.62 366 PRO A O 1
ATOM 2755 N N . ALA A 1 367 ? 15.681 3.431 -40.043 1.00 95.75 367 ALA A N 1
ATOM 2756 C CA . ALA A 1 367 ? 16.956 3.089 -40.684 1.00 95.75 367 ALA A CA 1
ATOM 2757 C C . ALA A 1 367 ? 18.202 3.506 -39.867 1.00 95.75 367 ALA A C 1
ATOM 2759 O O . ALA A 1 367 ? 19.081 2.667 -39.690 1.00 95.75 367 ALA A O 1
ATOM 2760 N N . PRO A 1 368 ? 18.264 4.707 -39.245 1.00 94.75 368 PRO A N 1
ATOM 2761 C CA . PRO A 1 368 ? 19.406 5.078 -38.407 1.00 94.75 368 PRO A CA 1
ATOM 2762 C C . PRO A 1 368 ? 19.618 4.187 -37.172 1.00 94.75 368 PRO A C 1
ATOM 2764 O O . PRO A 1 368 ? 20.742 4.082 -36.687 1.00 94.75 368 PRO A O 1
ATOM 2767 N N . VAL A 1 369 ? 18.555 3.592 -36.617 1.00 94.12 369 VAL A N 1
ATOM 2768 C CA . VAL A 1 369 ? 18.661 2.619 -35.514 1.00 94.12 369 VAL A CA 1
ATOM 2769 C C . VAL A 1 369 ? 19.169 1.290 -36.047 1.00 94.12 369 VAL A C 1
ATOM 2771 O O . VAL A 1 369 ? 20.128 0.773 -35.484 1.00 94.12 369 VAL A O 1
ATOM 2774 N N . ARG A 1 370 ? 18.589 0.793 -37.150 1.00 96.25 370 ARG A N 1
ATOM 2775 C CA . ARG A 1 370 ? 18.998 -0.478 -37.768 1.00 96.25 370 ARG A CA 1
ATOM 2776 C C . ARG A 1 370 ? 20.474 -0.481 -38.127 1.00 96.25 370 ARG A C 1
ATOM 2778 O O . ARG A 1 370 ? 21.203 -1.294 -37.590 1.00 96.25 370 ARG A O 1
ATOM 2785 N N . THR A 1 371 ? 20.931 0.503 -38.902 1.00 96.12 371 THR A N 1
ATOM 2786 C CA . THR A 1 371 ? 22.334 0.586 -39.333 1.00 96.12 371 THR A CA 1
ATOM 2787 C C . THR A 1 371 ? 23.299 0.651 -38.148 1.00 96.12 371 THR A C 1
ATOM 2789 O O . THR A 1 371 ? 24.349 0.020 -38.171 1.00 96.12 371 THR A O 1
ATOM 2792 N N . THR A 1 372 ? 22.942 1.388 -37.088 1.00 95.12 372 THR A N 1
ATOM 2793 C CA . THR A 1 372 ? 23.782 1.471 -35.881 1.00 95.12 372 THR A CA 1
ATOM 2794 C C . THR A 1 372 ? 23.826 0.135 -35.136 1.00 95.12 372 THR A C 1
ATOM 2796 O O . THR A 1 372 ? 24.890 -0.268 -34.677 1.00 95.12 372 THR A O 1
ATOM 2799 N N . ALA A 1 373 ? 22.681 -0.537 -34.991 1.00 94.69 373 ALA A N 1
ATOM 2800 C CA . ALA A 1 373 ? 22.580 -1.804 -34.278 1.00 94.69 373 ALA A CA 1
ATOM 2801 C C . ALA A 1 373 ? 23.224 -2.960 -35.061 1.00 94.69 373 ALA A C 1
ATOM 2803 O O . ALA A 1 373 ? 23.994 -3.712 -34.483 1.00 94.69 373 ALA A O 1
ATOM 2804 N N . GLU A 1 374 ? 22.989 -3.052 -36.371 1.00 96.62 374 GLU A N 1
ATOM 2805 C CA . GLU A 1 374 ? 23.615 -4.033 -37.271 1.00 96.62 374 GLU A CA 1
ATOM 2806 C C . GLU A 1 374 ? 25.141 -3.928 -37.232 1.00 96.62 374 GLU A C 1
ATOM 2808 O O . GLU A 1 374 ? 25.815 -4.937 -37.052 1.00 96.62 374 GLU A O 1
ATOM 2813 N N . ALA A 1 375 ? 25.688 -2.710 -37.317 1.00 95.38 375 ALA A N 1
ATOM 2814 C CA . ALA A 1 375 ? 27.127 -2.493 -37.197 1.00 95.38 375 ALA A CA 1
ATOM 2815 C C . ALA A 1 375 ? 27.671 -2.930 -35.826 1.00 95.38 375 ALA A C 1
ATOM 2817 O O . ALA A 1 375 ? 28.763 -3.484 -35.749 1.00 95.38 375 ALA A O 1
ATOM 2818 N N . ALA A 1 376 ? 26.912 -2.704 -34.748 1.00 95.12 376 ALA A N 1
ATOM 2819 C CA . ALA A 1 376 ? 27.315 -3.111 -33.406 1.00 95.12 376 ALA A CA 1
ATOM 2820 C C . ALA A 1 376 ? 27.214 -4.632 -33.183 1.00 95.12 376 ALA A C 1
ATOM 2822 O O . ALA A 1 376 ? 28.045 -5.185 -32.470 1.00 95.12 376 ALA A O 1
ATOM 2823 N N . PHE A 1 377 ? 26.230 -5.308 -33.785 1.00 95.62 377 PHE A N 1
ATOM 2824 C CA . PHE A 1 377 ? 26.063 -6.764 -33.701 1.00 95.62 377 PHE A CA 1
ATOM 2825 C C . PHE A 1 377 ? 27.017 -7.543 -34.611 1.00 95.62 377 PHE A C 1
ATOM 2827 O O . PHE A 1 377 ? 27.291 -8.704 -34.331 1.00 95.62 377 PHE A O 1
ATOM 2834 N N . ALA A 1 378 ? 27.511 -6.928 -35.688 1.00 94.94 378 ALA A N 1
ATOM 2835 C CA . ALA A 1 378 ? 28.471 -7.541 -36.606 1.00 94.94 378 ALA A CA 1
ATOM 2836 C C . ALA A 1 378 ? 29.926 -7.487 -36.107 1.00 94.94 378 ALA A C 1
ATOM 2838 O O . ALA A 1 378 ? 30.798 -8.084 -36.732 1.00 94.94 378 ALA A O 1
ATOM 2839 N N . ALA A 1 379 ? 30.204 -6.748 -35.030 1.00 95.06 379 ALA A N 1
ATOM 2840 C CA . ALA A 1 379 ? 31.538 -6.677 -34.452 1.00 95.06 379 ALA A CA 1
ATOM 2841 C C . ALA A 1 379 ? 31.889 -7.975 -33.708 1.00 95.06 379 ALA A C 1
ATOM 2843 O O . ALA A 1 379 ? 31.071 -8.501 -32.953 1.00 95.06 379 ALA A O 1
ATOM 2844 N N . ASP A 1 380 ? 33.125 -8.450 -33.876 1.00 91.88 380 ASP A N 1
ATOM 2845 C CA . ASP A 1 380 ? 33.624 -9.660 -33.205 1.00 91.88 380 ASP A CA 1
ATOM 2846 C C . ASP A 1 380 ? 33.740 -9.488 -31.680 1.00 91.88 380 ASP A C 1
ATOM 2848 O O . ASP A 1 380 ? 33.723 -10.463 -30.926 1.00 91.88 380 ASP A O 1
ATOM 2852 N N . ASP A 1 381 ? 33.852 -8.243 -31.207 1.00 94.00 381 ASP A N 1
ATOM 2853 C CA . ASP A 1 381 ? 33.941 -7.903 -29.794 1.00 94.00 381 ASP A CA 1
ATOM 2854 C C . ASP A 1 381 ? 32.733 -7.055 -29.328 1.00 94.00 381 ASP A C 1
ATOM 2856 O O . ASP A 1 381 ? 32.178 -6.266 -30.092 1.00 94.00 381 ASP A O 1
ATOM 2860 N N . PRO A 1 382 ? 32.300 -7.173 -28.057 1.00 93.94 382 PRO A N 1
ATOM 2861 C CA . PRO A 1 382 ? 31.111 -6.483 -27.546 1.00 93.94 382 PRO A CA 1
ATOM 2862 C C . PRO A 1 382 ? 31.321 -4.988 -27.235 1.00 93.94 382 PRO A C 1
ATOM 2864 O O . PRO A 1 382 ? 30.427 -4.354 -26.663 1.00 93.94 382 PRO A O 1
ATOM 2867 N N . THR A 1 383 ? 32.482 -4.400 -27.538 1.00 94.56 383 THR A N 1
ATOM 2868 C CA . THR A 1 383 ? 32.789 -2.994 -27.216 1.00 94.56 383 THR A CA 1
ATOM 2869 C C . THR A 1 383 ? 31.822 -2.020 -27.881 1.00 94.56 383 THR A C 1
ATOM 2871 O O . THR A 1 383 ? 31.300 -1.173 -27.154 1.00 94.56 383 THR A O 1
ATOM 2874 N N . PRO A 1 384 ? 31.451 -2.153 -29.171 1.00 94.75 384 PRO A N 1
ATOM 2875 C CA . PRO A 1 384 ? 30.472 -1.260 -29.791 1.00 94.75 384 PRO A CA 1
ATOM 2876 C C . PRO A 1 384 ? 29.105 -1.285 -29.096 1.00 94.75 384 PRO A C 1
ATOM 2878 O O . PRO A 1 384 ? 28.457 -0.246 -28.968 1.00 94.75 384 PRO A O 1
ATOM 2881 N N . LEU A 1 385 ? 28.675 -2.443 -28.579 1.00 93.81 385 LEU A N 1
ATOM 2882 C CA . LEU A 1 385 ? 27.428 -2.570 -27.814 1.00 93.81 385 LEU A CA 1
ATOM 2883 C C . LEU A 1 385 ? 27.538 -1.913 -26.433 1.00 93.81 385 LEU A C 1
ATOM 2885 O O . LEU A 1 385 ? 26.624 -1.198 -26.016 1.00 93.81 385 LEU A O 1
ATOM 2889 N N . ARG A 1 386 ? 28.679 -2.066 -25.747 1.00 93.50 386 ARG A N 1
ATOM 2890 C CA . ARG A 1 386 ? 28.954 -1.368 -24.478 1.00 93.50 386 ARG A CA 1
ATOM 2891 C C . ARG A 1 386 ? 29.047 0.145 -24.662 1.00 93.50 386 ARG A C 1
ATOM 2893 O O . ARG A 1 386 ? 28.512 0.885 -23.842 1.00 93.50 386 ARG A O 1
ATOM 2900 N N . GLU A 1 387 ? 29.680 0.618 -25.730 1.00 92.31 387 GLU A N 1
ATOM 2901 C CA . GLU A 1 387 ? 29.756 2.039 -26.075 1.00 92.31 387 GLU A CA 1
ATOM 2902 C C . GLU A 1 387 ? 28.386 2.600 -26.442 1.00 92.31 387 GLU A C 1
ATOM 2904 O O . GLU A 1 387 ? 28.019 3.684 -25.982 1.00 92.31 387 GLU A O 1
ATOM 2909 N N . LEU A 1 388 ? 27.597 1.847 -27.216 1.00 91.50 388 LEU A N 1
ATOM 2910 C CA . LEU A 1 388 ? 26.217 2.195 -27.525 1.00 91.50 388 LEU A CA 1
ATOM 2911 C C . LEU A 1 388 ? 25.403 2.323 -26.233 1.00 91.50 388 LEU A C 1
ATOM 2913 O O . LEU A 1 388 ? 24.742 3.345 -26.044 1.00 91.50 388 LEU A O 1
ATOM 2917 N N . ARG A 1 389 ? 25.521 1.358 -25.310 1.00 92.12 389 ARG A N 1
ATOM 2918 C CA . ARG A 1 389 ? 24.878 1.388 -23.989 1.00 92.12 389 ARG A CA 1
ATOM 2919 C C . ARG A 1 389 ? 25.353 2.559 -23.138 1.00 92.12 389 ARG A C 1
ATOM 2921 O O . ARG A 1 389 ? 24.522 3.274 -22.590 1.00 92.12 389 ARG A O 1
ATOM 2928 N N . ALA A 1 390 ? 26.654 2.824 -23.071 1.00 89.38 390 ALA A N 1
ATOM 2929 C CA . ALA A 1 390 ? 27.209 3.953 -22.329 1.00 89.38 390 ALA A CA 1
ATOM 2930 C C . ALA A 1 390 ? 26.729 5.298 -22.898 1.00 89.38 390 ALA A C 1
ATOM 2932 O O . ALA A 1 390 ? 26.328 6.183 -22.145 1.00 89.38 390 ALA A O 1
ATOM 2933 N N . ARG A 1 391 ? 26.706 5.446 -24.228 1.00 88.25 391 ARG A N 1
ATOM 2934 C CA . ARG A 1 391 ? 26.176 6.633 -24.915 1.00 88.25 391 ARG A CA 1
ATOM 2935 C C . ARG A 1 391 ? 24.692 6.840 -24.623 1.00 88.25 391 ARG A C 1
ATOM 2937 O O . ARG A 1 391 ? 24.265 7.983 -24.492 1.00 88.25 391 ARG A O 1
ATOM 2944 N N . TRP A 1 392 ? 23.929 5.755 -24.499 1.00 83.38 392 TRP A N 1
ATOM 2945 C CA . TRP A 1 392 ? 22.493 5.799 -24.215 1.00 83.38 392 TRP A CA 1
ATOM 2946 C C . TRP A 1 392 ? 22.165 5.998 -22.729 1.00 83.38 392 TRP A C 1
ATOM 2948 O O . TRP A 1 392 ? 21.195 6.676 -22.414 1.00 83.38 392 TRP A O 1
ATOM 2958 N N . ASN A 1 393 ? 23.000 5.484 -21.820 1.00 77.31 393 ASN A N 1
ATOM 2959 C CA . ASN A 1 393 ? 22.866 5.666 -20.369 1.00 77.31 393 ASN A CA 1
ATOM 2960 C C . ASN A 1 393 ? 23.268 7.080 -19.907 1.00 77.31 393 ASN A C 1
ATOM 2962 O O . ASN A 1 393 ? 22.872 7.511 -18.828 1.00 77.31 393 ASN A O 1
ATOM 2966 N N . ARG A 1 394 ? 24.047 7.823 -20.709 1.00 50.56 394 ARG A N 1
ATOM 2967 C CA . ARG A 1 394 ? 24.657 9.120 -20.344 1.00 50.56 394 ARG A CA 1
ATOM 2968 C C . ARG A 1 394 ? 23.705 10.308 -20.202 1.00 50.56 394 ARG A C 1
ATOM 2970 O O . ARG A 1 394 ? 24.165 11.422 -19.964 1.00 50.56 394 ARG A O 1
ATOM 2977 N N . ARG A 1 395 ? 22.396 10.109 -20.306 1.00 43.78 395 ARG A N 1
ATOM 2978 C CA . ARG A 1 395 ? 21.426 11.103 -19.853 1.00 43.78 395 ARG A CA 1
ATOM 2979 C C . ARG A 1 395 ? 20.370 10.369 -19.033 1.00 43.78 395 ARG A C 1
ATOM 2981 O O . ARG A 1 395 ? 19.619 9.593 -19.630 1.00 43.78 395 ARG A O 1
ATOM 2988 N N . PRO A 1 396 ? 20.230 10.643 -17.714 1.00 44.88 396 PRO A N 1
ATOM 2989 C CA . PRO A 1 396 ? 18.890 10.617 -17.144 1.00 44.88 396 PRO A CA 1
ATOM 2990 C C . PRO A 1 396 ? 18.058 11.401 -18.144 1.00 44.88 396 PRO A C 1
ATOM 2992 O O . PRO A 1 396 ? 18.496 12.475 -18.573 1.00 44.88 396 PRO A O 1
ATOM 2995 N N . ARG A 1 397 ? 16.980 10.790 -18.641 1.00 50.81 397 ARG A N 1
ATOM 2996 C CA . ARG A 1 397 ? 16.049 11.437 -19.564 1.00 50.81 397 ARG A CA 1
ATOM 2997 C C . ARG A 1 397 ? 16.007 12.920 -19.189 1.00 50.81 397 ARG A C 1
ATOM 2999 O O . ARG A 1 397 ? 15.726 13.231 -18.036 1.00 50.81 397 ARG A O 1
ATOM 3006 N N . SER A 1 398 ? 16.269 13.834 -20.121 1.00 40.06 398 SER A N 1
ATOM 3007 C CA . SER A 1 398 ? 15.539 15.093 -20.035 1.00 40.06 398 SER A CA 1
ATOM 3008 C C . SER A 1 398 ? 14.099 14.636 -20.191 1.00 40.06 398 SER A C 1
ATOM 3010 O O . SER A 1 398 ? 13.653 14.366 -21.313 1.00 40.06 398 SER A O 1
ATOM 3012 N N . GLU A 1 399 ? 13.476 14.291 -19.061 1.00 41.91 399 GLU A N 1
ATOM 3013 C CA . GLU A 1 399 ? 12.121 13.798 -19.051 1.00 41.91 399 GLU A CA 1
ATOM 3014 C C . GLU A 1 399 ? 11.331 14.850 -19.822 1.00 41.91 399 GLU A C 1
ATOM 3016 O O . GLU A 1 399 ? 11.596 16.049 -19.655 1.00 41.91 399 GLU A O 1
ATOM 3021 N N . PRO A 1 400 ? 10.447 14.443 -20.755 1.00 47.97 400 PRO A N 1
ATOM 3022 C CA . PRO A 1 400 ? 9.479 15.402 -21.277 1.00 47.97 400 PRO A CA 1
ATOM 3023 C C . PRO A 1 400 ? 8.934 16.160 -20.070 1.00 47.97 400 PRO A C 1
ATOM 3025 O O . PRO A 1 400 ? 8.690 15.485 -19.066 1.00 47.97 400 PRO A O 1
ATOM 3028 N N . ALA A 1 401 ? 8.878 17.502 -20.150 1.00 48.72 401 ALA A N 1
ATOM 3029 C CA . ALA A 1 401 ? 8.592 18.384 -19.014 1.00 48.72 401 ALA A CA 1
ATOM 3030 C C . ALA A 1 401 ? 7.659 17.659 -18.059 1.00 48.72 401 ALA A C 1
ATOM 3032 O O . ALA A 1 401 ? 6.560 17.301 -18.494 1.00 48.72 401 ALA A O 1
ATOM 3033 N N . LEU A 1 402 ? 8.183 17.313 -16.870 1.00 46.84 402 LEU A N 1
ATOM 3034 C CA . LEU A 1 402 ? 7.547 16.346 -15.985 1.00 46.84 402 LEU A CA 1
ATOM 3035 C C . LEU A 1 402 ? 6.065 16.690 -15.947 1.00 46.84 402 LEU A C 1
ATOM 3037 O O . LEU A 1 402 ? 5.748 17.829 -15.574 1.00 46.84 402 LEU A O 1
ATOM 3041 N N . PRO A 1 403 ? 5.179 15.793 -16.433 1.00 59.78 403 PRO A N 1
ATOM 3042 C CA . PRO A 1 403 ? 3.764 16.083 -16.359 1.00 59.78 403 PRO A CA 1
ATOM 3043 C C . PRO A 1 403 ? 3.485 16.403 -14.898 1.00 59.78 403 PRO A C 1
ATOM 3045 O O . PRO A 1 403 ? 4.106 15.807 -14.025 1.00 59.78 403 PRO A O 1
ATOM 3048 N N . GLU A 1 404 ? 2.660 17.412 -14.648 1.00 63.25 404 GLU A N 1
ATOM 3049 C CA . GLU A 1 404 ? 2.644 18.169 -13.390 1.00 63.25 404 GLU A CA 1
ATOM 3050 C C . GLU A 1 404 ? 2.697 17.294 -12.122 1.00 63.25 404 GLU A C 1
ATOM 3052 O O . GLU A 1 404 ? 3.424 17.602 -11.183 1.00 63.25 404 GLU A O 1
ATOM 3057 N N . TYR A 1 405 ? 2.040 16.130 -12.157 1.00 69.69 405 TYR A N 1
ATOM 3058 C CA . TYR A 1 405 ? 2.025 15.105 -11.110 1.00 69.69 405 TYR A CA 1
ATOM 3059 C C . TYR A 1 405 ? 3.372 14.426 -10.781 1.00 69.69 405 TYR A C 1
ATOM 3061 O O . TYR A 1 405 ? 3.437 13.670 -9.818 1.00 69.69 405 TYR A O 1
ATOM 3069 N N . ARG A 1 406 ? 4.428 14.632 -11.573 1.00 67.00 406 ARG A N 1
ATOM 3070 C CA . ARG A 1 406 ? 5.781 14.087 -11.355 1.00 67.00 406 ARG A CA 1
ATOM 3071 C C . ARG A 1 406 ? 6.795 15.127 -10.891 1.00 67.00 406 ARG A C 1
ATOM 3073 O O . ARG A 1 406 ? 7.925 14.751 -10.595 1.00 67.00 406 ARG A O 1
ATOM 3080 N N . ARG A 1 407 ? 6.444 16.417 -10.887 1.00 80.50 407 ARG A N 1
ATOM 3081 C CA . ARG A 1 407 ? 7.327 17.439 -10.308 1.00 80.50 407 ARG A CA 1
ATOM 3082 C C . ARG A 1 407 ? 7.506 17.157 -8.812 1.00 80.50 407 ARG A C 1
ATOM 3084 O O . ARG A 1 407 ? 6.570 16.623 -8.211 1.00 80.50 407 ARG A O 1
ATOM 3091 N N . PRO A 1 408 ? 8.657 17.516 -8.212 1.00 88.12 408 PRO A N 1
ATOM 3092 C CA . PRO A 1 408 ? 8.810 17.474 -6.764 1.00 88.12 408 PRO A CA 1
ATOM 3093 C C . PRO A 1 408 ? 7.591 18.126 -6.093 1.00 88.12 408 PRO A C 1
ATOM 3095 O O . PRO A 1 408 ? 7.166 19.192 -6.552 1.00 88.12 408 PRO A O 1
ATOM 3098 N N . PRO A 1 409 ? 6.994 17.512 -5.056 1.00 91.06 409 PRO A N 1
ATOM 3099 C CA . PRO A 1 409 ? 5.774 18.027 -4.439 1.00 91.06 409 PRO A CA 1
ATOM 3100 C C . PRO A 1 409 ? 5.858 19.508 -4.059 1.00 91.06 409 PRO A C 1
ATOM 3102 O O . PRO A 1 409 ? 4.922 20.252 -4.335 1.00 91.06 409 PRO A O 1
ATOM 3105 N N . THR A 1 410 ? 7.000 19.951 -3.529 1.00 92.75 410 THR A N 1
ATOM 3106 C CA . THR A 1 410 ? 7.296 21.352 -3.185 1.00 92.75 410 THR A CA 1
ATOM 3107 C C . THR A 1 410 ? 7.244 22.289 -4.401 1.00 92.75 410 THR A C 1
ATOM 3109 O O . THR A 1 410 ? 6.629 23.356 -4.350 1.00 92.75 410 THR A O 1
ATOM 3112 N N . ASP A 1 411 ? 7.823 21.879 -5.533 1.00 90.38 411 ASP A N 1
ATOM 3113 C CA . ASP A 1 411 ? 7.795 22.658 -6.780 1.00 90.38 411 ASP A CA 1
ATOM 3114 C C . ASP A 1 411 ? 6.375 22.741 -7.338 1.00 90.38 411 ASP A C 1
ATOM 3116 O O . ASP A 1 411 ? 5.939 23.780 -7.829 1.00 90.38 411 ASP A O 1
ATOM 3120 N N . ARG A 1 412 ? 5.622 21.640 -7.269 1.00 90.44 412 ARG A N 1
ATOM 3121 C CA . ARG A 1 412 ? 4.227 21.630 -7.710 1.00 90.44 412 ARG A CA 1
ATOM 3122 C C . ARG A 1 412 ? 3.376 22.559 -6.848 1.00 90.44 412 ARG A C 1
ATOM 3124 O O . ARG A 1 412 ? 2.621 23.355 -7.394 1.00 90.44 412 ARG A O 1
ATOM 3131 N N . LEU A 1 413 ? 3.547 22.482 -5.530 1.00 93.56 413 LEU A N 1
ATOM 3132 C CA . LEU A 1 413 ? 2.799 23.265 -4.550 1.00 93.56 413 LEU A CA 1
ATOM 3133 C C . LEU A 1 413 ? 3.023 24.774 -4.699 1.00 93.56 413 LEU A C 1
ATOM 3135 O O . LEU A 1 413 ? 2.103 25.539 -4.453 1.00 93.56 413 LEU A O 1
ATOM 3139 N N . SER A 1 414 ? 4.226 25.181 -5.116 1.00 91.50 414 SER A N 1
ATOM 3140 C CA . SER A 1 414 ? 4.602 26.589 -5.312 1.00 91.50 414 SER A CA 1
ATOM 3141 C C . SER A 1 414 ? 4.294 27.147 -6.704 1.00 91.50 414 SER A C 1
ATOM 3143 O O . SER A 1 414 ? 4.293 28.363 -6.881 1.00 91.50 414 SER A O 1
ATOM 3145 N N . THR A 1 415 ? 4.085 26.292 -7.713 1.00 86.69 415 THR A N 1
ATOM 3146 C CA . THR A 1 415 ? 3.916 26.733 -9.112 1.00 86.69 415 THR A CA 1
ATOM 3147 C C . THR A 1 415 ? 2.498 26.596 -9.648 1.00 86.69 415 THR A C 1
ATOM 3149 O O . THR A 1 415 ? 2.189 27.204 -10.675 1.00 86.69 415 THR A O 1
ATOM 3152 N N . ALA A 1 416 ? 1.645 25.812 -8.992 1.00 86.19 416 ALA A N 1
ATOM 3153 C CA . ALA A 1 416 ? 0.268 25.600 -9.403 1.00 86.19 416 ALA A CA 1
ATOM 3154 C C . ALA A 1 416 ? -0.679 25.847 -8.223 1.00 86.19 416 ALA A C 1
ATOM 3156 O O . ALA A 1 416 ? -0.436 25.317 -7.136 1.00 86.19 416 ALA A O 1
ATOM 3157 N N . PRO A 1 417 ? -1.780 26.598 -8.429 1.00 88.06 417 PRO A N 1
ATOM 3158 C CA . PRO A 1 417 ? -2.797 26.714 -7.405 1.00 88.06 417 PRO A CA 1
ATOM 3159 C C . PRO A 1 417 ? -3.363 25.329 -7.102 1.00 88.06 417 PRO A C 1
ATOM 3161 O O . PRO A 1 417 ? -3.680 24.557 -8.010 1.00 88.06 417 PRO A O 1
ATOM 3164 N N . LEU A 1 418 ? -3.503 25.020 -5.820 1.00 89.81 418 LEU A N 1
ATOM 3165 C CA . LEU A 1 418 ? -4.234 23.848 -5.382 1.00 89.81 418 LEU A CA 1
ATOM 3166 C C . LEU A 1 418 ? -5.685 23.984 -5.814 1.00 89.81 418 LEU A C 1
ATOM 3168 O O . LEU A 1 418 ? -6.340 24.993 -5.557 1.00 89.81 418 LEU A O 1
ATOM 3172 N N . ASP A 1 419 ? -6.194 22.938 -6.440 1.00 85.44 419 ASP A N 1
ATOM 3173 C CA . ASP A 1 419 ? -7.617 22.781 -6.660 1.00 85.44 419 ASP A CA 1
ATOM 3174 C C . ASP A 1 419 ? -8.286 22.172 -5.413 1.00 85.44 419 ASP A C 1
ATOM 3176 O O . ASP A 1 419 ? -7.674 21.932 -4.367 1.00 85.44 419 ASP A O 1
ATOM 3180 N N . THR A 1 420 ? -9.586 21.907 -5.510 1.00 73.12 420 THR A N 1
ATOM 3181 C CA . THR A 1 420 ? -10.350 21.233 -4.453 1.00 73.12 420 THR A CA 1
ATOM 3182 C C . THR A 1 420 ? -9.877 19.805 -4.153 1.00 73.12 420 THR A C 1
ATOM 3184 O O . THR A 1 420 ? -10.341 19.221 -3.177 1.00 73.12 420 THR A O 1
ATOM 3187 N N . TRP A 1 421 ? -9.026 19.201 -4.989 1.00 70.12 421 TRP A N 1
ATOM 3188 C CA . TRP A 1 421 ? -8.642 17.790 -4.933 1.00 70.12 421 TRP A CA 1
ATOM 3189 C C . TRP A 1 421 ? -7.148 17.643 -4.583 1.00 70.12 421 TRP A C 1
ATOM 3191 O O . TRP A 1 421 ? -6.313 17.195 -5.366 1.00 70.12 421 TRP A O 1
ATOM 3201 N N . PHE A 1 422 ? -6.806 17.937 -3.328 1.00 80.94 422 PHE A N 1
ATOM 3202 C CA . PHE A 1 422 ? -5.442 17.863 -2.775 1.00 80.94 422 PHE A CA 1
ATOM 3203 C C . PHE A 1 422 ? -5.011 16.455 -2.304 1.00 80.94 422 PHE A C 1
ATOM 3205 O O . PHE A 1 422 ? -4.152 16.318 -1.433 1.00 80.94 422 PHE A O 1
ATOM 3212 N N . SER A 1 423 ? -5.559 15.379 -2.885 1.00 77.75 423 SER A N 1
ATOM 3213 C CA . SER A 1 423 ? -5.194 13.995 -2.519 1.00 77.75 423 SER A CA 1
ATOM 3214 C C . SER A 1 423 ? -3.707 13.695 -2.738 1.00 77.75 423 SER A C 1
ATOM 3216 O O . SER A 1 423 ? -3.096 12.985 -1.945 1.00 77.75 423 SER A O 1
ATOM 3218 N N . TRP A 1 424 ? -3.096 14.295 -3.763 1.00 85.81 424 TRP A N 1
ATOM 3219 C CA . TRP A 1 424 ? -1.667 14.140 -4.033 1.00 85.81 424 TRP A CA 1
ATOM 3220 C C . TRP A 1 424 ? -0.780 14.798 -2.965 1.00 85.81 424 TRP A C 1
ATOM 3222 O O . TRP A 1 424 ? 0.298 14.280 -2.693 1.00 85.81 424 TRP A O 1
ATOM 3232 N N . VAL A 1 425 ? -1.223 15.905 -2.348 1.00 90.50 425 VAL A N 1
ATOM 3233 C CA . VAL A 1 425 ? -0.495 16.574 -1.252 1.00 90.50 425 VAL A CA 1
ATOM 3234 C C . VAL A 1 425 ? -0.452 15.651 -0.045 1.00 90.50 425 VAL A C 1
ATOM 3236 O O . VAL A 1 425 ? 0.606 15.439 0.537 1.00 90.50 425 VAL A O 1
ATOM 3239 N N . VAL A 1 426 ? -1.599 15.050 0.282 1.00 84.44 426 VAL A N 1
ATOM 3240 C CA . VAL A 1 426 ? -1.706 14.053 1.348 1.00 84.44 426 VAL A CA 1
ATOM 3241 C C . VAL A 1 426 ? -0.755 12.891 1.091 1.00 84.44 426 VAL A C 1
ATOM 3243 O O . VAL A 1 426 ? 0.022 12.546 1.975 1.00 84.44 426 VAL A O 1
ATOM 3246 N N . THR A 1 427 ? -0.788 12.309 -0.113 1.00 80.12 427 THR A N 1
ATOM 3247 C CA . THR A 1 427 ? 0.116 11.212 -0.477 1.00 80.12 427 THR A CA 1
ATOM 3248 C C . THR A 1 427 ? 1.578 11.622 -0.337 1.00 80.12 427 THR A C 1
ATOM 3250 O O . THR A 1 427 ? 2.332 10.874 0.267 1.00 80.12 427 THR A O 1
ATOM 3253 N N . ALA A 1 428 ? 1.962 12.807 -0.821 1.00 87.31 428 ALA A N 1
ATOM 3254 C CA . ALA A 1 428 ? 3.338 13.293 -0.741 1.00 87.31 428 ALA A CA 1
ATOM 3255 C C . ALA A 1 428 ? 3.821 13.484 0.705 1.00 87.31 428 ALA A C 1
ATOM 3257 O O . ALA A 1 428 ? 4.963 13.170 1.023 1.00 87.31 428 ALA A O 1
ATOM 3258 N N . VAL A 1 429 ? 2.959 13.974 1.600 1.00 88.75 429 VAL A N 1
ATOM 3259 C CA . VAL A 1 429 ? 3.300 14.080 3.026 1.00 88.75 429 VAL A CA 1
ATOM 3260 C C . VAL A 1 429 ? 3.441 12.705 3.667 1.00 88.75 429 VAL A C 1
ATOM 3262 O O . VAL A 1 429 ? 4.384 12.445 4.412 1.00 88.75 429 VAL A O 1
ATOM 3265 N N . VAL A 1 430 ? 2.506 11.812 3.360 1.00 79.31 430 VAL A N 1
ATOM 3266 C CA . VAL A 1 430 ? 2.499 10.430 3.835 1.00 79.31 430 VAL A CA 1
ATOM 3267 C C . VAL A 1 430 ? 3.767 9.677 3.426 1.00 79.31 430 VAL A C 1
ATOM 3269 O O . VAL A 1 430 ? 4.322 8.945 4.240 1.00 79.31 430 VAL A O 1
ATOM 3272 N N . THR A 1 431 ? 4.225 9.846 2.185 1.00 76.06 431 THR A N 1
ATOM 3273 C CA . THR A 1 431 ? 5.440 9.196 1.674 1.00 76.06 431 THR A CA 1
ATOM 3274 C C . THR A 1 431 ? 6.720 9.897 2.127 1.00 76.06 431 THR A C 1
ATOM 3276 O O . THR A 1 431 ? 7.810 9.402 1.864 1.00 76.06 431 THR A O 1
ATOM 3279 N N . GLY A 1 432 ? 6.610 11.035 2.823 1.00 83.31 432 GLY A N 1
ATOM 3280 C CA . GLY A 1 432 ? 7.752 11.841 3.255 1.00 83.31 432 GLY A CA 1
ATOM 3281 C C . GLY A 1 432 ? 8.386 12.681 2.141 1.00 83.31 432 GLY A C 1
ATOM 3282 O O . GLY A 1 432 ? 9.410 13.317 2.376 1.00 83.31 432 GLY A O 1
ATOM 3283 N N . ASP A 1 433 ? 7.778 12.727 0.953 1.00 86.06 433 ASP A N 1
ATOM 3284 C CA . ASP A 1 433 ? 8.237 13.543 -0.178 1.00 86.06 433 ASP A CA 1
ATOM 3285 C C . ASP A 1 433 ? 7.892 15.036 -0.016 1.00 86.06 433 ASP A C 1
ATOM 3287 O O . ASP A 1 433 ? 8.407 15.882 -0.751 1.00 86.06 433 ASP A O 1
ATOM 3291 N N . LEU A 1 434 ? 7.003 15.372 0.925 1.00 92.81 434 LEU A N 1
ATOM 3292 C CA . LEU A 1 434 ? 6.625 16.739 1.277 1.00 92.81 434 LEU A CA 1
ATOM 3293 C C . LEU A 1 434 ? 6.602 16.914 2.799 1.00 92.81 434 LEU A C 1
ATOM 3295 O O . LEU A 1 434 ? 5.869 16.225 3.503 1.00 92.81 434 LEU A O 1
ATOM 3299 N N . ASP A 1 435 ? 7.356 17.883 3.313 1.00 93.25 435 ASP A N 1
ATOM 3300 C CA . ASP A 1 435 ? 7.232 18.293 4.713 1.00 93.25 435 ASP A CA 1
ATOM 3301 C C . ASP A 1 435 ? 5.895 19.047 4.903 1.00 93.25 435 ASP A C 1
ATOM 3303 O O . ASP A 1 435 ? 5.649 20.028 4.191 1.00 93.25 435 ASP A O 1
ATOM 3307 N N . PRO A 1 436 ? 5.018 18.647 5.850 1.00 94.25 436 PRO A N 1
ATOM 3308 C CA . PRO A 1 436 ? 3.792 19.383 6.159 1.00 94.25 436 PRO A CA 1
ATOM 3309 C C . PRO A 1 436 ? 4.003 20.886 6.412 1.00 94.25 436 PRO A C 1
ATOM 3311 O O . PRO A 1 436 ? 3.089 21.675 6.174 1.00 94.25 436 PRO A O 1
ATOM 3314 N N . ALA A 1 437 ? 5.185 21.299 6.887 1.00 95.50 437 ALA A N 1
ATOM 3315 C CA . ALA A 1 437 ? 5.535 22.701 7.117 1.00 95.50 437 ALA A CA 1
ATOM 3316 C C . ALA A 1 437 ? 5.647 23.533 5.826 1.00 95.50 437 ALA A C 1
ATOM 3318 O O . ALA A 1 437 ? 5.533 24.759 5.883 1.00 95.50 437 ALA A O 1
ATOM 3319 N N . GLU A 1 438 ? 5.826 22.890 4.671 1.00 96.38 438 GLU A N 1
ATOM 3320 C CA . GLU A 1 438 ? 5.844 23.552 3.363 1.00 96.38 438 GLU A CA 1
ATOM 3321 C C . GLU A 1 438 ? 4.434 23.907 2.876 1.00 96.38 438 GLU A C 1
ATOM 3323 O O . GLU A 1 438 ? 4.268 24.874 2.135 1.00 96.38 438 GLU A O 1
ATOM 3328 N N . ILE A 1 439 ? 3.395 23.194 3.334 1.00 96.81 439 ILE A N 1
ATOM 3329 C CA . ILE A 1 439 ? 2.010 23.460 2.922 1.00 96.81 439 ILE A CA 1
ATOM 3330 C C . ILE A 1 439 ? 1.596 24.898 3.227 1.00 96.81 439 ILE A C 1
ATOM 3332 O O . ILE A 1 439 ? 1.286 25.621 2.287 1.00 96.81 439 ILE A O 1
ATOM 3336 N N . PRO A 1 440 ? 1.630 25.396 4.472 1.00 97.38 440 PRO A N 1
ATOM 3337 C CA . PRO A 1 440 ? 1.168 26.754 4.728 1.00 97.38 440 PRO A CA 1
ATOM 3338 C C . PRO A 1 440 ? 2.072 27.851 4.139 1.00 97.38 440 PRO A C 1
ATOM 3340 O O . PRO A 1 440 ? 1.637 29.001 4.084 1.00 97.38 440 PRO A O 1
ATOM 3343 N N . ARG A 1 441 ? 3.293 27.505 3.696 1.00 97.12 441 ARG A N 1
ATOM 3344 C CA . ARG A 1 441 ? 4.247 28.414 3.038 1.00 97.12 441 ARG A CA 1
ATOM 3345 C C . ARG A 1 441 ? 4.024 28.551 1.542 1.00 97.12 441 ARG A C 1
ATOM 3347 O O . ARG A 1 441 ? 4.269 29.626 1.014 1.00 97.12 441 ARG A O 1
ATOM 3354 N N . LEU A 1 442 ? 3.671 27.460 0.867 1.00 96.94 442 LEU A N 1
ATOM 3355 C CA . LEU A 1 442 ? 3.685 27.393 -0.596 1.00 96.94 442 LEU A CA 1
ATOM 3356 C C . LEU A 1 442 ? 2.290 27.212 -1.186 1.00 96.94 442 LEU A C 1
ATOM 3358 O O . LEU A 1 442 ? 2.038 27.668 -2.293 1.00 96.94 442 LEU A O 1
ATOM 3362 N N . ALA A 1 443 ? 1.386 26.558 -0.457 1.00 96.31 443 ALA A N 1
ATOM 3363 C CA . ALA A 1 443 ? 0.057 26.239 -0.944 1.00 96.31 443 ALA A CA 1
ATOM 3364 C C . ALA A 1 443 ? -0.796 27.498 -1.107 1.00 96.31 443 ALA A C 1
ATOM 3366 O O . ALA A 1 443 ? -1.088 28.191 -0.130 1.00 96.31 443 ALA A O 1
ATOM 3367 N N . HIS A 1 444 ? -1.274 27.722 -2.325 1.00 94.69 444 HIS A N 1
ATOM 3368 C CA . HIS A 1 444 ? -2.231 28.770 -2.651 1.00 94.69 444 HIS A CA 1
ATOM 3369 C C . HIS A 1 444 ? -3.387 28.180 -3.478 1.00 94.69 444 HIS A C 1
ATOM 3371 O O . HIS A 1 444 ? -3.147 27.258 -4.256 1.00 94.69 444 HIS A O 1
ATOM 3377 N N . PRO A 1 445 ? -4.640 28.641 -3.330 1.00 96.12 445 PRO A N 1
ATOM 3378 C CA . PRO A 1 445 ? -5.110 29.626 -2.358 1.00 96.12 445 PRO A CA 1
ATOM 3379 C C . PRO A 1 445 ? -5.180 29.055 -0.928 1.00 96.12 445 PRO A C 1
ATOM 3381 O O . PRO A 1 445 ? -5.269 27.837 -0.724 1.00 96.12 445 PRO A O 1
ATOM 3384 N N . ALA A 1 446 ? -5.193 29.939 0.073 1.00 95.19 446 ALA A N 1
ATOM 3385 C CA . ALA A 1 446 ? -5.074 29.588 1.490 1.00 95.19 446 ALA A CA 1
ATOM 3386 C C . ALA A 1 446 ? -6.135 28.577 1.952 1.00 95.19 446 ALA A C 1
ATOM 3388 O O . ALA A 1 446 ? -5.804 27.640 2.681 1.00 95.19 446 ALA A O 1
ATOM 3389 N N . ARG A 1 447 ? -7.387 28.684 1.472 1.00 94.56 447 ARG A N 1
ATOM 3390 C CA . ARG A 1 447 ? -8.450 27.698 1.763 1.00 94.56 447 ARG A CA 1
ATOM 3391 C C . ARG A 1 447 ? -8.064 26.262 1.405 1.00 94.56 447 ARG A C 1
ATOM 3393 O O . ARG A 1 447 ? -8.408 25.334 2.134 1.00 94.56 447 ARG A O 1
ATOM 3400 N N . HIS A 1 448 ? -7.358 26.064 0.293 1.00 93.88 448 HIS A N 1
ATOM 3401 C CA . HIS A 1 448 ? -6.969 24.738 -0.177 1.00 93.88 448 HIS A CA 1
ATOM 3402 C C . HIS A 1 448 ? -5.713 24.252 0.546 1.00 93.88 448 HIS A C 1
ATOM 3404 O O . HIS A 1 448 ? -5.656 23.079 0.905 1.00 93.88 448 HIS A O 1
ATOM 3410 N N . GLY A 1 449 ? -4.779 25.149 0.882 1.00 94.88 449 GLY A N 1
ATOM 3411 C CA . GLY A 1 449 ? -3.685 24.836 1.809 1.00 94.88 449 GLY A CA 1
ATOM 3412 C C . GLY A 1 449 ? -4.192 24.385 3.185 1.00 94.88 449 GLY A C 1
ATOM 3413 O O . GLY A 1 449 ? -3.701 23.403 3.740 1.00 94.88 449 GLY A O 1
ATOM 3414 N N . PHE A 1 450 ? -5.233 25.038 3.709 1.00 94.38 450 PHE A N 1
ATOM 3415 C CA . PHE A 1 450 ? -5.847 24.665 4.987 1.00 94.38 450 PHE A CA 1
ATOM 3416 C C . PHE A 1 450 ? -6.589 23.334 4.892 1.00 94.38 450 PHE A C 1
ATOM 3418 O O . PHE A 1 450 ? -6.382 22.459 5.729 1.00 94.38 450 PHE A O 1
ATOM 3425 N N . GLY A 1 451 ? -7.385 23.138 3.835 1.00 89.69 451 GLY A N 1
ATOM 3426 C CA . GLY A 1 451 ? -8.041 21.859 3.555 1.00 89.69 451 GLY A CA 1
ATOM 3427 C C . GLY A 1 451 ? -7.049 20.699 3.412 1.00 89.69 451 GLY A C 1
ATOM 3428 O O . GLY A 1 451 ? -7.300 19.609 3.933 1.00 89.69 451 GLY A O 1
ATOM 3429 N N . ALA A 1 452 ? -5.895 20.940 2.783 1.00 90.75 452 ALA A N 1
ATOM 3430 C CA . ALA A 1 452 ? -4.816 19.967 2.678 1.00 90.75 452 ALA A CA 1
ATOM 3431 C C . ALA A 1 452 ? -4.192 19.649 4.045 1.00 90.75 452 ALA A C 1
ATOM 3433 O O . ALA A 1 452 ? -4.039 18.473 4.354 1.00 90.75 452 ALA A O 1
ATOM 3434 N N . LEU A 1 453 ? -3.900 20.648 4.892 1.00 92.19 453 LEU A N 1
ATOM 3435 C CA . LEU A 1 453 ? -3.396 20.420 6.256 1.00 92.19 453 LEU A CA 1
ATOM 3436 C C . LEU A 1 453 ? -4.379 19.624 7.117 1.00 92.19 453 LEU A C 1
ATOM 3438 O O . LEU A 1 453 ? -3.962 18.690 7.792 1.00 92.19 453 LEU A O 1
ATOM 3442 N N . VAL A 1 454 ? -5.673 19.954 7.068 1.00 85.94 454 VAL A N 1
ATOM 3443 C CA . VAL A 1 454 ? -6.724 19.202 7.778 1.00 85.94 454 VAL A CA 1
ATOM 3444 C C . VAL A 1 454 ? -6.791 17.765 7.268 1.00 85.94 454 VAL A C 1
ATOM 3446 O O . VAL A 1 454 ? -6.890 16.824 8.054 1.00 85.94 454 VAL A O 1
ATOM 3449 N N . SER A 1 455 ? -6.683 17.576 5.952 1.00 81.62 455 SER A N 1
ATOM 3450 C CA . SER A 1 455 ? -6.648 16.239 5.364 1.00 81.62 455 SER A CA 1
ATOM 3451 C C . SER A 1 455 ? -5.418 15.477 5.838 1.00 81.62 455 SER A C 1
ATOM 3453 O O . SER A 1 455 ? -5.565 14.386 6.363 1.00 81.62 455 SER A O 1
ATOM 3455 N N . VAL A 1 456 ? -4.221 16.059 5.751 1.00 85.06 456 VAL A N 1
ATOM 3456 C CA . VAL A 1 456 ? -2.973 15.465 6.254 1.00 85.06 456 VAL A CA 1
ATOM 3457 C C . VAL A 1 456 ? -3.071 15.114 7.741 1.00 85.06 456 VAL A C 1
ATOM 3459 O O . VAL A 1 456 ? -2.659 14.024 8.121 1.00 85.06 456 VAL A O 1
ATOM 3462 N N . ASP A 1 457 ? -3.655 15.980 8.574 1.00 80.81 457 ASP A N 1
ATOM 3463 C CA . ASP A 1 457 ? -3.854 15.717 10.010 1.00 80.81 457 ASP A CA 1
ATOM 3464 C C . ASP A 1 457 ? -4.791 14.524 10.225 1.00 80.81 457 ASP A C 1
ATOM 3466 O O . ASP A 1 457 ? -4.591 13.698 11.116 1.00 80.81 457 ASP A O 1
ATOM 3470 N N . SER A 1 458 ? -5.755 14.363 9.316 1.00 70.44 458 SER A N 1
ATOM 3471 C CA . SER A 1 458 ? -6.612 13.183 9.259 1.00 70.44 458 SER A CA 1
ATOM 3472 C C . SER A 1 458 ? -5.840 11.914 8.878 1.00 70.44 458 SER A C 1
ATOM 3474 O O . SER A 1 458 ? -6.175 10.818 9.311 1.00 70.44 458 SER A O 1
ATOM 3476 N N . TYR A 1 459 ? -4.733 12.020 8.150 1.00 68.75 459 TYR A N 1
ATOM 3477 C CA . TYR A 1 459 ? -3.843 10.898 7.846 1.00 68.75 459 TYR A CA 1
ATOM 3478 C C . TYR A 1 459 ? -2.684 10.810 8.852 1.00 68.75 459 TYR A C 1
ATOM 3480 O O . TYR A 1 459 ? -1.519 10.780 8.483 1.00 68.75 459 TYR A O 1
ATOM 3488 N N . HIS A 1 460 ? -3.012 10.698 10.140 1.00 57.69 460 HIS A N 1
ATOM 3489 C CA . HIS A 1 460 ? -2.104 10.493 11.288 1.00 57.69 460 HIS A CA 1
ATOM 3490 C C . HIS A 1 460 ? -1.030 9.377 11.182 1.00 57.69 460 HIS A C 1
ATOM 3492 O O . HIS A 1 460 ? -0.201 9.255 12.080 1.00 57.69 460 HIS A O 1
ATOM 3498 N N . TRP A 1 461 ? -1.042 8.539 10.141 1.00 58.88 461 TRP A N 1
ATOM 3499 C CA . TRP A 1 461 ? 0.029 7.578 9.837 1.00 58.88 461 TRP A CA 1
ATOM 3500 C C . TRP A 1 461 ? 1.125 8.168 8.941 1.00 58.88 461 TRP A C 1
ATOM 3502 O O . TRP A 1 461 ? 2.117 7.491 8.673 1.00 58.88 461 TRP A O 1
ATOM 3512 N N . ALA A 1 462 ? 0.979 9.419 8.496 1.00 60.31 462 ALA A N 1
ATOM 3513 C CA . ALA A 1 462 ? 2.076 10.158 7.905 1.00 60.31 462 ALA A CA 1
ATOM 3514 C C . ALA A 1 462 ? 3.215 10.284 8.936 1.00 60.31 462 ALA A C 1
ATOM 3516 O O . ALA A 1 462 ? 2.960 10.654 10.086 1.00 60.31 462 ALA A O 1
ATOM 3517 N N . PRO A 1 463 ? 4.472 10.020 8.545 1.00 60.62 463 PRO A N 1
ATOM 3518 C CA . PRO A 1 463 ? 5.620 10.116 9.447 1.00 60.62 463 PRO A CA 1
ATOM 3519 C C . PRO A 1 463 ? 5.805 11.534 10.016 1.00 60.62 463 PRO A C 1
ATOM 3521 O O . PRO A 1 463 ? 6.415 11.704 11.072 1.00 60.62 463 PRO A O 1
ATOM 3524 N N . SER A 1 464 ? 5.231 12.541 9.350 1.00 74.62 464 SER A N 1
ATOM 3525 C CA . SER A 1 464 ? 5.313 13.953 9.709 1.00 74.62 464 SER A CA 1
ATOM 3526 C C . SER A 1 464 ? 3.928 14.503 10.063 1.00 74.62 464 SER A C 1
ATOM 3528 O O . SER A 1 464 ? 3.071 14.674 9.197 1.00 74.62 464 SER A O 1
ATOM 3530 N N . THR A 1 465 ? 3.698 14.817 11.341 1.00 79.19 465 THR A N 1
ATOM 3531 C CA . THR A 1 465 ? 2.433 15.430 11.787 1.00 79.19 465 THR A CA 1
ATOM 3532 C C . THR A 1 465 ? 2.346 16.885 11.301 1.00 79.19 465 THR A C 1
ATOM 3534 O O . THR A 1 465 ? 3.352 17.590 11.397 1.00 79.19 465 THR 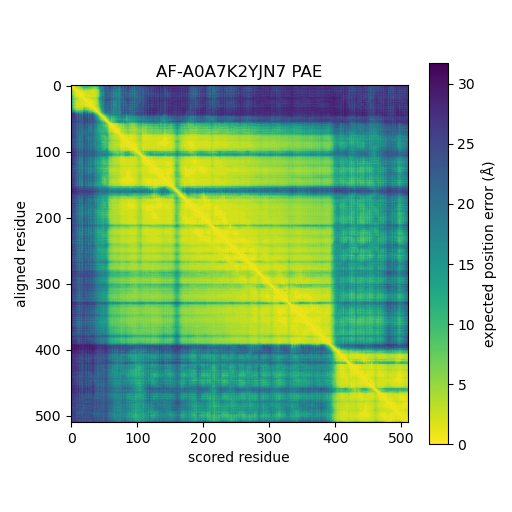A O 1
ATOM 3537 N N . PRO A 1 466 ? 1.179 17.408 10.882 1.00 87.88 466 PRO A N 1
ATOM 3538 C CA . PRO A 1 466 ? 1.032 18.821 10.518 1.00 87.88 466 PRO A CA 1
ATOM 3539 C C . PRO A 1 466 ? 0.921 19.751 11.736 1.00 87.88 466 PRO A C 1
ATOM 3541 O O . PRO A 1 466 ? 0.884 20.971 11.581 1.00 87.88 466 PRO A O 1
ATOM 3544 N N . ARG A 1 467 ? 0.891 19.213 12.964 1.00 85.50 467 ARG A N 1
ATOM 3545 C CA . ARG A 1 467 ? 0.743 19.997 14.201 1.00 85.50 467 ARG A CA 1
ATOM 3546 C C . ARG A 1 467 ? 1.785 21.113 14.368 1.00 85.50 467 ARG A C 1
ATOM 3548 O O . ARG A 1 467 ? 1.371 22.206 14.746 1.00 85.50 467 ARG A O 1
ATOM 3555 N N . PRO A 1 468 ? 3.087 20.926 14.065 1.00 88.75 468 PRO A N 1
ATOM 3556 C CA . PRO A 1 468 ? 4.056 22.022 14.088 1.00 88.75 468 PRO A CA 1
ATOM 3557 C C . PRO A 1 468 ? 3.708 23.139 13.097 1.00 88.75 468 PRO A C 1
ATOM 3559 O O . PRO A 1 468 ? 3.832 24.312 13.433 1.00 88.75 468 PRO A O 1
ATOM 3562 N N . ALA A 1 469 ? 3.208 22.788 11.908 1.00 90.50 469 ALA A N 1
ATOM 3563 C CA . ALA A 1 469 ? 2.772 23.753 10.903 1.00 90.50 469 ALA A CA 1
ATOM 3564 C C . ALA A 1 469 ? 1.527 24.534 11.367 1.00 90.50 469 ALA A C 1
ATOM 3566 O O . ALA A 1 469 ? 1.473 25.752 11.229 1.00 90.50 469 ALA A O 1
ATOM 3567 N N . LEU A 1 470 ? 0.554 23.865 11.996 1.00 91.56 470 LEU A N 1
ATOM 3568 C CA . LEU A 1 470 ? -0.623 24.516 12.591 1.00 91.56 470 LEU A CA 1
ATOM 3569 C C . LEU A 1 470 ? -0.253 25.415 13.785 1.00 91.56 470 LEU A C 1
ATOM 3571 O O . LEU A 1 470 ? -0.791 26.516 13.929 1.00 91.56 470 LEU A O 1
ATOM 3575 N N . ALA A 1 471 ? 0.691 24.977 14.622 1.00 89.75 471 ALA A N 1
ATOM 3576 C CA . ALA A 1 471 ? 1.218 25.776 15.725 1.00 89.75 471 ALA A CA 1
ATOM 3577 C C . ALA A 1 471 ? 1.944 27.033 15.219 1.00 89.75 471 ALA A C 1
ATOM 3579 O O . ALA A 1 471 ? 1.806 28.101 15.814 1.00 89.75 471 ALA A O 1
ATOM 3580 N N . GLU A 1 472 ? 2.658 26.935 14.093 1.00 94.75 472 GLU A N 1
ATOM 3581 C CA . GLU A 1 472 ? 3.288 28.076 13.423 1.00 94.75 472 GLU A CA 1
ATOM 3582 C C . GLU A 1 472 ? 2.263 29.125 12.981 1.00 94.75 472 GLU A C 1
ATOM 3584 O O . GLU A 1 472 ? 2.432 30.307 13.280 1.00 94.75 472 GLU A O 1
ATOM 3589 N N . ILE A 1 473 ? 1.186 28.694 12.311 1.00 96.12 473 ILE A N 1
ATOM 3590 C CA . ILE A 1 473 ? 0.082 29.571 11.884 1.00 96.12 473 ILE A CA 1
ATOM 3591 C C . ILE A 1 473 ? -0.530 30.263 13.105 1.00 96.12 473 ILE A C 1
ATOM 3593 O O . ILE A 1 473 ? -0.646 31.485 13.134 1.00 96.12 473 ILE A O 1
ATOM 3597 N N . THR A 1 474 ? -0.851 29.488 14.143 1.00 95.38 474 THR A N 1
ATOM 3598 C CA . THR A 1 474 ? -1.423 29.990 15.404 1.00 95.38 474 THR A CA 1
ATOM 3599 C C . THR A 1 474 ? -0.518 31.050 16.034 1.00 95.38 474 THR A C 1
ATOM 3601 O O . THR A 1 474 ? -0.988 32.101 16.463 1.00 95.38 474 THR A O 1
ATOM 3604 N N . ARG A 1 475 ? 0.800 30.814 16.049 1.00 96.12 475 ARG A N 1
ATOM 3605 C CA . ARG A 1 475 ? 1.776 31.768 16.584 1.00 96.12 475 ARG A CA 1
ATOM 3606 C C . ARG A 1 475 ? 1.866 33.049 15.753 1.00 96.12 475 ARG A C 1
ATOM 3608 O O . ARG A 1 475 ? 2.081 34.105 16.336 1.00 96.12 475 ARG A O 1
ATOM 3615 N N . ARG A 1 476 ? 1.727 32.961 14.428 1.00 96.88 476 ARG A N 1
ATOM 3616 C CA . ARG A 1 476 ? 1.731 34.124 13.522 1.00 96.88 476 ARG A CA 1
ATOM 3617 C C . ARG A 1 476 ? 0.483 34.990 13.672 1.00 96.88 476 ARG A C 1
ATOM 3619 O O . ARG A 1 476 ? 0.614 36.205 13.693 1.00 96.88 476 ARG A O 1
ATOM 3626 N N . ILE A 1 477 ? -0.691 34.372 13.833 1.00 96.25 477 ILE A N 1
ATOM 3627 C CA . ILE A 1 477 ? -1.951 35.087 14.110 1.00 96.25 477 ILE A CA 1
ATOM 3628 C C . ILE A 1 477 ? -1.907 35.747 15.498 1.00 96.25 477 ILE A C 1
ATOM 3630 O O . ILE A 1 477 ? -2.464 36.821 15.695 1.00 96.25 477 ILE A O 1
ATOM 3634 N N . GLY A 1 478 ? -1.242 35.105 16.463 1.00 94.19 478 GLY A N 1
ATOM 3635 C CA . GLY A 1 478 ? -1.128 35.599 17.831 1.00 94.19 478 GLY A CA 1
ATOM 3636 C C . GLY A 1 478 ? -2.363 35.300 18.687 1.00 94.19 478 GLY A C 1
ATOM 3637 O O . GLY A 1 478 ? -3.229 34.493 18.344 1.00 94.19 478 GLY A O 1
ATOM 3638 N N . THR A 1 479 ? -2.428 35.928 19.862 1.00 94.88 479 THR A N 1
ATOM 3639 C CA . THR A 1 479 ? -3.513 35.730 20.843 1.00 94.88 479 THR A CA 1
ATOM 3640 C C . THR A 1 479 ? -4.642 36.757 20.723 1.00 94.88 479 THR A C 1
ATOM 3642 O O . THR A 1 479 ? -5.578 36.712 21.517 1.00 94.88 479 THR A O 1
ATOM 3645 N N . ASN A 1 480 ? -4.546 37.700 19.781 1.00 91.56 480 ASN A N 1
ATOM 3646 C CA . ASN A 1 480 ? -5.537 38.751 19.559 1.00 91.56 480 ASN A CA 1
ATOM 3647 C C . ASN A 1 480 ? -6.802 38.141 18.902 1.00 91.56 480 ASN A C 1
ATOM 3649 O O . ASN A 1 480 ? -6.704 37.617 17.789 1.00 91.56 480 ASN A O 1
ATOM 3653 N N . PRO A 1 481 ? -7.979 38.145 19.560 1.00 93.25 481 PRO A N 1
ATOM 3654 C CA . PRO A 1 481 ? -9.176 37.507 19.015 1.00 93.25 481 PRO A CA 1
ATOM 3655 C C . PRO A 1 481 ? -9.673 38.175 17.726 1.00 93.25 481 PRO A C 1
ATOM 3657 O O . PRO A 1 481 ? -10.203 37.482 16.856 1.00 93.25 481 PRO A O 1
ATOM 3660 N N . GLU A 1 482 ? -9.456 39.479 17.546 1.00 90.25 482 GLU A N 1
ATOM 3661 C CA . GLU A 1 482 ? -9.779 40.192 16.311 1.00 90.25 482 GLU A CA 1
ATOM 3662 C C . GLU A 1 482 ? -8.964 39.660 15.118 1.00 90.25 482 GLU A C 1
ATOM 3664 O O . GLU A 1 482 ? -9.518 39.504 14.027 1.00 90.25 482 GLU A O 1
ATOM 3669 N N . ALA A 1 483 ? -7.699 39.268 15.320 1.00 89.31 483 ALA A N 1
ATOM 3670 C CA . ALA A 1 483 ? -6.879 38.645 14.273 1.00 89.31 483 ALA A CA 1
ATOM 3671 C C . ALA A 1 483 ? -7.478 37.308 13.808 1.00 89.31 483 ALA A C 1
ATOM 3673 O O . ALA A 1 483 ? -7.553 37.033 12.611 1.00 89.31 483 ALA A O 1
ATOM 3674 N N . TRP A 1 484 ? -7.994 36.495 14.733 1.00 94.88 484 TRP A N 1
ATOM 3675 C CA . TRP A 1 484 ? -8.678 35.242 14.393 1.00 94.88 484 TRP A CA 1
ATOM 3676 C C . TRP A 1 484 ? -9.974 35.469 13.610 1.00 94.88 484 TRP A C 1
ATOM 3678 O O . TRP A 1 484 ? -10.281 34.700 12.695 1.00 94.88 484 TRP A O 1
ATOM 3688 N N . VAL A 1 485 ? -10.716 36.536 13.923 1.00 93.06 485 VAL A N 1
ATOM 3689 C CA . VAL A 1 485 ? -11.907 36.927 13.153 1.00 93.06 485 VAL A CA 1
ATOM 3690 C C . VAL A 1 485 ? -11.521 37.317 11.727 1.00 93.06 485 VAL A C 1
ATOM 3692 O O . VAL A 1 485 ? -12.156 36.839 10.785 1.00 93.06 485 VAL A O 1
ATOM 3695 N N . VAL A 1 486 ? -10.471 38.125 11.548 1.00 89.25 486 VAL A N 1
ATOM 3696 C CA . VAL A 1 486 ? -9.978 38.517 10.216 1.00 89.25 486 VAL A CA 1
ATOM 3697 C C . VAL A 1 486 ? -9.516 37.293 9.426 1.00 89.25 486 VAL A C 1
ATOM 3699 O O . VAL A 1 486 ? -9.962 37.097 8.296 1.00 89.25 486 VAL A O 1
ATOM 3702 N N . PHE A 1 487 ? -8.698 36.430 10.035 1.00 95.50 487 PHE A N 1
ATOM 3703 C CA . PHE A 1 487 ? -8.210 35.197 9.413 1.00 95.50 487 PHE A CA 1
ATOM 3704 C C . PHE A 1 487 ? -9.367 34.321 8.912 1.00 95.50 487 PHE A C 1
ATOM 3706 O O . PHE A 1 487 ? -9.410 33.950 7.740 1.00 95.50 487 PHE A O 1
ATOM 3713 N N . ASN A 1 488 ? -10.345 34.038 9.779 1.00 94.31 488 ASN A N 1
ATOM 3714 C CA . ASN A 1 488 ? -11.487 33.186 9.445 1.00 94.31 488 ASN A CA 1
ATOM 3715 C C . ASN A 1 488 ? -12.438 33.827 8.418 1.00 94.31 488 ASN A C 1
ATOM 3717 O O . ASN A 1 488 ? -13.072 33.124 7.639 1.00 94.31 488 ASN A O 1
ATOM 3721 N N . THR A 1 489 ? -12.540 35.158 8.400 1.00 93.44 489 THR A N 1
ATOM 3722 C CA . THR A 1 489 ? -13.381 35.873 7.428 1.00 93.44 489 THR A CA 1
ATOM 3723 C C . THR A 1 489 ? -12.769 35.839 6.030 1.00 93.44 489 THR A C 1
ATOM 3725 O O . THR A 1 489 ? -13.491 35.688 5.050 1.00 93.44 489 THR A O 1
ATOM 3728 N N . LEU A 1 490 ? -11.445 35.971 5.929 1.00 92.38 490 LEU A N 1
ATOM 3729 C CA . LEU A 1 490 ? -10.748 36.084 4.647 1.00 92.38 490 LEU A CA 1
ATOM 3730 C C . LEU A 1 490 ? -10.339 34.733 4.046 1.00 92.38 490 LEU A C 1
ATOM 3732 O O . LEU A 1 490 ? -10.144 34.659 2.834 1.00 92.38 490 LEU A O 1
ATOM 3736 N N . ILE A 1 491 ? -10.233 33.661 4.844 1.00 94.44 491 ILE A N 1
ATOM 3737 C CA . ILE A 1 491 ? -9.757 32.355 4.357 1.00 94.44 491 ILE A CA 1
ATOM 3738 C C . ILE A 1 491 ? -10.476 31.820 3.104 1.00 94.44 491 ILE A C 1
ATOM 3740 O O . ILE A 1 491 ? -9.774 31.259 2.259 1.00 94.44 491 ILE A O 1
ATOM 3744 N N . PRO A 1 492 ? -11.805 31.983 2.902 1.00 93.31 492 PRO A N 1
ATOM 3745 C CA . PRO A 1 492 ? -12.472 31.419 1.731 1.00 93.31 492 PRO A CA 1
ATOM 3746 C C . PRO A 1 492 ? -12.023 32.057 0.414 1.00 93.31 492 PRO A C 1
ATOM 3748 O O . PRO A 1 492 ? -12.022 31.362 -0.597 1.00 93.31 492 PRO A O 1
ATOM 3751 N N . ASP A 1 493 ? -11.611 33.327 0.426 1.00 92.81 493 ASP A N 1
ATOM 3752 C CA . ASP A 1 493 ? -11.361 34.127 -0.783 1.00 92.81 493 ASP A CA 1
ATOM 3753 C C . ASP A 1 493 ? -9.900 34.596 -0.915 1.00 92.81 493 ASP A C 1
ATOM 3755 O O . ASP A 1 493 ? -9.539 35.259 -1.887 1.00 92.81 493 ASP A O 1
ATOM 3759 N N . PHE A 1 494 ? -9.036 34.270 0.051 1.00 95.12 494 PHE A N 1
ATOM 3760 C CA . PHE A 1 494 ? -7.636 34.686 0.026 1.00 95.12 494 PHE A CA 1
ATOM 3761 C C . PHE A 1 494 ? -6.799 33.825 -0.933 1.00 95.12 494 PHE A C 1
ATOM 3763 O O . PHE A 1 494 ? -6.518 32.654 -0.666 1.00 95.12 494 PHE A O 1
ATOM 3770 N N . GLU A 1 495 ? -6.366 34.436 -2.039 1.00 96.12 495 GLU A N 1
ATOM 3771 C CA . GLU A 1 495 ? -5.593 33.783 -3.108 1.00 96.12 495 GLU A CA 1
ATOM 3772 C C . GLU A 1 495 ? -4.132 33.486 -2.741 1.00 96.12 495 GLU A C 1
ATOM 3774 O O . GLU A 1 495 ? -3.487 32.700 -3.428 1.00 96.12 495 GLU A O 1
ATOM 3779 N N . GLY A 1 496 ? -3.602 34.095 -1.677 1.00 96.00 496 GLY A N 1
ATOM 3780 C CA . GLY A 1 496 ? -2.247 33.832 -1.191 1.00 96.00 496 GLY A CA 1
ATOM 3781 C C . GLY A 1 496 ? -2.145 32.568 -0.335 1.00 96.00 496 GLY A C 1
ATOM 3782 O O . GLY A 1 496 ? -3.031 31.714 -0.311 1.00 96.00 496 GLY A O 1
ATOM 3783 N N . THR A 1 497 ? -1.046 32.459 0.396 1.00 97.88 497 THR A N 1
ATOM 3784 C CA . THR A 1 497 ? -0.716 31.327 1.270 1.00 97.88 497 THR A CA 1
ATOM 3785 C C . THR A 1 497 ? -1.292 31.500 2.679 1.00 97.88 497 THR A C 1
ATOM 3787 O O . THR A 1 497 ? -1.713 32.588 3.078 1.00 97.88 497 THR A O 1
ATOM 3790 N N . LEU A 1 498 ? -1.302 30.429 3.481 1.00 97.50 498 LEU A N 1
ATOM 3791 C CA . LEU A 1 498 ? -1.772 30.509 4.870 1.00 97.50 498 LEU A CA 1
ATOM 3792 C C . LEU A 1 498 ? -0.884 31.386 5.753 1.00 97.50 498 LEU A C 1
ATOM 3794 O O . LEU A 1 498 ? -1.398 32.035 6.661 1.00 97.50 498 LEU A O 1
ATOM 3798 N N . PHE A 1 499 ? 0.430 31.407 5.512 1.00 97.94 499 PHE A N 1
ATOM 3799 C CA . PHE A 1 499 ? 1.338 32.286 6.252 1.00 97.94 499 PHE A CA 1
ATOM 3800 C C . PHE A 1 499 ? 1.122 33.755 5.898 1.00 97.94 499 PHE A C 1
ATOM 3802 O O . PHE A 1 499 ? 1.061 34.575 6.808 1.00 97.94 499 PHE A O 1
ATOM 3809 N N . GLU A 1 500 ? 0.925 34.083 4.620 1.00 97.06 500 GLU A N 1
ATOM 3810 C CA . GLU A 1 500 ? 0.576 35.450 4.210 1.00 97.06 500 GLU A CA 1
ATOM 3811 C C . GLU A 1 500 ? -0.760 35.895 4.818 1.00 97.06 500 GLU A C 1
ATOM 3813 O O . GLU A 1 500 ? -0.868 37.017 5.310 1.00 97.06 500 GLU A O 1
ATOM 3818 N N . LEU A 1 501 ? -1.760 35.005 4.851 1.00 97.31 501 LEU A N 1
ATOM 3819 C CA . LEU A 1 501 ? -3.048 35.284 5.485 1.00 97.31 501 LEU A CA 1
ATOM 3820 C C . LEU A 1 501 ? -2.917 35.489 7.002 1.00 97.31 501 LEU A C 1
ATOM 3822 O O . LEU A 1 501 ? -3.541 36.393 7.554 1.00 97.31 501 LEU A O 1
ATOM 3826 N N . ALA A 1 502 ? -2.114 34.665 7.679 1.00 97.50 502 ALA A N 1
ATOM 3827 C CA . ALA A 1 502 ? -1.864 34.785 9.114 1.00 97.50 502 ALA A CA 1
ATOM 3828 C C . ALA A 1 502 ? -1.168 36.108 9.468 1.00 97.50 502 ALA A C 1
ATOM 3830 O O . ALA A 1 502 ? -1.608 36.801 10.387 1.00 97.50 502 ALA A O 1
ATOM 3831 N N . ASP A 1 503 ? -0.131 36.480 8.713 1.00 95.81 503 ASP A N 1
ATOM 3832 C CA . ASP A 1 503 ? 0.605 37.731 8.910 1.00 95.81 503 ASP A CA 1
ATOM 3833 C C . ASP A 1 503 ? -0.298 38.952 8.640 1.00 95.81 503 ASP A C 1
ATOM 3835 O O . ASP A 1 503 ? -0.296 39.909 9.419 1.00 95.81 503 ASP A O 1
ATOM 3839 N N . LEU A 1 504 ? -1.124 38.902 7.584 1.00 94.50 504 LEU A N 1
ATOM 3840 C CA . LEU A 1 504 ? -2.118 39.935 7.270 1.00 94.50 504 LEU A CA 1
ATOM 3841 C C . LEU A 1 504 ? -3.157 40.089 8.386 1.00 94.50 504 LEU A C 1
ATOM 3843 O O . LEU A 1 504 ? -3.482 41.209 8.775 1.00 94.50 504 LEU A O 1
ATOM 3847 N N . ALA A 1 505 ? -3.683 38.974 8.892 1.00 94.19 505 ALA A N 1
ATOM 3848 C CA . ALA A 1 505 ? -4.704 38.974 9.929 1.00 94.19 505 ALA A CA 1
ATOM 3849 C C . ALA A 1 505 ? -4.190 39.571 11.245 1.00 94.19 505 ALA A C 1
ATOM 3851 O O . ALA A 1 505 ? -4.885 40.380 11.857 1.00 94.19 505 ALA A O 1
ATOM 3852 N N . ASN A 1 506 ? -2.960 39.225 11.639 1.00 94.69 506 ASN A N 1
ATOM 3853 C CA . ASN A 1 506 ? -2.310 39.813 12.806 1.00 94.69 506 ASN A CA 1
ATOM 3854 C C . ASN A 1 506 ? -2.078 41.321 12.611 1.00 94.69 506 ASN A C 1
ATOM 3856 O O . ASN A 1 506 ? -2.484 42.115 13.449 1.00 94.69 506 ASN A O 1
ATOM 3860 N N . ALA A 1 507 ? -1.525 41.740 11.467 1.00 91.88 507 ALA A N 1
ATOM 3861 C CA . ALA A 1 507 ? -1.288 43.158 11.185 1.00 91.88 507 ALA A CA 1
ATOM 3862 C C . ALA A 1 507 ? -2.577 44.003 11.144 1.00 91.88 507 ALA A C 1
ATOM 3864 O O . ALA A 1 507 ? -2.567 45.167 11.544 1.00 91.88 507 ALA A O 1
ATOM 3865 N N . ALA A 1 508 ? -3.687 43.437 10.662 1.00 89.50 508 ALA A N 1
ATOM 3866 C CA . ALA A 1 508 ? -4.979 44.119 10.598 1.00 89.50 508 ALA A CA 1
ATOM 3867 C C . ALA A 1 508 ? -5.638 44.313 11.975 1.00 89.50 508 ALA A C 1
ATOM 3869 O O . ALA A 1 508 ? -6.471 45.207 12.127 1.00 89.50 508 ALA A O 1
ATOM 3870 N N . ALA A 1 509 ? -5.284 43.488 12.962 1.00 88.50 509 ALA A N 1
ATOM 3871 C CA . ALA A 1 509 ? -5.872 43.508 14.298 1.00 88.50 509 ALA A CA 1
ATOM 3872 C C . ALA A 1 509 ? -5.163 44.458 15.285 1.00 88.50 509 ALA A C 1
ATOM 3874 O O . ALA A 1 509 ? -5.678 44.664 16.388 1.00 88.50 509 ALA A O 1
ATOM 3875 N N . GLY A 1 510 ? -4.034 45.055 14.878 1.00 79.44 510 GLY A N 1
ATOM 3876 C CA . GLY A 1 510 ? -3.187 45.918 15.715 1.00 79.44 510 GLY A CA 1
ATOM 3877 C C . GLY A 1 510 ? -2.288 45.125 16.651 1.00 79.44 510 GLY A C 1
ATOM 3878 O O . GLY A 1 510 ? -1.944 45.691 17.713 1.00 79.44 510 GLY A O 1
#

Mean predicted aligned error: 11.9 Å

Foldseek 3Di:
DDPDPPDDPCPVLVVVLPDPPQDPVNNVVSCVVDVVCVCVVDPPPPVVLQQDPDRPQPLVNLLVSLLVCVVVVNDQLVCLQAGGWDQLSSLVSLLSSQVVLLQFQHSVSSLVVQLVLLCVQPQLPLQLLLQCLVCSVPRGHGNSVSSNVSSVSVVCPVPPDPDPPDDQAFQQNDHDPSRLSSSLSSLLSHALVSNLSNNRNHHLVSLLSVQDQPDARQPRLLSSCLNNVPPSNLLSLLLRLAVADVSLLSSVQVPDLVSLVSNCVNPRHHDLVSVLCLLLQPHPPDDRDHRDPVSVVCLQPPCVCLVNLLSQLLSLPLVSVLRSVVSDDLVPDDLLSLLSSLLSVCSVPHLVSSLVSCVSPVVSHDPVSSVLSVVCSPDPDNVSSVVSVCVSVPDPPPPPVQPLLPPQLLVSQQPDADDQDCVSLLVCQQVVSDALLSLLVRHWPALRSVVSLSSNSSNVSRPHRNVVNVVVLDVLLPPQVQLVVQLVVCSVPRGDGSSVSSNVSNVVRD

pLDDT: mean 84.04, std 16.6, range [32.53, 98.12]

Radius of gyration: 30.47 Å; Cα contacts (8 Å, |Δi|>4): 666; chains: 1; bounding box: 98×76×80 Å

Nearest PDB structures (foldseek):
  8eic-assembly1_A  TM=2.935E-01  e=6.109E+00  Homo sapiens
  6ppl-assembly1_B  TM=1.649E-01  e=1.906E+00  Homo sapiens
  5z62-assembly1_A  TM=1.115E-01  e=9.008E+00  Homo sapiens

Secondary structure (DSSP, 8-state):
--------TTHHHHHHHHSTT--HHHHHHHHHH-HHHHHHHS----HHHHTSTT----HHHHHHHHHHHHHTT-S-HHHHHHH-SSHHHHHHHHHHHHHHHHTTT-SHHHHHHHHHHHHHHTTT-HHHHHHHHHHTTT--S-HHHHHHHHHHHHT---TTS---PPPPPTT-B---TTTHHHHHHHHTTS-HHHHHHHGGGB-HHHHHHTS-TTSPPPHHHHHHHHHH--HHHHHHHHT-TT-HHHHHHHHHHH--HHHHHHHHH-TTTS-HHHHHHHHHT--TTSPPPPPPHHHHHHHHH-GGGGGGHHHHHTT--HHHHHHHGGGS-TTT--HHHHHHHHHHHHTTS-HHHHHHHHHHTGGGS-HHHHHHHHHHHSSSSSHHHHHHHHHHHTS----SS--GGGS-HHHHHHHS---S-THHHHHHHHTTSS-GGGHHHH-SSHHHHHHHHHHHHH-TTSSS-SHHHHHHHHHHH-S-HHHHHHHHHHTTT--S-HHHHHHHHHHHH-

Sequence (510 aa):
TDPTPHQDPLAAPRTALRSPGVTVEQALALVRAHPVLAHTARRPGPVGLLHTPAAPVTRAEALEQIEHASVAGVLAPADVFERVRPALVSAQVMATVAREHAYRTGEAPVHDLLRPVVRATLATDPAAWAHLARTLARHPGTLPELLTEASAARATPDASAASTAPCPQPGEIRVPAGVRPCVVFLLRRLDADELTELVPFLDDATTAALLPGNVPPLANVAEAALRSGSPVLLDALARHQHVGQEYGARLRDLGDDALDLALVDNSSGVTTALRREIYAGRRAGRPRVPMHPDLRVRLLEQPEYAAEYESYALSGDPALVDHALPLCKPKRLRRIDLVDILLSVWERADAGVASDILRNHAALFPAPVRTTAEAAFAADDPTPLRELRARWNRRPRSEPALPEYRRPPTDRLSTAPLDTWFSWVVTAVVTGDLDPAEIPRLAHPARHGFGALVSVDSYHWAPSTPRPALAEITRRIGTNPEAWVVFNTLIPDFEGTLFELADLANAAAG

Solvent-accessible surface area (backbone atoms only — not comparable to full-atom values): 27745 Å² total; per-residue (Å²): 134,83,81,76,78,83,73,65,88,57,55,65,62,55,51,56,72,70,42,89,86,67,46,73,69,55,50,52,49,52,30,66,78,33,59,66,49,39,53,61,80,38,60,81,68,53,68,69,45,46,62,40,99,78,52,90,64,53,73,65,59,52,48,56,50,46,52,54,24,41,75,69,68,74,46,54,69,64,55,38,44,71,57,24,45,33,17,44,53,23,40,48,46,51,48,48,50,29,57,60,29,34,76,66,58,15,35,49,71,54,46,67,59,44,26,63,54,46,51,74,37,38,57,64,41,62,66,18,51,32,43,39,47,69,42,39,87,72,40,72,49,24,38,62,57,49,43,50,51,19,36,50,61,62,73,59,67,70,86,86,51,97,66,81,68,72,75,86,49,74,39,61,30,58,58,51,80,95,49,35,72,42,53,38,53,55,55,69,49,45,51,28,66,48,39,32,72,35,52,59,29,36,24,67,72,56,45,31,54,64,48,53,64,87,52,68,64,55,66,41,56,52,48,15,24,70,71,52,62,40,66,56,34,42,48,34,46,37,54,20,43,48,39,35,69,68,53,47,51,54,56,51,63,73,64,50,65,70,48,50,46,35,35,60,69,19,69,77,17,42,49,73,68,58,46,28,31,55,50,36,20,58,43,91,98,49,77,71,45,83,63,51,65,69,56,50,52,47,68,74,72,44,72,92,54,65,91,44,24,64,39,34,24,55,16,17,42,65,70,44,23,64,62,19,50,82,70,38,59,78,89,71,61,48,76,67,51,58,52,49,23,42,52,36,19,27,77,66,68,35,54,64,62,27,49,50,52,49,62,79,45,44,91,80,46,57,66,76,55,44,59,54,49,52,58,30,54,71,44,96,53,69,58,55,49,52,49,52,49,52,66,63,61,73,49,77,69,83,59,70,77,58,58,69,92,66,43,58,54,63,60,37,34,60,74,42,71,54,56,98,75,47,63,65,58,38,50,30,26,45,73,65,64,28,64,46,61,49,36,41,68,38,17,19,27,17,46,40,24,50,52,37,47,50,50,36,44,6,41,60,83,22,87,57,69,33,61,67,39,54,51,50,44,49,61,50,27,50,90,50,67,61,9,54,52,46,35,67,69,42,34,85,77,36,69,50,21,38,48,58,44,22,48,49,16,25,66,74,55,109